Protein AF-A0A9W6G1P2-F1 (afdb_monomer_lite)

Foldseek 3Di:
DDDDDDDDDDDDPPPPPPDDPDQDDFFFFDDWDKKKKWKWAQDFQLDTDTDDIDIWTDDPRDTDDDDDDFDAVVRHQKMKIFIAGPVRDGPWIAMAGGHHVPDDFAAAIGLLRRLLVLLSSLLSNVLRGPFQQLSLVSLLLSLASPDDPVLSNLSSVLSCQQDVNCLHLVVQCCDPLHVVDDPQLSVQLRVQQRHDPVVPADHSSQLRVLNRVLNVVSGSLSLLSNLLSSLCSLRSNQRSNVRSVGQLLSNLLNNLSSVQSSVVVCSLVVCCVVPVQSSLLSVLSSVSSSLSSLLNSLLVLQLLLCVLLPNDPVLSVLLNVLSVQLSVLSSVLSSSCSVCSHGVQVVQVVVVHHSVVVSVVSVSSNVLSVLLSQLSQFDDPVLQVLLLVLQQVLDPPPDDDPPCRQKDADPRQPDQVSLVSSNFHQDPVGTMTGDGSLVSSLSNSLSLLSVQAKDKAFDADDQDQDPVCLQPFFFKWKDQDAPVVLVVQVWDQDPVRITIDRDRPCVSVVRVTDTDNHDQDDPVGRRVSRLVRLLSQLVSLVSQLVCLLPVPDDPPGDSSVSNSSSSRSSVVSLLVRLVRMWMASHPDHIQDSSNSSSSSSSSDDSDD

Structure (mmCIF, N/CA/C/O backbone):
data_AF-A0A9W6G1P2-F1
#
_entry.id   AF-A0A9W6G1P2-F1
#
loop_
_atom_site.group_PDB
_atom_site.id
_atom_site.type_symbol
_atom_site.label_atom_id
_atom_site.label_alt_id
_atom_site.label_comp_id
_atom_site.label_asym_id
_atom_site.label_entity_id
_atom_site.label_seq_id
_atom_site.pdbx_PDB_ins_code
_atom_site.Cartn_x
_atom_site.Cartn_y
_atom_site.Cartn_z
_atom_site.occupancy
_atom_site.B_iso_or_equiv
_atom_site.auth_seq_id
_atom_site.auth_comp_id
_atom_site.auth_asym_id
_atom_site.auth_atom_id
_atom_site.pdbx_PDB_model_num
ATOM 1 N N . MET A 1 1 ? -15.541 19.398 -2.636 1.00 22.72 1 MET A N 1
ATOM 2 C CA . MET A 1 1 ? -14.560 20.169 -3.433 1.00 22.72 1 MET A CA 1
ATOM 3 C C . MET A 1 1 ? -13.399 19.216 -3.630 1.00 22.72 1 MET A C 1
ATOM 5 O O . MET A 1 1 ? -12.823 18.792 -2.645 1.00 22.72 1 MET A O 1
ATOM 9 N N . LYS A 1 2 ? -13.234 18.695 -4.847 1.00 27.25 2 LYS A N 1
ATOM 10 C CA . LYS A 1 2 ? -12.489 17.455 -5.101 1.00 27.25 2 LYS A CA 1
ATOM 11 C C . LYS A 1 2 ? -10.988 17.689 -4.938 1.00 27.25 2 LYS A C 1
ATOM 13 O O . LYS A 1 2 ? -10.417 18.490 -5.681 1.00 27.25 2 LYS A O 1
ATOM 18 N N . GLN A 1 3 ? -10.393 17.050 -3.936 1.00 32.16 3 GLN A N 1
ATOM 19 C CA . GLN A 1 3 ? -8.963 17.121 -3.677 1.00 32.16 3 GLN A CA 1
ATOM 20 C C . GLN A 1 3 ? -8.202 16.536 -4.864 1.00 32.16 3 GLN A C 1
ATOM 22 O O . GLN A 1 3 ? -8.450 15.424 -5.321 1.00 32.16 3 GLN A O 1
ATOM 27 N N . LYS A 1 4 ? -7.278 17.340 -5.385 1.00 27.20 4 LYS A N 1
ATOM 28 C CA . LYS A 1 4 ? -6.339 16.951 -6.426 1.00 27.20 4 LYS A CA 1
ATOM 29 C C . LYS A 1 4 ? -5.343 15.959 -5.831 1.00 27.20 4 LYS A C 1
ATOM 31 O O . LYS A 1 4 ? -4.312 16.361 -5.300 1.00 27.20 4 LYS A O 1
A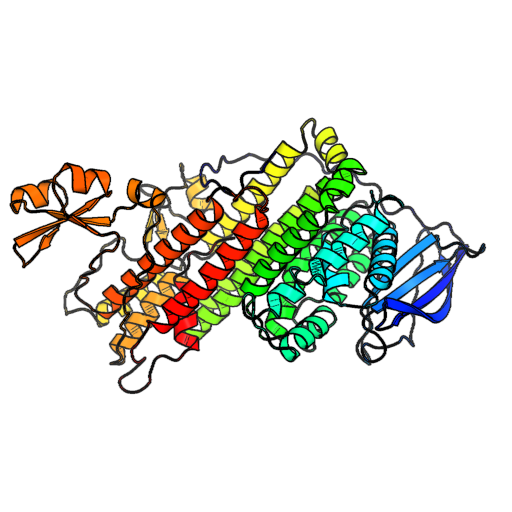TOM 36 N N . LEU A 1 5 ? -5.622 14.668 -5.967 1.00 28.55 5 LEU A N 1
ATOM 37 C CA . LEU A 1 5 ? -4.589 13.647 -5.851 1.00 28.55 5 LEU A CA 1
ATOM 38 C C . LEU A 1 5 ? -3.603 13.812 -7.021 1.00 28.55 5 LEU A C 1
ATOM 40 O O . LEU A 1 5 ? -3.876 13.461 -8.170 1.00 28.55 5 LEU A O 1
ATOM 44 N N . LEU A 1 6 ? -2.447 14.379 -6.666 1.00 28.36 6 LEU A N 1
ATOM 45 C CA . LEU A 1 6 ? -1.160 14.327 -7.362 1.00 28.36 6 LEU A CA 1
ATOM 46 C C . LEU A 1 6 ? -1.111 14.998 -8.744 1.00 28.36 6 LEU A C 1
ATOM 48 O O . LEU A 1 6 ? -1.153 14.343 -9.786 1.00 28.36 6 LEU A O 1
ATOM 52 N N . SER A 1 7 ? -0.885 16.315 -8.734 1.00 21.55 7 SER A N 1
ATOM 53 C CA . SER A 1 7 ? -0.085 16.976 -9.769 1.00 21.55 7 SER A CA 1
ATOM 54 C C . SER A 1 7 ? 1.351 17.114 -9.264 1.00 21.55 7 SER A C 1
ATOM 56 O O . SER A 1 7 ? 1.607 17.869 -8.328 1.00 21.55 7 SER A O 1
ATOM 58 N N . PHE A 1 8 ? 2.279 16.386 -9.884 1.00 28.06 8 PHE A N 1
ATOM 59 C CA . PHE A 1 8 ? 3.717 16.557 -9.700 1.00 28.06 8 PHE A CA 1
ATOM 60 C C . PHE A 1 8 ? 4.129 17.994 -10.045 1.00 28.06 8 PHE A C 1
ATOM 62 O O . PHE A 1 8 ? 4.118 18.356 -11.218 1.00 28.06 8 PHE A O 1
ATOM 69 N N . ALA A 1 9 ? 4.488 18.799 -9.044 1.00 22.83 9 ALA A N 1
ATOM 70 C CA . ALA A 1 9 ? 5.461 19.892 -9.134 1.00 22.83 9 ALA A CA 1
ATOM 71 C C . ALA A 1 9 ? 5.569 20.626 -7.787 1.00 22.83 9 ALA A C 1
ATOM 73 O O . ALA A 1 9 ? 4.571 20.845 -7.108 1.00 22.83 9 ALA A O 1
ATOM 74 N N . SER A 1 10 ? 6.789 21.087 -7.492 1.00 21.81 10 SER A N 1
ATOM 75 C CA . SER A 1 10 ? 7.212 21.981 -6.398 1.00 21.81 10 SER A CA 1
ATOM 76 C C . SER A 1 10 ? 7.245 21.407 -4.976 1.00 21.81 10 SER A C 1
ATOM 78 O O . SER A 1 10 ? 6.364 21.651 -4.165 1.00 21.81 10 SER A O 1
ATOM 80 N N . ALA A 1 11 ? 8.369 20.762 -4.641 1.00 23.92 11 ALA A N 1
ATOM 81 C CA . ALA A 1 11 ? 8.861 20.699 -3.270 1.00 23.92 11 ALA A CA 1
ATOM 82 C C . ALA A 1 11 ? 9.396 22.089 -2.880 1.00 23.92 11 ALA A C 1
ATOM 84 O O . ALA A 1 11 ? 10.490 22.480 -3.288 1.00 23.92 11 ALA A O 1
ATOM 85 N N . ALA A 1 12 ? 8.611 22.859 -2.130 1.00 22.28 12 ALA A N 1
ATOM 86 C CA . ALA A 1 12 ? 9.142 23.985 -1.377 1.00 22.28 12 ALA A CA 1
ATOM 87 C C . ALA A 1 12 ? 9.627 23.445 -0.029 1.00 22.28 12 ALA A C 1
ATOM 89 O O . ALA A 1 12 ? 8.861 22.820 0.701 1.00 22.28 12 ALA A O 1
ATOM 90 N N . ALA A 1 13 ? 10.901 23.667 0.296 1.00 25.55 13 ALA A N 1
ATOM 91 C CA . ALA A 1 13 ? 11.444 23.369 1.613 1.00 25.55 13 ALA A CA 1
ATOM 92 C C . ALA A 1 13 ? 10.723 24.232 2.662 1.00 25.55 13 ALA A C 1
ATOM 94 O O . ALA A 1 13 ? 11.107 25.375 2.917 1.00 25.55 13 ALA A O 1
ATOM 95 N N . LEU A 1 14 ? 9.652 23.700 3.256 1.00 25.67 14 LEU A N 1
ATOM 96 C CA . LEU A 1 14 ? 9.034 24.312 4.420 1.00 25.67 14 LEU A CA 1
ATOM 97 C C . LEU A 1 14 ? 9.952 24.046 5.611 1.00 25.67 14 LEU A C 1
ATOM 99 O O . LEU A 1 14 ? 10.058 22.929 6.118 1.00 25.67 14 LEU A O 1
ATOM 103 N N . VAL A 1 15 ? 10.619 25.100 6.073 1.00 24.38 15 VAL A N 1
ATOM 104 C CA . VAL A 1 15 ? 11.170 25.142 7.425 1.00 24.38 15 VAL A CA 1
ATOM 105 C C . VAL A 1 15 ? 9.971 25.071 8.369 1.00 24.38 15 VAL A C 1
ATOM 107 O O . VAL A 1 15 ? 9.354 26.087 8.681 1.00 24.38 15 VAL A O 1
ATOM 110 N N . SER A 1 16 ? 9.601 23.850 8.761 1.00 29.81 16 SER A N 1
ATOM 111 C CA . SER A 1 16 ? 8.611 23.594 9.799 1.00 29.81 16 SER A CA 1
ATOM 112 C C . SER A 1 16 ? 9.139 24.219 11.085 1.00 29.81 16 SER A C 1
ATOM 114 O O . SER A 1 16 ? 10.066 23.715 11.721 1.00 29.81 16 SER A O 1
ATOM 116 N N . THR A 1 17 ? 8.594 25.373 11.455 1.00 27.14 17 THR A N 1
ATOM 117 C CA . THR A 1 17 ? 8.685 25.837 12.829 1.00 27.14 17 THR A CA 1
ATOM 118 C C . THR A 1 17 ? 7.969 24.787 13.665 1.00 27.14 17 THR A C 1
ATOM 120 O O . THR A 1 17 ? 6.755 24.630 13.567 1.00 27.14 17 THR A O 1
ATOM 123 N N . CYS A 1 18 ? 8.731 24.018 14.445 1.00 28.50 18 CYS A N 1
ATOM 124 C CA . CYS A 1 18 ? 8.196 23.072 15.415 1.00 28.50 18 CYS A CA 1
ATOM 125 C C . CYS A 1 18 ? 7.264 23.822 16.375 1.00 28.50 18 CYS A C 1
ATOM 127 O O . CYS A 1 18 ? 7.704 24.376 17.383 1.00 28.50 18 CYS A O 1
ATOM 129 N N . ALA A 1 19 ? 5.975 23.880 16.048 1.00 32.91 19 ALA A N 1
ATOM 130 C CA . ALA A 1 19 ? 4.952 24.279 16.990 1.00 32.91 19 ALA A CA 1
ATOM 131 C C . ALA A 1 19 ? 4.906 23.201 18.075 1.00 32.91 19 ALA A C 1
ATOM 133 O O . ALA A 1 19 ? 4.937 22.004 17.776 1.00 32.91 19 ALA A O 1
ATOM 134 N N . ALA A 1 20 ? 4.891 23.634 19.334 1.00 29.69 20 ALA A N 1
ATOM 135 C CA . ALA A 1 20 ? 4.782 22.729 20.464 1.00 29.69 20 ALA A CA 1
ATOM 136 C C . ALA A 1 20 ? 3.561 21.807 20.269 1.00 29.69 20 ALA A C 1
ATOM 138 O O . ALA A 1 20 ? 2.512 22.293 19.835 1.00 29.69 20 ALA A O 1
ATOM 139 N N . PRO A 1 21 ? 3.676 20.498 20.559 1.00 37.72 21 PRO A N 1
ATOM 140 C CA . PRO A 1 21 ? 2.535 19.599 20.491 1.00 37.72 21 PRO A CA 1
ATOM 141 C C . PRO A 1 21 ? 1.416 20.158 21.371 1.00 37.72 21 PRO A C 1
ATOM 143 O O . PRO A 1 21 ? 1.656 20.530 22.522 1.00 37.72 21 PRO A O 1
ATOM 146 N N . VAL A 1 22 ? 0.201 20.240 20.826 1.00 39.69 22 VAL A N 1
ATOM 147 C CA . VAL A 1 22 ? -0.985 20.540 21.630 1.00 39.69 22 VAL A CA 1
ATOM 148 C C . VAL A 1 22 ? -1.070 19.440 22.684 1.00 39.69 22 VAL A C 1
ATOM 150 O O . VAL A 1 22 ? -1.112 18.260 22.344 1.00 39.69 22 VAL A O 1
ATOM 153 N N . ALA A 1 23 ? -0.990 19.815 23.960 1.00 37.75 23 ALA A N 1
ATOM 154 C CA . ALA A 1 23 ? -1.066 18.858 25.051 1.00 37.75 23 ALA A CA 1
ATOM 155 C C . ALA A 1 23 ? -2.465 18.238 25.055 1.00 37.75 23 ALA A C 1
ATOM 157 O O . ALA A 1 23 ? -3.462 18.929 25.268 1.00 37.75 23 ALA A O 1
ATOM 158 N N . PHE A 1 24 ? -2.527 16.940 24.788 1.00 52.66 24 PHE A N 1
ATOM 159 C CA . PHE A 1 24 ? -3.771 16.193 24.806 1.00 52.66 24 PHE A CA 1
ATOM 160 C C . PHE A 1 24 ? -4.152 15.807 26.232 1.00 52.66 24 PHE A C 1
ATOM 162 O O . PHE A 1 24 ? -3.289 15.550 27.075 1.00 52.66 24 PHE A O 1
ATOM 169 N N . ALA A 1 25 ? -5.457 15.732 26.492 1.00 49.97 25 ALA A N 1
ATOM 170 C CA . ALA A 1 25 ? -5.943 15.071 27.690 1.00 49.97 25 ALA A CA 1
ATOM 171 C C . ALA A 1 25 ? -5.682 13.561 27.556 1.00 49.97 25 ALA A C 1
ATOM 173 O O . ALA A 1 25 ? -6.037 12.954 26.542 1.00 49.97 25 ALA A O 1
ATOM 174 N N . ALA A 1 26 ? -5.041 12.976 28.570 1.00 58.19 26 ALA A N 1
ATOM 175 C CA . ALA A 1 26 ? -4.951 11.526 28.717 1.00 58.19 26 ALA A CA 1
ATOM 176 C C . ALA A 1 26 ? -6.361 10.911 28.799 1.00 58.19 26 ALA A C 1
ATOM 178 O O . ALA A 1 26 ? -7.325 11.622 29.113 1.00 58.19 26 ALA A O 1
ATOM 179 N N . THR A 1 27 ? -6.485 9.604 28.539 1.00 64.00 27 THR A N 1
ATOM 180 C CA . THR A 1 27 ? -7.753 8.882 28.721 1.00 64.00 27 THR A CA 1
ATOM 181 C C . THR A 1 27 ? -8.357 9.196 30.088 1.00 64.00 27 THR A C 1
ATOM 183 O O . THR A 1 27 ? -7.660 9.143 31.103 1.00 64.00 27 THR A O 1
ATOM 186 N N . ALA A 1 28 ? -9.658 9.516 30.124 1.00 69.44 28 ALA A N 1
ATOM 187 C CA . ALA A 1 28 ? -10.313 9.837 31.385 1.00 69.44 28 ALA A CA 1
ATOM 188 C C . ALA A 1 28 ? -10.192 8.651 32.360 1.00 69.44 28 ALA A C 1
ATOM 190 O O . ALA A 1 28 ? -10.560 7.523 31.991 1.00 69.44 28 ALA A O 1
ATOM 191 N N . PRO A 1 29 ? -9.696 8.895 33.585 1.00 75.38 29 PRO A N 1
ATOM 192 C CA . PRO A 1 29 ? -9.382 7.840 34.532 1.00 75.38 29 PRO A CA 1
ATOM 193 C C . PRO A 1 29 ? -10.638 7.071 34.946 1.00 75.38 29 PRO A C 1
ATOM 195 O O . PRO A 1 29 ? -11.733 7.636 35.051 1.00 75.38 29 PRO A O 1
ATOM 198 N N . LEU A 1 30 ? -10.487 5.772 35.214 1.00 83.31 30 LEU A N 1
ATOM 199 C CA . LEU A 1 30 ? -11.561 5.005 35.839 1.00 83.31 30 LEU A CA 1
ATOM 200 C C . LEU A 1 30 ? -11.690 5.429 37.300 1.00 83.31 30 LEU A C 1
ATOM 202 O O . LEU A 1 30 ? -10.699 5.519 38.021 1.00 83.31 30 LEU A O 1
ATOM 206 N N . ALA A 1 31 ? -12.924 5.645 37.755 1.00 85.44 31 ALA A N 1
ATOM 207 C CA . ALA A 1 31 ? -13.172 5.881 39.170 1.00 85.44 31 ALA A CA 1
ATOM 208 C C . ALA A 1 31 ? -12.746 4.653 39.988 1.00 85.44 31 ALA A C 1
ATOM 210 O O . ALA A 1 31 ? -13.023 3.518 39.583 1.00 85.44 31 ALA A O 1
ATOM 211 N N . ASP A 1 32 ? -12.127 4.876 41.147 1.00 86.69 32 ASP A N 1
ATOM 212 C CA . ASP A 1 32 ? -11.790 3.798 42.076 1.00 86.69 32 ASP A CA 1
ATOM 213 C C . ASP A 1 32 ? -13.049 2.992 42.430 1.00 86.69 32 ASP A C 1
ATOM 215 O O . ASP A 1 32 ? -14.105 3.543 42.761 1.00 86.69 32 ASP A O 1
ATOM 219 N N . GLY A 1 33 ? -12.951 1.665 42.354 1.00 88.50 33 GLY A N 1
ATOM 220 C CA . GLY A 1 33 ? -14.100 0.806 42.609 1.00 88.50 33 GLY A CA 1
ATOM 221 C C . GLY A 1 33 ? -13.988 -0.591 42.022 1.00 88.50 33 GLY A C 1
ATOM 222 O O . GLY A 1 33 ? -13.024 -0.951 41.350 1.00 88.50 33 GLY A O 1
ATOM 223 N N . THR A 1 34 ? -15.005 -1.402 42.307 1.00 91.00 34 THR A N 1
ATOM 224 C CA . THR A 1 34 ? -15.135 -2.752 41.752 1.00 91.00 34 THR A CA 1
ATOM 225 C C . THR A 1 34 ? -15.906 -2.710 40.438 1.00 91.00 34 THR A C 1
ATOM 227 O O . THR A 1 34 ? -17.008 -2.162 40.372 1.00 91.00 34 THR A O 1
ATOM 230 N N . TYR A 1 35 ? -15.342 -3.342 39.417 1.00 93.75 35 TYR A N 1
ATOM 231 C CA . TYR A 1 35 ? -15.920 -3.494 38.091 1.00 93.75 35 TYR A CA 1
ATOM 232 C C . TYR A 1 35 ? -16.105 -4.972 37.763 1.00 93.75 35 TYR A C 1
ATOM 234 O O . TYR A 1 35 ? -15.353 -5.837 38.214 1.00 93.75 35 TYR A O 1
ATOM 242 N N . THR A 1 36 ? -17.107 -5.258 36.938 1.00 95.12 36 THR A N 1
ATOM 243 C CA . THR A 1 36 ? -17.325 -6.586 36.362 1.00 95.12 36 THR A CA 1
ATOM 244 C C . THR A 1 36 ? -16.858 -6.590 34.914 1.00 95.12 36 THR A C 1
ATOM 246 O O . THR A 1 36 ? -17.366 -5.829 34.096 1.00 95.12 36 THR A O 1
ATOM 249 N N . ILE A 1 37 ? -15.918 -7.468 34.587 1.00 95.25 37 ILE A N 1
ATOM 250 C CA . ILE A 1 37 ? -15.420 -7.702 33.235 1.00 95.25 37 ILE A CA 1
ATOM 251 C C . ILE A 1 37 ? -16.235 -8.843 32.632 1.00 95.25 37 ILE A C 1
ATOM 253 O O . ILE A 1 37 ? -16.077 -10.001 33.025 1.00 95.25 37 ILE A O 1
ATOM 257 N N . THR A 1 38 ? -17.112 -8.521 31.683 1.00 96.12 38 THR A N 1
ATOM 258 C CA . THR A 1 38 ? -17.830 -9.520 30.881 1.00 96.12 38 THR A CA 1
ATOM 259 C C . THR A 1 38 ? -17.035 -9.802 29.613 1.00 96.12 38 THR A C 1
ATOM 261 O O . THR A 1 38 ? -16.729 -8.873 28.870 1.00 96.12 38 THR A O 1
ATOM 264 N N . VAL A 1 39 ? -16.743 -11.072 29.339 1.00 96.44 39 VAL A N 1
ATOM 265 C CA . VAL A 1 39 ? -16.131 -11.499 28.074 1.00 96.44 39 VAL A CA 1
ATOM 266 C C . VAL A 1 39 ? -17.165 -12.237 27.245 1.00 96.44 39 VAL A C 1
ATOM 268 O O . VAL A 1 39 ? -17.777 -13.194 27.725 1.00 96.44 39 VAL A O 1
ATOM 271 N N . SER A 1 40 ? -17.331 -11.822 25.995 1.00 97.12 40 SER A N 1
ATOM 272 C CA . SER A 1 40 ? -18.191 -12.481 25.013 1.00 97.12 40 SER A CA 1
ATOM 273 C C . SER A 1 40 ? -17.396 -12.834 23.763 1.00 97.12 40 SER A C 1
ATOM 275 O O . SER A 1 40 ? -16.442 -12.143 23.425 1.00 97.12 40 SER A O 1
ATOM 277 N N . LYS A 1 41 ? -17.787 -13.893 23.058 1.00 96.25 41 LYS A N 1
ATOM 278 C CA . LYS A 1 41 ? -17.251 -14.199 21.729 1.00 96.25 41 LYS A CA 1
ATOM 279 C C . LYS A 1 41 ? -18.198 -13.705 20.643 1.00 96.25 41 LYS A C 1
ATOM 281 O O . LYS A 1 41 ? -19.419 -13.783 20.821 1.00 96.25 41 LYS A O 1
ATOM 286 N N . PHE A 1 42 ? -17.636 -13.242 19.533 1.00 96.88 42 PHE A N 1
ATOM 287 C CA . PHE A 1 42 ? -18.393 -13.051 18.301 1.00 96.88 42 PHE A CA 1
ATOM 288 C C . PHE A 1 42 ? -18.655 -14.417 17.667 1.00 96.88 42 PHE A C 1
ATOM 290 O O . PHE A 1 42 ? -17.745 -15.222 17.486 1.00 96.88 42 PHE A O 1
ATOM 297 N N . ASN A 1 43 ? -19.920 -14.707 17.394 1.00 96.50 43 ASN A N 1
ATOM 298 C CA . ASN A 1 43 ? -20.327 -15.881 16.640 1.00 96.50 43 ASN A CA 1
ATOM 299 C C . ASN A 1 43 ? -20.242 -15.569 15.141 1.00 96.50 43 ASN A C 1
ATOM 301 O O . ASN A 1 43 ? -20.409 -14.420 14.740 1.00 96.50 43 ASN A O 1
ATOM 305 N N . SER A 1 44 ? -20.122 -16.602 14.304 1.00 95.00 44 SER A N 1
ATOM 306 C CA . SER A 1 44 ? -20.039 -16.452 12.842 1.00 95.00 44 SER A CA 1
ATOM 307 C C . SER A 1 44 ? -21.248 -15.784 12.180 1.00 95.00 44 SER A C 1
ATOM 309 O O . SER A 1 44 ? -21.188 -15.426 11.013 1.00 95.00 44 SER A O 1
ATOM 311 N N . ASN A 1 45 ? -22.352 -15.619 12.912 1.00 94.94 45 ASN A N 1
ATOM 312 C CA . ASN A 1 45 ? -23.545 -14.895 12.477 1.00 94.94 45 ASN A CA 1
ATOM 313 C C . ASN A 1 45 ? -23.595 -13.442 12.997 1.00 94.94 45 ASN A C 1
ATOM 315 O O . ASN A 1 45 ? -24.667 -12.841 13.013 1.00 94.94 45 ASN A O 1
ATOM 319 N N . GLY A 1 46 ? -22.486 -12.909 13.519 1.00 94.50 46 GLY A N 1
ATOM 320 C CA . GLY A 1 46 ? -22.386 -11.544 14.040 1.00 94.50 46 GLY A CA 1
ATOM 321 C C . GLY A 1 46 ? -22.992 -11.319 15.430 1.00 94.50 46 GLY A C 1
ATOM 322 O O . GLY A 1 46 ? -22.893 -10.223 15.975 1.00 94.50 46 GLY A O 1
ATOM 323 N N . THR A 1 47 ? -23.611 -12.336 16.038 1.00 96.81 47 THR A N 1
ATOM 324 C CA . THR A 1 47 ? -24.158 -12.236 17.403 1.00 96.81 47 THR A CA 1
ATOM 325 C C . THR A 1 47 ? -23.088 -12.473 18.468 1.00 96.81 47 THR A C 1
ATOM 327 O O . THR A 1 47 ? -22.045 -13.063 18.196 1.00 96.81 47 THR A O 1
ATOM 330 N N . LEU A 1 48 ? -23.359 -12.067 19.710 1.00 96.75 48 LEU A N 1
ATOM 331 C CA . LEU A 1 48 ? -22.463 -12.289 20.846 1.00 96.75 48 LEU A CA 1
ATOM 332 C C . LEU A 1 48 ? -22.961 -13.422 21.744 1.00 96.75 48 LEU A C 1
ATOM 334 O O . LEU A 1 48 ? -24.156 -13.540 22.012 1.00 96.75 48 LEU A O 1
ATOM 338 N N . SER A 1 49 ? -22.032 -14.217 22.273 1.00 96.62 49 SER A N 1
ATOM 339 C CA . SER A 1 49 ? -22.312 -15.152 23.369 1.00 96.62 49 SER A CA 1
ATOM 340 C C . SER A 1 49 ? -21.339 -14.946 24.526 1.00 96.62 49 SER A C 1
ATOM 342 O O . SER A 1 49 ? -20.124 -14.921 24.333 1.00 96.62 49 SER A O 1
ATOM 344 N N . THR A 1 50 ? -21.870 -14.767 25.737 1.00 95.88 50 THR A N 1
ATOM 345 C CA . THR A 1 50 ? -21.053 -14.566 26.939 1.00 95.88 50 THR A CA 1
ATOM 346 C C . THR A 1 50 ? -20.305 -15.843 27.299 1.00 95.88 50 THR A C 1
ATOM 348 O O . THR A 1 50 ? -20.886 -16.924 27.363 1.00 95.88 50 THR A O 1
ATOM 351 N N . VAL A 1 51 ? -19.011 -15.693 27.557 1.00 93.75 51 VAL A N 1
ATOM 352 C CA . VAL A 1 51 ? -18.089 -16.779 27.892 1.00 93.75 51 VAL A CA 1
ATOM 353 C C . VAL A 1 51 ? -17.739 -16.752 29.372 1.00 93.75 51 VAL A C 1
ATOM 355 O O . VAL A 1 51 ? -17.720 -17.791 30.025 1.00 93.75 51 VAL A O 1
ATOM 358 N N . SER A 1 52 ? -17.439 -15.568 29.909 1.00 93.38 52 SER A N 1
ATOM 359 C CA . SER A 1 52 ? -17.055 -15.423 31.311 1.00 93.38 52 SER A CA 1
ATOM 360 C C . SER A 1 52 ? -17.445 -14.061 31.873 1.00 93.38 52 SER A C 1
ATOM 362 O O . SER A 1 52 ? -17.702 -13.109 31.133 1.00 93.38 52 SER A O 1
ATOM 364 N N . SER A 1 53 ? -17.495 -13.985 33.199 1.00 92.44 53 SER A N 1
ATOM 365 C CA . SER A 1 53 ? -17.725 -12.757 33.951 1.00 92.44 53 SER A CA 1
ATOM 366 C C . SER A 1 53 ? -16.845 -12.785 35.196 1.00 92.44 53 SER A C 1
ATOM 368 O O . SER A 1 53 ? -16.936 -13.726 35.985 1.00 92.44 53 SER A O 1
ATOM 370 N N . ASN A 1 54 ? -15.961 -11.799 35.343 1.00 92.00 54 ASN A N 1
ATOM 371 C CA . ASN A 1 54 ? -14.961 -11.744 36.412 1.00 92.00 54 ASN A CA 1
ATOM 372 C C . ASN A 1 54 ? -14.997 -10.379 37.103 1.00 92.00 54 ASN A C 1
ATOM 374 O O . ASN A 1 54 ? -15.246 -9.365 36.459 1.00 92.00 54 ASN A O 1
ATOM 378 N N . SER A 1 55 ? -14.722 -10.337 38.404 1.00 90.75 55 SER A N 1
ATOM 379 C CA . SER A 1 55 ? -14.610 -9.079 39.147 1.00 90.75 55 SER A CA 1
ATOM 380 C C . SER A 1 55 ? -13.164 -8.589 39.147 1.00 90.75 55 SER A C 1
ATOM 382 O O . SER A 1 55 ? -12.249 -9.381 39.363 1.00 90.75 55 SER A O 1
ATOM 384 N N . ALA A 1 56 ? -12.964 -7.287 38.971 1.00 89.94 56 ALA A N 1
ATOM 385 C CA . ALA A 1 56 ? -11.672 -6.621 39.112 1.00 89.94 56 ALA A CA 1
ATOM 386 C C . ALA A 1 56 ? -11.847 -5.282 39.837 1.00 89.94 56 ALA A C 1
ATOM 388 O O . ALA A 1 56 ? -12.947 -4.730 39.885 1.00 89.94 56 ALA A O 1
ATOM 389 N N . VAL A 1 57 ? -10.775 -4.771 40.434 1.00 87.94 57 VAL A N 1
ATOM 390 C CA . VAL A 1 57 ? -10.793 -3.508 41.180 1.00 87.94 57 VAL A CA 1
ATOM 391 C C . VAL A 1 57 ? -9.887 -2.522 40.460 1.00 87.94 57 VAL A C 1
ATOM 393 O O . VAL A 1 57 ? -8.731 -2.842 40.198 1.00 87.94 57 VAL A O 1
ATOM 396 N N . ALA A 1 58 ? -10.418 -1.346 40.131 1.00 87.31 58 ALA A N 1
ATOM 397 C CA . ALA A 1 58 ? -9.598 -0.234 39.674 1.00 87.31 58 ALA A CA 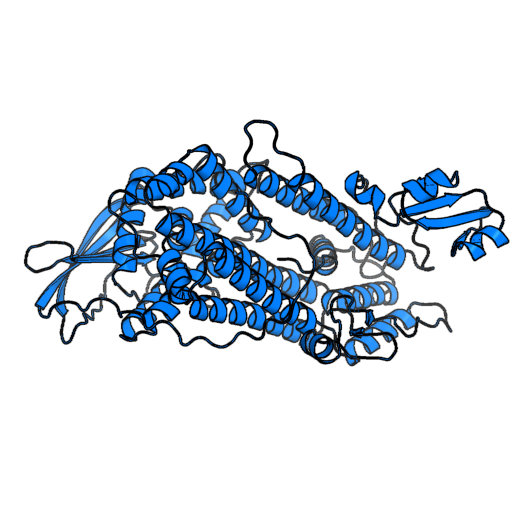1
ATOM 398 C C . ALA A 1 58 ? -8.930 0.409 40.894 1.00 87.31 58 ALA A C 1
ATOM 400 O O . ALA A 1 58 ? -9.612 0.718 41.877 1.00 87.31 58 ALA A O 1
ATOM 401 N N . THR A 1 59 ? -7.612 0.582 40.836 1.00 76.75 59 THR A N 1
ATOM 402 C CA . THR A 1 59 ? -6.822 1.227 41.889 1.00 76.75 59 THR A CA 1
ATOM 403 C C . THR A 1 59 ? -5.921 2.267 41.254 1.00 76.75 59 THR A C 1
ATOM 405 O O . THR A 1 59 ? -5.065 1.902 40.450 1.00 76.75 59 THR A O 1
ATOM 408 N N . GLY A 1 60 ? -6.080 3.538 41.628 1.00 65.88 60 GLY A N 1
ATOM 409 C CA . GLY A 1 60 ? -5.228 4.596 41.088 1.00 65.88 60 GLY A CA 1
ATOM 410 C C . GLY A 1 60 ? -5.483 4.805 39.599 1.00 65.88 60 GLY A C 1
ATOM 411 O O . GLY A 1 60 ? -4.551 4.746 38.805 1.00 65.88 60 GLY A O 1
ATOM 412 N N . GLU A 1 61 ? -6.754 5.017 39.240 1.00 74.25 61 GLU A N 1
ATOM 413 C CA . GLU A 1 61 ? -7.197 5.486 37.915 1.00 74.25 61 GLU A CA 1
ATOM 414 C C . GLU A 1 61 ? -7.155 4.463 36.762 1.00 74.25 61 GLU A C 1
ATOM 416 O O . GLU A 1 61 ? -7.718 4.716 35.692 1.00 74.25 61 GLU A O 1
ATOM 421 N N . LYS A 1 62 ? -6.576 3.277 36.989 1.00 81.69 62 LYS A N 1
ATOM 422 C CA . LYS A 1 62 ? -6.472 2.179 36.015 1.00 81.69 62 LYS A CA 1
ATOM 423 C C . LYS A 1 62 ? -6.998 0.859 36.583 1.00 81.69 62 LYS A C 1
ATOM 425 O O . LYS A 1 62 ? -6.972 0.614 37.790 1.00 81.69 62 LYS A O 1
ATOM 430 N N . LEU A 1 63 ? -7.468 -0.010 35.690 1.00 88.44 63 LEU A N 1
ATOM 431 C CA . LEU A 1 63 ? -7.852 -1.384 35.995 1.00 88.44 63 LEU A CA 1
ATOM 432 C C . LEU A 1 63 ? -6.975 -2.356 35.198 1.00 88.44 63 LEU A C 1
ATOM 434 O O . LEU A 1 63 ? -7.038 -2.390 33.972 1.00 88.44 63 LEU A O 1
ATOM 438 N N . ASP A 1 64 ? -6.183 -3.155 35.910 1.00 89.44 64 ASP A N 1
ATOM 439 C CA . ASP A 1 64 ? -5.367 -4.229 35.345 1.00 89.44 64 ASP A CA 1
ATOM 440 C C . ASP A 1 64 ? -6.000 -5.591 35.649 1.00 89.44 64 ASP A C 1
ATOM 442 O O . ASP A 1 64 ? -6.477 -5.848 36.757 1.00 89.44 64 ASP A O 1
ATOM 446 N N . PHE A 1 65 ? -6.013 -6.488 34.663 1.00 89.69 65 PHE A N 1
ATOM 447 C CA . PHE A 1 65 ? -6.576 -7.828 34.814 1.00 89.69 65 PHE A CA 1
ATOM 448 C C . PHE A 1 65 ? -5.852 -8.854 33.938 1.00 89.69 65 PHE A C 1
ATOM 450 O O . PHE A 1 65 ? -5.188 -8.526 32.959 1.00 89.69 65 PHE A O 1
ATOM 457 N N . THR A 1 66 ? -5.972 -10.131 34.295 1.00 91.31 66 THR A N 1
ATOM 458 C CA . THR A 1 66 ? -5.444 -11.257 33.515 1.00 91.31 66 THR A CA 1
ATOM 459 C C . THR A 1 66 ? -6.461 -12.387 33.526 1.00 91.31 66 THR A C 1
ATOM 461 O O . THR A 1 66 ? -6.986 -12.741 34.581 1.00 91.31 66 THR A O 1
ATOM 464 N N . LEU A 1 67 ? -6.736 -12.959 32.354 1.00 90.62 67 LEU A N 1
ATOM 465 C CA . LEU A 1 67 ? -7.702 -14.041 32.175 1.00 90.62 67 LEU A CA 1
ATOM 466 C C . LEU A 1 67 ? -6.992 -15.255 31.571 1.00 90.62 67 LEU A C 1
ATOM 468 O O . LEU A 1 67 ? -6.407 -15.161 30.497 1.00 90.62 67 LEU A O 1
ATOM 472 N N . SER A 1 68 ? -7.034 -16.395 32.260 1.00 84.50 68 SER A N 1
ATOM 473 C CA . SER A 1 68 ? -6.232 -17.586 31.935 1.00 84.50 68 SER A CA 1
ATOM 474 C C . SER A 1 68 ? -6.962 -18.652 31.106 1.00 84.50 68 SER A C 1
ATOM 476 O O . SER A 1 68 ? -6.341 -19.617 30.671 1.00 84.50 68 SER A O 1
ATOM 478 N N . SER A 1 69 ? -8.272 -18.522 30.884 1.00 82.75 69 SER A N 1
ATOM 479 C CA . SER A 1 69 ? -9.087 -19.516 30.163 1.00 82.75 69 SER A CA 1
ATOM 480 C C . SER A 1 69 ? -10.070 -18.835 29.216 1.00 82.75 69 SER A C 1
ATOM 482 O O . SER A 1 69 ? -11.261 -18.741 29.501 1.00 82.75 69 SER A O 1
ATOM 484 N N . MET A 1 70 ? -9.543 -18.313 28.109 1.00 90.00 70 MET A N 1
ATOM 485 C CA . MET A 1 70 ? -10.317 -17.628 27.070 1.00 90.00 70 MET A CA 1
ATOM 486 C C . MET A 1 70 ? -10.557 -18.545 25.861 1.00 90.00 70 MET A C 1
ATOM 488 O O . MET A 1 70 ? -9.740 -19.439 25.625 1.00 90.00 70 MET A O 1
ATOM 492 N N . PRO A 1 71 ? -11.640 -18.333 25.083 1.00 91.88 71 PRO A N 1
ATOM 493 C CA . PRO A 1 71 ? -11.814 -19.011 23.807 1.00 91.88 71 PRO A CA 1
ATOM 494 C C . PRO A 1 71 ? -10.635 -18.703 22.894 1.00 91.88 71 PRO A C 1
ATOM 496 O O . PRO A 1 71 ? -10.062 -17.612 22.937 1.00 91.88 71 PRO A O 1
ATOM 499 N N . THR A 1 72 ? -10.292 -19.672 22.066 1.00 92.12 72 THR A N 1
ATOM 500 C CA . THR A 1 72 ? -9.185 -19.569 21.122 1.00 92.12 72 THR A CA 1
ATOM 501 C C . THR A 1 72 ? -9.700 -19.258 19.723 1.00 92.12 72 THR A C 1
ATOM 503 O O . THR A 1 72 ? -10.907 -19.281 19.474 1.00 92.12 72 THR A O 1
ATOM 506 N N . LYS A 1 73 ? -8.791 -19.034 18.772 1.00 88.19 73 LYS A N 1
ATOM 507 C CA . LYS A 1 73 ? -9.153 -18.814 17.363 1.00 88.19 73 LYS A CA 1
ATOM 508 C C . LYS A 1 73 ? -9.981 -19.938 16.720 1.00 88.19 73 LYS A C 1
ATOM 510 O O . LYS A 1 73 ? -10.569 -19.727 15.669 1.00 88.19 73 LYS A O 1
ATOM 515 N N . SER A 1 74 ? -10.007 -21.145 17.299 1.00 89.31 74 SER A N 1
ATOM 516 C CA . SER A 1 74 ? -10.895 -22.214 16.815 1.00 89.31 74 SER A CA 1
ATOM 517 C C . SER A 1 74 ? -12.347 -22.042 17.265 1.00 89.31 74 SER A C 1
ATOM 519 O O . SER A 1 74 ? -13.231 -22.675 16.696 1.00 89.31 74 SER A O 1
ATOM 521 N N . ASP A 1 75 ? -12.593 -21.218 18.286 1.00 92.31 75 ASP A N 1
ATOM 522 C CA . ASP A 1 75 ? -13.911 -21.005 18.888 1.00 92.31 75 ASP A CA 1
ATOM 523 C C . ASP A 1 75 ? -14.632 -19.764 18.339 1.00 92.31 75 ASP A C 1
ATOM 525 O O . ASP A 1 75 ? -15.869 -19.744 18.318 1.00 92.31 75 ASP A O 1
ATOM 529 N N . ALA A 1 76 ? -13.869 -18.728 17.970 1.00 94.31 76 ALA A N 1
ATOM 530 C CA . ALA A 1 76 ? -14.317 -17.462 17.383 1.00 94.31 76 ALA A CA 1
ATOM 531 C C . ALA A 1 76 ? -13.125 -16.685 16.799 1.00 94.31 76 ALA A C 1
ATOM 533 O O . ALA A 1 76 ? -11.994 -16.884 17.239 1.00 94.31 76 ALA A O 1
ATOM 534 N N . ASN A 1 77 ? -13.377 -15.747 15.882 1.00 94.56 77 ASN A N 1
ATOM 535 C CA . ASN A 1 77 ? -12.336 -14.835 15.393 1.00 94.56 77 ASN A CA 1
ATOM 536 C C . ASN A 1 77 ? -11.984 -13.749 16.426 1.00 94.56 77 ASN A C 1
ATOM 538 O O . ASN A 1 77 ? -10.816 -13.394 16.590 1.00 94.56 77 ASN A O 1
ATOM 542 N N . PHE A 1 78 ? -12.991 -13.253 17.154 1.00 95.81 78 PHE A N 1
ATOM 543 C CA . PHE A 1 78 ? -12.872 -12.099 18.047 1.00 95.81 78 PHE A CA 1
ATOM 544 C C . PHE A 1 78 ? -13.565 -12.308 19.395 1.00 95.81 78 PHE A C 1
ATOM 546 O O . PHE A 1 78 ? -14.585 -12.997 19.511 1.00 95.81 78 PHE A O 1
ATOM 553 N N . LEU A 1 79 ? -13.031 -11.634 20.412 1.00 96.00 79 LEU A N 1
ATOM 554 C CA . LEU A 1 79 ? -13.575 -11.545 21.763 1.00 96.00 79 LEU A CA 1
ATOM 555 C C . LEU A 1 79 ? -13.903 -10.086 22.094 1.00 96.00 79 LEU A C 1
ATOM 557 O O . LEU A 1 79 ? -13.076 -9.204 21.874 1.00 96.00 79 LEU A O 1
ATOM 561 N N . LEU A 1 80 ? -15.086 -9.844 22.656 1.00 96.69 80 LEU A N 1
ATOM 562 C CA . LEU A 1 80 ? -15.522 -8.561 23.202 1.00 96.69 80 LEU A CA 1
ATOM 563 C C . LEU A 1 80 ? -15.357 -8.556 24.723 1.00 96.69 80 LEU A C 1
ATOM 565 O O . LEU A 1 80 ? -15.759 -9.504 25.401 1.00 96.69 80 LEU A O 1
ATOM 569 N N . PHE A 1 81 ? -14.845 -7.452 25.251 1.00 96.50 81 PHE A N 1
ATOM 570 C CA . PHE A 1 81 ? -14.660 -7.203 26.673 1.00 96.50 81 PHE A CA 1
ATOM 571 C C . PHE A 1 81 ? -15.488 -5.983 27.069 1.00 96.50 81 PHE A C 1
ATOM 573 O O . PHE A 1 81 ? -15.262 -4.890 26.556 1.00 96.50 81 PHE A O 1
ATOM 580 N N . GLU A 1 82 ? -16.435 -6.156 27.988 1.00 96.50 82 GLU A N 1
ATOM 581 C CA . GLU A 1 82 ? -17.229 -5.064 28.558 1.00 96.50 82 GLU A CA 1
ATOM 582 C C . GLU A 1 82 ? -16.854 -4.869 30.027 1.00 96.50 82 GLU A C 1
ATOM 584 O O . GLU A 1 82 ? -16.988 -5.795 30.834 1.00 96.50 82 GLU A O 1
ATOM 589 N N . LEU A 1 83 ? -16.444 -3.655 30.394 1.00 94.56 83 LEU A N 1
ATOM 590 C CA . LEU A 1 83 ? -16.291 -3.252 31.788 1.00 94.56 83 LEU A CA 1
ATOM 591 C C . LEU A 1 83 ? -17.605 -2.653 32.274 1.00 94.56 83 LEU A C 1
ATOM 593 O O . LEU A 1 83 ? -18.057 -1.626 31.766 1.00 94.56 83 LEU A O 1
ATOM 597 N N . LYS A 1 84 ? -18.207 -3.281 33.281 1.00 94.50 84 LYS A N 1
ATOM 598 C CA . LYS A 1 84 ? -19.455 -2.840 33.904 1.00 94.50 84 LYS A CA 1
ATOM 599 C C . LYS A 1 84 ? -19.190 -2.280 35.292 1.00 94.50 84 LYS A C 1
ATOM 601 O O . LYS A 1 84 ? -18.529 -2.927 36.105 1.00 94.50 84 LYS A O 1
ATOM 606 N N . ALA A 1 85 ? -19.722 -1.093 35.568 1.00 91.00 85 ALA A N 1
ATOM 607 C CA . ALA A 1 85 ? -19.736 -0.528 36.913 1.00 91.00 85 ALA A CA 1
ATOM 608 C C . ALA A 1 85 ? -20.651 -1.346 37.843 1.00 91.00 85 ALA A C 1
ATOM 610 O O . ALA A 1 85 ? -21.430 -2.188 37.393 1.00 91.00 85 ALA A O 1
ATOM 611 N N . ALA A 1 86 ? -20.608 -1.061 39.147 1.00 87.94 86 ALA A N 1
ATOM 612 C CA . ALA A 1 86 ? -21.419 -1.755 40.154 1.00 87.94 86 ALA A CA 1
ATOM 613 C C . ALA A 1 86 ? -22.940 -1.704 39.886 1.00 87.94 86 ALA A C 1
ATOM 615 O O . ALA A 1 86 ? -23.674 -2.587 40.320 1.00 87.94 86 ALA A O 1
ATOM 616 N N . ASN A 1 87 ? -23.418 -0.697 39.147 1.00 88.75 87 ASN A N 1
ATOM 617 C CA . ASN A 1 87 ? -24.820 -0.570 38.734 1.00 88.75 87 ASN A CA 1
ATOM 618 C C . ASN A 1 87 ? -25.173 -1.377 37.462 1.00 88.75 87 ASN A C 1
ATOM 620 O O . ASN A 1 87 ? -26.286 -1.255 36.957 1.00 88.75 87 ASN A O 1
ATOM 624 N N . GLY A 1 88 ? -24.233 -2.155 36.915 1.00 88.31 88 GLY A N 1
ATOM 625 C CA . GLY A 1 88 ? -24.402 -2.959 35.701 1.00 88.31 88 GLY A CA 1
ATOM 626 C C . GLY A 1 88 ? -24.212 -2.203 34.381 1.00 88.31 88 GLY A C 1
ATOM 627 O O . GLY A 1 88 ? -24.266 -2.826 33.321 1.00 88.31 88 GLY A O 1
ATOM 628 N N . THR A 1 89 ? -23.962 -0.892 34.414 1.00 92.00 89 THR A N 1
ATOM 629 C CA . THR A 1 89 ? -23.760 -0.075 33.205 1.00 92.00 89 THR A CA 1
ATOM 630 C C . THR A 1 89 ? -22.387 -0.346 32.604 1.00 92.00 89 THR A C 1
ATOM 632 O O . THR A 1 89 ? -21.391 -0.315 33.327 1.00 92.00 89 THR A O 1
ATOM 635 N N . VAL A 1 90 ? -22.321 -0.568 31.288 1.00 92.88 90 VAL A N 1
ATOM 636 C CA . VAL A 1 90 ? -21.048 -0.647 30.555 1.00 92.88 90 VAL A CA 1
ATOM 637 C C . VAL A 1 90 ? -20.407 0.739 30.536 1.00 92.88 90 VAL A C 1
ATOM 639 O O . VAL A 1 90 ? -20.971 1.670 29.969 1.00 92.88 90 VAL A O 1
ATOM 642 N N . VAL A 1 91 ? -19.245 0.877 31.172 1.00 91.19 91 VAL A N 1
ATOM 643 C CA . VAL A 1 91 ? -18.491 2.142 31.228 1.00 91.19 91 VAL A CA 1
ATOM 644 C C . VAL A 1 91 ? -17.439 2.247 30.129 1.00 91.19 91 VAL A C 1
ATOM 646 O O . VAL A 1 91 ? -17.129 3.345 29.669 1.00 91.19 91 VAL A O 1
ATOM 649 N N . ARG A 1 92 ? -16.891 1.103 29.714 1.00 91.44 92 ARG A N 1
ATOM 650 C CA . ARG A 1 92 ? -15.915 0.964 28.635 1.00 91.44 92 ARG A CA 1
ATOM 651 C C . ARG A 1 92 ? -16.051 -0.416 28.012 1.00 91.44 92 ARG A C 1
ATOM 653 O O . ARG A 1 92 ? -16.442 -1.371 28.688 1.00 91.44 92 ARG A O 1
ATOM 660 N N . GLN A 1 93 ? -15.660 -0.534 26.755 1.00 94.31 93 GLN A N 1
ATOM 661 C CA . GLN A 1 93 ? -15.528 -1.818 26.084 1.00 94.31 93 GLN A CA 1
ATOM 662 C C . GLN A 1 93 ? -14.380 -1.780 25.078 1.00 94.31 93 GLN A C 1
ATOM 664 O O . GLN A 1 93 ? -13.884 -0.721 24.701 1.00 94.31 93 GLN A O 1
ATOM 669 N N . GLY A 1 94 ? -13.934 -2.954 24.674 1.00 93.88 94 GLY A N 1
ATOM 670 C CA . GLY A 1 94 ? -12.933 -3.134 23.636 1.00 93.88 94 GLY A CA 1
ATOM 671 C C . GLY A 1 94 ? -13.024 -4.554 23.112 1.00 93.88 94 GLY A C 1
ATOM 672 O O . GLY A 1 94 ? -13.724 -5.395 23.681 1.00 93.88 94 GLY A O 1
ATOM 673 N N . PHE A 1 95 ? -12.327 -4.839 22.026 1.00 92.56 95 PHE A N 1
ATOM 674 C CA . PHE A 1 95 ? -12.274 -6.185 21.483 1.00 92.56 95 PHE A CA 1
ATOM 675 C C . PHE A 1 95 ? -10.840 -6.557 21.147 1.00 92.56 95 PHE A C 1
ATOM 677 O O . PHE A 1 95 ? -9.982 -5.697 20.964 1.00 92.56 95 PHE A O 1
ATOM 684 N N . ALA A 1 96 ? -10.594 -7.856 21.082 1.00 93.50 96 ALA A N 1
ATOM 685 C CA . ALA A 1 96 ? -9.325 -8.398 20.646 1.00 93.50 96 ALA A CA 1
ATOM 686 C C . ALA A 1 96 ? -9.554 -9.608 19.742 1.00 93.50 96 ALA A C 1
ATOM 688 O O . ALA A 1 96 ? -10.583 -10.284 19.877 1.00 93.50 96 ALA A O 1
ATOM 689 N N . PRO A 1 97 ? -8.607 -9.924 18.843 1.00 94.00 97 PRO A N 1
ATOM 690 C CA . PRO A 1 97 ? -8.604 -11.227 18.192 1.00 94.00 97 PRO A CA 1
ATOM 691 C C . PRO A 1 97 ? -8.571 -12.347 19.247 1.00 94.00 97 PRO A C 1
ATOM 693 O O . PRO A 1 97 ? -8.033 -12.163 20.340 1.00 94.00 97 PRO A O 1
ATOM 696 N N . ALA A 1 98 ? -9.165 -13.505 18.965 1.00 92.31 98 ALA A N 1
ATOM 697 C CA . ALA A 1 98 ? -9.133 -14.642 19.888 1.00 92.31 98 ALA A CA 1
ATOM 698 C C . ALA A 1 98 ? -7.774 -15.365 19.808 1.00 92.31 98 ALA A C 1
ATOM 700 O O . ALA A 1 98 ? -7.384 -15.785 18.723 1.00 92.31 98 ALA A O 1
ATOM 701 N N . PRO A 1 99 ? -7.039 -15.568 20.915 1.00 89.44 99 PRO A N 1
ATOM 702 C CA . PRO A 1 99 ? -5.662 -16.065 20.864 1.00 89.44 99 PRO A CA 1
ATOM 703 C C . PRO A 1 99 ? -5.537 -17.462 20.224 1.00 89.44 99 PRO A C 1
ATOM 705 O O . PRO A 1 99 ? -6.425 -18.307 20.376 1.00 89.44 99 PRO A O 1
ATOM 708 N N . PRO A 1 100 ? -4.409 -17.779 19.556 1.00 87.00 100 PRO A N 1
ATOM 709 C CA . PRO A 1 100 ? -4.016 -19.151 19.298 1.00 87.00 100 PRO A CA 1
ATOM 710 C C . PRO A 1 100 ? -3.912 -19.933 20.605 1.00 87.00 100 PRO A C 1
ATOM 712 O O . PRO A 1 100 ? -3.678 -19.369 21.676 1.00 87.00 100 PRO A O 1
ATOM 715 N N . VAL A 1 101 ? -4.023 -21.255 20.506 1.00 86.12 101 VAL A N 1
ATOM 716 C CA . VAL A 1 101 ? -3.774 -22.141 21.646 1.00 86.12 101 VAL A CA 1
ATOM 717 C C . VAL A 1 101 ? -2.399 -21.819 22.243 1.00 86.12 101 VAL A C 1
ATOM 719 O O . VAL A 1 101 ? -1.414 -21.713 21.515 1.00 86.12 101 VAL A O 1
ATOM 722 N N . SER A 1 102 ? -2.352 -21.642 23.567 1.00 82.06 102 SER A N 1
ATOM 723 C CA . SER A 1 102 ? -1.136 -21.322 24.335 1.00 82.06 102 SER A CA 1
ATOM 724 C C . SER A 1 102 ? -0.505 -19.946 24.068 1.00 82.06 102 SER A C 1
ATOM 726 O O . SER A 1 102 ? 0.574 -19.677 24.593 1.00 82.06 102 SER A O 1
ATOM 728 N N . ALA A 1 103 ? -1.158 -19.062 23.308 1.00 85.12 103 ALA A N 1
ATOM 729 C CA . ALA A 1 103 ? -0.709 -17.687 23.111 1.00 85.12 103 ALA A CA 1
ATOM 730 C C . ALA A 1 103 ? -1.415 -16.710 24.065 1.00 85.12 103 ALA A C 1
ATOM 732 O O . ALA A 1 103 ? -2.573 -16.897 24.436 1.00 85.12 103 ALA A O 1
ATOM 733 N N . THR A 1 104 ? -0.719 -15.627 24.414 1.00 86.25 104 THR A N 1
ATOM 734 C CA . THR A 1 104 ? -1.265 -14.523 25.216 1.00 86.25 104 THR A CA 1
ATOM 735 C C . THR A 1 104 ? -1.540 -13.318 24.329 1.00 86.25 104 THR A C 1
ATOM 737 O O . THR A 1 104 ? -0.645 -12.862 23.617 1.00 86.25 104 THR A O 1
ATOM 740 N N . ASN A 1 105 ? -2.740 -12.750 24.422 1.00 89.50 105 ASN A N 1
ATOM 741 C CA . ASN A 1 105 ? -3.038 -11.444 23.839 1.00 89.50 105 ASN A CA 1
ATOM 742 C C . ASN A 1 105 ? -2.975 -10.347 24.896 1.00 89.50 105 ASN A C 1
ATOM 744 O O . ASN A 1 105 ? -3.282 -10.578 26.065 1.00 89.50 105 ASN A O 1
ATOM 748 N N . LYS A 1 106 ? -2.622 -9.149 24.444 1.00 92.19 106 LYS A N 1
ATOM 749 C CA . LYS A 1 106 ? -2.698 -7.909 25.211 1.00 92.19 106 LYS A CA 1
ATOM 750 C C . LYS A 1 106 ? -3.846 -7.067 24.662 1.00 92.19 106 LYS A C 1
ATOM 752 O O . LYS A 1 106 ? -4.124 -7.123 23.467 1.00 92.19 106 LYS A O 1
ATOM 757 N N . LEU A 1 107 ? -4.514 -6.322 25.537 1.00 91.69 107 LEU A N 1
ATOM 758 C CA . LEU A 1 107 ? -5.639 -5.463 25.180 1.00 91.69 107 LEU A CA 1
ATOM 759 C C . LEU A 1 107 ? -5.625 -4.206 26.050 1.00 91.69 107 LEU A C 1
ATOM 761 O O . LEU A 1 107 ? -5.658 -4.312 27.275 1.00 91.69 107 LEU A O 1
ATOM 765 N N . GLY A 1 108 ? -5.620 -3.037 25.414 1.00 91.00 108 GLY A N 1
ATOM 766 C CA . GLY A 1 108 ? -5.907 -1.758 26.060 1.00 91.00 108 GLY A CA 1
ATOM 767 C C . GLY A 1 108 ? -7.359 -1.359 25.830 1.00 91.00 108 GLY A C 1
ATOM 768 O O . GLY A 1 108 ? -7.846 -1.446 24.705 1.00 91.00 108 GLY A O 1
ATOM 769 N N . ILE A 1 109 ? -8.051 -0.938 26.891 1.00 91.06 109 ILE A N 1
ATOM 770 C CA . ILE A 1 109 ? -9.428 -0.440 26.811 1.00 91.06 109 ILE A CA 1
ATOM 771 C C . ILE A 1 109 ? -9.462 1.009 27.292 1.00 91.06 109 ILE A C 1
ATOM 773 O O . ILE A 1 109 ? -9.096 1.293 28.431 1.00 91.06 109 ILE A O 1
ATOM 777 N N . ASN A 1 110 ? -9.943 1.904 26.435 1.00 86.81 110 ASN A N 1
ATOM 778 C CA . ASN A 1 110 ? -10.065 3.336 26.685 1.00 86.81 110 ASN A CA 1
ATOM 779 C C . ASN A 1 110 ? -11.321 3.920 26.010 1.00 86.81 110 ASN A C 1
ATOM 781 O O . ASN A 1 110 ? -12.245 3.197 25.633 1.00 86.81 110 ASN A O 1
ATOM 785 N N . GLU A 1 111 ? -11.399 5.247 25.911 1.00 84.69 111 GLU A N 1
ATOM 786 C CA . GLU A 1 111 ? -12.538 5.940 25.294 1.00 84.69 111 GLU A CA 1
ATOM 787 C C . GLU A 1 111 ? -12.674 5.656 23.801 1.00 84.69 111 GLU A C 1
ATOM 789 O O . GLU A 1 111 ? -13.783 5.437 23.314 1.00 84.69 111 GLU A O 1
ATOM 794 N N . MET A 1 112 ? -11.550 5.609 23.086 1.00 86.31 112 MET A N 1
ATOM 795 C CA . MET A 1 112 ? -11.539 5.306 21.659 1.00 86.31 112 MET A CA 1
ATOM 796 C C . MET A 1 112 ? -11.968 3.859 21.411 1.00 86.31 112 MET A C 1
ATOM 798 O O . MET A 1 112 ? -12.844 3.617 20.578 1.00 86.31 112 MET A O 1
ATOM 802 N N . SER A 1 113 ? -11.442 2.907 22.189 1.00 90.31 113 SER A N 1
ATOM 803 C CA . SER A 1 113 ? -11.827 1.502 22.060 1.00 90.31 113 SER A CA 1
ATOM 804 C C . SER A 1 113 ? -13.303 1.271 22.396 1.00 90.31 113 SER A C 1
ATOM 806 O O . SER A 1 113 ? -13.922 0.401 21.788 1.00 90.31 113 SER A O 1
ATOM 808 N N . ASP A 1 114 ? -13.896 2.048 23.320 1.00 91.06 114 ASP A N 1
ATOM 809 C CA . ASP A 1 114 ? -15.332 1.955 23.625 1.00 91.06 114 ASP A CA 1
ATOM 810 C C . ASP A 1 114 ? -16.175 2.284 22.394 1.00 91.06 114 ASP A C 1
ATOM 812 O O . ASP A 1 114 ? -17.085 1.530 22.040 1.00 91.06 114 ASP A O 1
ATOM 816 N N . LYS A 1 115 ? -15.842 3.378 21.704 1.00 90.88 115 LYS A N 1
ATOM 817 C CA . LYS A 1 115 ? -16.517 3.768 20.462 1.00 90.88 115 LYS A CA 1
ATOM 818 C C . LYS A 1 115 ? -16.269 2.757 19.349 1.00 90.88 115 LYS A C 1
ATOM 820 O O . LYS A 1 115 ? -17.225 2.340 18.696 1.00 90.88 115 LYS A O 1
ATOM 825 N N . GLN A 1 116 ? -15.029 2.291 19.200 1.00 92.56 116 GLN A N 1
ATOM 826 C CA . GLN A 1 116 ? -14.673 1.266 18.220 1.00 92.56 116 GLN A CA 1
ATOM 827 C C . GLN A 1 116 ? -15.488 -0.012 18.404 1.00 92.56 116 GLN A C 1
ATOM 829 O O . GLN A 1 116 ? -16.115 -0.492 17.462 1.00 92.56 116 GLN A O 1
ATOM 834 N N . ALA A 1 117 ? -15.538 -0.544 19.624 1.00 94.62 117 ALA A N 1
ATOM 835 C CA . ALA A 1 117 ? -16.253 -1.781 19.899 1.00 94.62 117 ALA A CA 1
ATOM 836 C C . ALA A 1 117 ? -17.781 -1.631 19.780 1.00 94.62 117 ALA A C 1
ATOM 838 O O . ALA A 1 117 ? -18.439 -2.592 19.382 1.00 94.62 117 ALA A O 1
ATOM 839 N N . LYS A 1 118 ? -18.359 -0.444 20.028 1.00 94.81 118 LYS A N 1
ATOM 840 C CA . LYS A 1 118 ? -19.780 -0.188 19.720 1.00 94.81 118 LYS A CA 1
ATOM 841 C C . LYS A 1 118 ? -20.065 -0.286 18.222 1.00 94.81 118 LYS A C 1
ATOM 843 O O . LYS A 1 118 ? -21.003 -0.985 17.844 1.00 94.81 118 LYS A O 1
ATOM 848 N N . VAL A 1 119 ? -19.246 0.362 17.390 1.00 95.75 119 VAL A N 1
ATOM 849 C CA . VAL A 1 119 ? -19.374 0.308 15.922 1.00 95.75 119 VAL A CA 1
ATOM 850 C C . VAL A 1 119 ? -19.168 -1.110 15.406 1.00 95.75 119 VAL A C 1
ATOM 852 O O . VAL A 1 119 ? -19.990 -1.608 14.647 1.00 95.75 119 VAL A O 1
ATOM 855 N N . VAL A 1 120 ? -18.124 -1.796 15.870 1.00 95.75 120 VAL A N 1
ATOM 856 C CA . VAL A 1 120 ? -17.829 -3.193 15.517 1.00 95.75 120 VAL A CA 1
ATOM 857 C C . VAL A 1 120 ? -18.985 -4.124 15.886 1.00 95.75 120 VAL A C 1
ATOM 859 O O . VAL A 1 120 ? -19.365 -4.971 15.082 1.00 95.75 120 VAL A O 1
ATOM 862 N N . LYS A 1 121 ? -19.596 -3.955 17.066 1.00 96.06 121 LYS A N 1
ATOM 863 C CA . LYS A 1 121 ? -20.761 -4.750 17.479 1.00 96.06 121 LYS A CA 1
ATOM 864 C C . LYS A 1 121 ? -21.966 -4.521 16.567 1.00 96.06 121 LYS A C 1
ATOM 866 O O . LYS A 1 121 ? -22.610 -5.491 16.170 1.00 96.06 121 LYS A O 1
ATOM 871 N N . GLU A 1 122 ? -22.261 -3.264 16.246 1.00 97.06 122 GLU A N 1
ATOM 872 C CA . GLU A 1 122 ? -23.364 -2.912 15.348 1.00 97.06 122 GLU A CA 1
ATOM 873 C C . GLU A 1 122 ? -23.117 -3.460 13.937 1.00 97.06 122 GLU A C 1
ATOM 875 O O . GLU A 1 122 ? -23.987 -4.109 13.360 1.00 97.06 122 GLU A O 1
ATOM 880 N N . ALA A 1 123 ? -21.902 -3.289 13.412 1.00 96.75 123 ALA A N 1
ATOM 881 C CA . ALA A 1 123 ? -21.513 -3.781 12.097 1.00 96.75 123 ALA A CA 1
ATOM 882 C C . ALA A 1 123 ? -21.578 -5.307 12.007 1.00 96.75 123 ALA A C 1
ATOM 884 O O . ALA A 1 123 ? -22.118 -5.827 11.033 1.00 96.75 123 ALA A O 1
ATOM 885 N N . ALA A 1 124 ? -21.096 -6.026 13.027 1.00 97.06 124 ALA A N 1
ATOM 886 C CA . ALA A 1 124 ? -21.184 -7.483 13.093 1.00 97.06 124 ALA A CA 1
ATOM 887 C C . ALA A 1 124 ? -22.641 -7.954 13.009 1.00 97.06 124 ALA A C 1
ATOM 889 O O . ALA A 1 124 ? -22.982 -8.805 12.185 1.00 97.06 124 ALA A O 1
ATOM 890 N N . ALA A 1 125 ? -23.516 -7.361 13.828 1.00 97.38 125 ALA A N 1
ATOM 891 C CA . ALA A 1 125 ? -24.934 -7.695 13.862 1.00 97.38 125 ALA A CA 1
ATOM 892 C C . ALA A 1 125 ? -25.636 -7.365 12.534 1.00 97.38 125 ALA A C 1
ATOM 894 O O . ALA A 1 125 ? -26.404 -8.180 12.023 1.00 97.38 125 ALA A O 1
ATOM 895 N N . LEU A 1 126 ? -25.336 -6.204 11.946 1.00 97.06 126 LEU A N 1
ATOM 896 C CA . LEU A 1 126 ? -25.908 -5.740 10.682 1.00 97.06 126 LEU A CA 1
ATOM 897 C C . LEU A 1 126 ? -25.438 -6.570 9.477 1.00 97.06 126 LEU A C 1
ATOM 899 O O . LEU A 1 126 ? -26.208 -6.808 8.537 1.00 97.06 126 LEU A O 1
ATOM 903 N N . ALA A 1 127 ? -24.172 -6.984 9.481 1.00 95.88 127 ALA A N 1
ATOM 904 C CA . ALA A 1 127 ? -23.585 -7.871 8.484 1.00 95.88 127 ALA A CA 1
ATOM 905 C C . ALA A 1 127 ? -24.053 -9.322 8.651 1.00 95.88 127 ALA A C 1
ATOM 907 O O . ALA A 1 127 ? -24.066 -10.073 7.678 1.00 95.88 127 ALA A O 1
ATOM 908 N N . GLY A 1 128 ? -24.425 -9.715 9.871 1.00 96.88 128 GLY A N 1
ATOM 909 C CA . GLY A 1 128 ? -24.666 -11.109 10.218 1.00 96.88 128 GLY A CA 1
ATOM 910 C C . GLY A 1 128 ? -23.392 -11.953 10.123 1.00 96.88 128 GLY A C 1
ATOM 911 O O . GLY A 1 128 ? -23.470 -13.110 9.719 1.00 96.88 128 GLY A O 1
ATOM 912 N N . SER A 1 129 ? -22.227 -11.373 10.437 1.00 95.25 129 SER A N 1
ATOM 913 C CA . SER A 1 129 ? -20.909 -12.000 10.267 1.00 95.25 129 SER A CA 1
ATOM 914 C C . SER A 1 129 ? -19.883 -11.463 11.272 1.00 95.25 129 SER A C 1
ATOM 916 O O . SER A 1 129 ? -19.966 -10.307 11.684 1.00 95.25 129 SER A O 1
ATOM 918 N N . ASP A 1 130 ? -18.894 -12.280 11.642 1.00 94.62 130 ASP A N 1
ATOM 919 C CA . ASP A 1 130 ? -17.698 -11.883 12.405 1.00 94.62 130 ASP A CA 1
ATOM 920 C C . ASP A 1 130 ? -16.470 -11.678 11.496 1.00 94.62 130 ASP A C 1
ATOM 922 O O . ASP A 1 130 ? -15.337 -11.989 11.869 1.00 94.62 130 ASP A O 1
ATOM 926 N N . ASP A 1 131 ? -16.714 -11.179 10.282 1.00 95.94 131 ASP A N 1
ATOM 927 C CA . ASP A 1 131 ? -15.724 -11.127 9.215 1.00 95.94 131 ASP A CA 1
ATOM 928 C C . ASP A 1 131 ? -14.440 -10.356 9.598 1.00 95.94 131 ASP A C 1
ATOM 930 O O . ASP A 1 131 ? -14.515 -9.168 9.929 1.00 95.94 131 ASP A O 1
ATOM 934 N N . PRO A 1 132 ? -13.246 -10.974 9.513 1.00 95.88 132 PRO A N 1
ATOM 935 C CA . PRO A 1 132 ? -12.001 -10.309 9.891 1.00 95.88 132 PRO A CA 1
ATOM 936 C C . PRO A 1 132 ? -11.638 -9.092 9.044 1.00 95.88 132 PRO A C 1
ATOM 938 O O . PRO A 1 132 ? -11.038 -8.161 9.582 1.00 95.88 132 PRO A O 1
ATOM 941 N N . ILE A 1 133 ? -11.999 -9.058 7.758 1.00 96.06 133 ILE A N 1
ATOM 942 C CA . ILE A 1 133 ? -11.757 -7.892 6.899 1.00 96.06 133 ILE A CA 1
ATOM 943 C C . ILE A 1 133 ? -12.663 -6.750 7.358 1.00 96.06 133 ILE A C 1
ATOM 945 O O . ILE A 1 133 ? -12.170 -5.639 7.540 1.00 96.06 133 ILE A O 1
ATOM 949 N N . LEU A 1 134 ? -13.945 -7.026 7.631 1.00 95.44 134 LEU A N 1
ATOM 950 C CA . LEU A 1 134 ? -14.891 -6.023 8.137 1.00 95.44 134 LEU A CA 1
ATOM 951 C C . LEU A 1 134 ? -14.388 -5.389 9.438 1.00 95.44 134 LEU A C 1
ATOM 953 O O . LEU A 1 134 ? -14.290 -4.166 9.527 1.00 95.44 134 LEU A O 1
ATOM 957 N N . MET A 1 135 ? -14.030 -6.212 10.428 1.00 93.06 135 MET A N 1
ATOM 958 C CA . MET A 1 135 ? -13.580 -5.707 11.730 1.00 93.06 135 MET A CA 1
ATOM 959 C C . MET A 1 135 ? -12.276 -4.916 11.612 1.00 93.06 135 MET A C 1
ATOM 961 O O . MET A 1 135 ? -12.149 -3.852 12.214 1.00 93.06 135 MET A O 1
ATOM 965 N N . SER A 1 136 ? -11.328 -5.405 10.808 1.00 92.62 136 SER A N 1
ATOM 966 C CA . SER A 1 136 ? -10.050 -4.727 10.564 1.00 92.62 136 SER A CA 1
ATOM 967 C C . SER A 1 136 ? -10.248 -3.370 9.904 1.00 92.62 136 SER A C 1
ATOM 969 O O . SER A 1 136 ? -9.666 -2.376 10.325 1.00 92.62 136 SER A O 1
ATOM 971 N N . TYR A 1 137 ? -11.078 -3.315 8.867 1.00 90.19 137 TYR A N 1
ATOM 972 C CA . TYR A 1 137 ? -11.266 -2.101 8.086 1.00 90.19 137 TYR A CA 1
ATOM 973 C C . TYR A 1 137 ? -12.016 -1.022 8.868 1.00 90.19 137 TYR A C 1
ATOM 975 O O . TYR A 1 137 ? -11.699 0.158 8.758 1.00 90.19 137 TYR A O 1
ATOM 983 N N . LEU A 1 138 ? -12.958 -1.414 9.731 1.00 91.75 138 LEU A N 1
ATOM 984 C CA . LEU A 1 138 ? -13.591 -0.482 10.662 1.00 91.75 138 LEU A CA 1
ATOM 985 C C . LEU A 1 138 ? -12.560 0.169 11.598 1.00 91.75 138 LEU A C 1
ATOM 987 O O . LEU A 1 138 ? -12.640 1.365 11.850 1.00 91.75 138 LEU A O 1
ATOM 991 N N . LEU A 1 139 ? -11.543 -0.562 12.063 1.00 90.25 139 LEU A N 1
ATOM 992 C CA . LEU A 1 139 ? -10.490 0.029 12.902 1.00 90.25 139 LEU A CA 1
ATOM 993 C C . LEU A 1 139 ? -9.637 1.071 12.171 1.00 90.25 139 LEU A C 1
ATOM 995 O O . LEU A 1 139 ? -9.132 1.988 12.816 1.00 90.25 139 LEU A O 1
ATOM 999 N N . VAL A 1 140 ? -9.505 0.963 10.844 1.00 85.19 140 VAL A N 1
ATOM 1000 C CA . VAL A 1 140 ? -8.812 1.971 10.027 1.00 85.19 140 VAL A CA 1
ATOM 1001 C C . VAL A 1 140 ? -9.518 3.321 10.129 1.00 85.19 140 VAL A C 1
ATOM 1003 O O . VAL A 1 140 ? -8.862 4.340 10.331 1.00 85.19 140 VAL A O 1
ATOM 1006 N N . ILE A 1 141 ? -10.851 3.330 10.026 1.00 83.19 141 ILE A N 1
ATOM 1007 C CA . ILE A 1 141 ? -11.652 4.563 10.002 1.00 83.19 141 ILE A CA 1
ATOM 1008 C C . ILE A 1 141 ? -11.970 5.119 11.397 1.00 83.19 141 ILE A C 1
ATOM 1010 O O . ILE A 1 141 ? -12.271 6.301 11.544 1.00 83.19 141 ILE A O 1
ATOM 1014 N N . LEU A 1 142 ? -11.876 4.301 12.448 1.00 86.31 142 LEU A N 1
ATOM 1015 C CA . LEU A 1 142 ? -12.262 4.664 13.816 1.00 86.31 142 LEU A CA 1
ATOM 1016 C C . LEU A 1 142 ? -11.077 5.208 14.633 1.00 86.31 142 LEU A C 1
ATOM 1018 O O . LEU A 1 142 ? -10.770 4.698 15.710 1.00 86.31 142 LEU A O 1
ATOM 1022 N N . ARG A 1 143 ? -10.409 6.252 14.127 1.00 85.62 143 ARG A N 1
ATOM 1023 C CA . ARG A 1 143 ? -9.238 6.887 14.775 1.00 85.62 143 ARG A CA 1
ATOM 1024 C C . ARG A 1 143 ? -9.562 8.134 15.605 1.00 85.62 143 ARG A C 1
ATOM 1026 O O . ARG A 1 143 ? -8.660 8.709 16.211 1.00 85.62 143 ARG A O 1
ATOM 1033 N N . SER A 1 144 ? -10.836 8.518 15.669 1.00 85.00 144 SER A N 1
ATOM 1034 C CA . SER A 1 144 ? -11.325 9.662 16.441 1.00 85.00 144 SER A CA 1
ATOM 1035 C C . SER A 1 144 ? -12.331 9.224 17.518 1.00 85.00 144 SER A C 1
ATOM 1037 O O . SER A 1 144 ? -13.221 8.419 17.236 1.00 85.00 144 SER A O 1
ATOM 1039 N N . PRO A 1 145 ? -12.246 9.766 18.750 1.00 79.94 145 PRO A N 1
ATOM 1040 C CA . PRO A 1 145 ? -13.234 9.546 19.803 1.00 79.94 145 PRO A CA 1
ATOM 1041 C C . PRO A 1 145 ? -14.523 10.362 19.590 1.00 79.94 145 PRO A C 1
ATOM 1043 O O . PRO A 1 145 ? -15.495 10.152 20.316 1.00 79.94 145 PRO A O 1
ATOM 1046 N N . GLY A 1 146 ? -14.561 11.264 18.597 1.00 83.62 146 GLY A N 1
ATOM 1047 C CA . GLY A 1 146 ? -15.684 12.156 18.275 1.00 83.62 146 GLY A CA 1
ATOM 1048 C C . GLY A 1 146 ? -16.924 11.471 17.686 1.00 83.62 146 GLY A C 1
ATOM 1049 O O . GLY A 1 146 ? -17.766 12.142 17.095 1.00 83.62 146 GLY A O 1
ATOM 1050 N N . ILE A 1 147 ? -17.038 10.151 17.839 1.00 88.94 147 ILE A N 1
ATOM 1051 C CA . ILE A 1 147 ? -18.156 9.332 17.368 1.00 88.94 147 ILE A CA 1
ATOM 1052 C C . ILE A 1 147 ? -19.333 9.477 18.336 1.00 88.94 147 ILE A C 1
ATOM 1054 O O . ILE A 1 147 ? -19.253 9.142 19.529 1.00 88.94 147 ILE A O 1
ATOM 1058 N N . THR A 1 148 ? -20.460 9.934 17.813 1.00 89.94 148 THR A N 1
ATOM 1059 C CA . THR A 1 148 ? -21.739 10.007 18.517 1.00 89.94 148 THR A CA 1
ATOM 1060 C C . THR A 1 148 ? -22.532 8.712 18.346 1.00 89.94 148 THR A C 1
ATOM 1062 O O . THR A 1 148 ? -22.245 7.896 17.474 1.00 89.94 148 THR A O 1
ATOM 1065 N N . ASP A 1 149 ? -23.559 8.507 19.172 1.00 90.81 149 ASP A N 1
ATOM 1066 C CA . ASP A 1 149 ? -24.399 7.309 19.056 1.00 90.81 149 ASP A CA 1
ATOM 1067 C C . ASP A 1 149 ? -25.205 7.276 17.740 1.00 90.81 149 ASP A C 1
ATOM 1069 O O . ASP A 1 149 ? -25.579 6.200 17.279 1.00 90.81 149 ASP A O 1
ATOM 1073 N N . ALA A 1 150 ? -25.439 8.439 17.116 1.00 93.25 150 ALA A N 1
ATOM 1074 C CA . ALA A 1 150 ? -26.097 8.546 15.814 1.00 93.25 150 ALA A CA 1
ATOM 1075 C C . ALA A 1 150 ? -25.184 8.118 14.652 1.00 93.25 150 ALA A C 1
ATOM 1077 O O . ALA A 1 150 ? -25.681 7.584 13.663 1.00 93.25 150 ALA A O 1
ATOM 1078 N N . ASP A 1 151 ? -23.867 8.288 14.797 1.00 94.69 151 ASP A N 1
ATOM 1079 C CA . ASP A 1 151 ? -22.893 7.919 13.764 1.00 94.69 151 ASP A CA 1
ATOM 1080 C C . ASP A 1 151 ? -22.721 6.394 13.668 1.00 94.69 151 ASP A C 1
ATOM 1082 O O . ASP A 1 151 ? -22.469 5.855 12.593 1.00 94.69 151 ASP A O 1
ATOM 1086 N N . ILE A 1 152 ? -22.886 5.677 14.787 1.00 94.88 152 ILE A N 1
ATOM 1087 C CA . ILE A 1 152 ? -22.658 4.226 14.901 1.00 94.88 152 ILE A CA 1
ATOM 1088 C C . ILE A 1 152 ? -23.365 3.408 13.802 1.00 94.88 152 ILE A C 1
ATOM 1090 O O . ILE A 1 152 ? -22.671 2.659 13.110 1.00 94.88 152 ILE A O 1
ATOM 1094 N N . PRO A 1 153 ? -24.697 3.508 13.605 1.00 95.75 153 PRO A N 1
ATOM 1095 C CA . PRO A 1 153 ? -25.381 2.737 12.566 1.00 95.75 153 PRO A CA 1
ATOM 1096 C C . PRO A 1 153 ? -24.950 3.125 11.145 1.00 95.75 153 PRO A C 1
ATOM 1098 O O . PRO A 1 153 ? -24.915 2.258 10.273 1.00 95.75 153 PRO A O 1
ATOM 1101 N N . VAL A 1 154 ? -24.582 4.390 10.907 1.00 95.88 154 VAL A N 1
ATOM 1102 C CA . VAL A 1 154 ? -24.090 4.851 9.597 1.00 95.88 154 VAL A CA 1
ATOM 1103 C C . VAL A 1 154 ? -22.731 4.223 9.303 1.00 95.88 154 VAL A C 1
ATOM 1105 O O . VAL A 1 154 ? -22.562 3.586 8.269 1.00 95.88 154 VAL A O 1
ATOM 1108 N N . ILE A 1 155 ? -21.787 4.292 10.246 1.00 95.12 155 ILE A N 1
ATOM 1109 C CA . ILE A 1 155 ? -20.450 3.703 10.082 1.00 95.12 155 ILE A CA 1
ATOM 1110 C C . ILE A 1 155 ? -20.531 2.170 9.964 1.00 95.12 155 ILE A C 1
ATOM 1112 O O . ILE A 1 155 ? -19.809 1.560 9.173 1.00 95.12 155 ILE A O 1
ATOM 1116 N N . ALA A 1 156 ? -21.434 1.529 10.709 1.00 95.56 156 ALA A N 1
ATOM 1117 C CA . ALA A 1 156 ? -21.683 0.094 10.590 1.00 95.56 156 ALA A CA 1
ATOM 1118 C C . ALA A 1 156 ? -22.173 -0.296 9.185 1.00 95.56 156 ALA A C 1
ATOM 1120 O O . ALA A 1 156 ? -21.689 -1.275 8.607 1.00 95.56 156 ALA A O 1
ATOM 1121 N N . GLN A 1 157 ? -23.094 0.488 8.616 1.00 95.00 157 GLN A N 1
ATOM 1122 C CA . GLN A 1 157 ? -23.567 0.308 7.245 1.00 95.00 157 GLN A CA 1
ATOM 1123 C C . GLN A 1 157 ? -22.444 0.554 6.225 1.00 95.00 157 GLN A C 1
ATOM 1125 O O . GLN A 1 157 ? -22.287 -0.263 5.317 1.00 95.00 157 GLN A O 1
ATOM 1130 N N . MET A 1 158 ? -21.599 1.577 6.419 1.00 93.12 158 MET A N 1
ATOM 1131 C CA . MET A 1 158 ? -20.411 1.816 5.582 1.00 93.12 158 MET A CA 1
ATOM 1132 C C . MET A 1 158 ? -19.484 0.603 5.555 1.00 93.12 158 MET A C 1
ATOM 1134 O O . MET A 1 158 ? -19.107 0.141 4.481 1.00 93.12 158 MET A O 1
ATOM 1138 N N . GLY A 1 159 ? -19.139 0.050 6.722 1.00 93.44 159 GLY A N 1
ATOM 1139 C CA . GLY A 1 159 ? -18.293 -1.142 6.801 1.00 93.44 159 GLY A CA 1
ATOM 1140 C C . GLY A 1 159 ? -18.908 -2.322 6.048 1.00 93.44 159 GLY A C 1
ATOM 1141 O O . GLY A 1 159 ? -18.237 -2.976 5.249 1.00 93.44 159 GLY A O 1
ATOM 1142 N N . LYS A 1 160 ? -20.207 -2.571 6.242 1.00 94.62 160 LYS A N 1
ATOM 1143 C CA . LYS A 1 160 ? -20.919 -3.650 5.549 1.00 94.62 160 LYS A CA 1
ATOM 1144 C C . LYS A 1 160 ? -20.932 -3.456 4.031 1.00 94.62 160 LYS A C 1
ATOM 1146 O O . LYS A 1 160 ? -20.600 -4.399 3.315 1.00 94.62 160 LYS A O 1
ATOM 1151 N N . ALA A 1 161 ? -21.314 -2.275 3.547 1.00 92.69 161 ALA A N 1
ATOM 1152 C CA . ALA A 1 161 ? -21.371 -1.967 2.119 1.00 92.69 161 ALA A CA 1
ATOM 1153 C C . ALA A 1 161 ? -19.975 -2.032 1.484 1.00 92.69 161 ALA A C 1
ATOM 1155 O O . ALA A 1 161 ? -19.774 -2.737 0.494 1.00 92.69 161 ALA A O 1
ATOM 1156 N N . GLY A 1 162 ? -18.999 -1.379 2.117 1.00 91.81 162 GLY A N 1
ATOM 1157 C CA . GLY A 1 162 ? -17.620 -1.300 1.654 1.00 91.81 162 GLY A CA 1
ATOM 1158 C C . GLY A 1 162 ? -16.904 -2.644 1.619 1.00 91.81 162 GLY A C 1
ATOM 1159 O O . GLY A 1 162 ? -16.115 -2.880 0.712 1.00 91.81 162 GLY A O 1
ATOM 1160 N N . ILE A 1 163 ? -17.167 -3.552 2.561 1.00 95.56 163 ILE A N 1
ATOM 1161 C CA . ILE A 1 163 ? -16.414 -4.813 2.655 1.00 95.56 163 ILE A CA 1
ATOM 1162 C C . ILE A 1 163 ? -17.168 -5.997 2.065 1.00 95.56 163 ILE A C 1
ATOM 1164 O O . ILE A 1 163 ? -16.620 -6.723 1.234 1.00 95.56 163 ILE A O 1
ATOM 1168 N N . LEU A 1 164 ? -18.420 -6.180 2.480 1.00 93.25 164 LEU A N 1
ATOM 1169 C CA . LEU A 1 164 ? -19.228 -7.355 2.151 1.00 93.25 164 LEU A CA 1
ATOM 1170 C C . LEU A 1 164 ? -20.193 -7.104 0.984 1.00 93.25 164 LEU A C 1
ATOM 1172 O O . LEU A 1 164 ? -20.859 -8.033 0.522 1.00 93.25 164 LEU A O 1
ATOM 1176 N N . GLY A 1 165 ? -20.296 -5.862 0.505 1.00 86.62 165 GLY A N 1
ATOM 1177 C CA . GLY A 1 165 ? -21.067 -5.527 -0.685 1.00 86.62 165 GLY A CA 1
ATOM 1178 C C . GLY A 1 165 ? -20.513 -6.210 -1.937 1.00 86.62 165 GLY A C 1
ATOM 1179 O O . GLY A 1 165 ? -19.315 -6.454 -2.063 1.00 86.62 165 GLY A O 1
ATOM 1180 N N . SER A 1 166 ? -21.387 -6.489 -2.909 1.00 83.81 166 SER A N 1
ATOM 1181 C CA . SER A 1 166 ? -21.001 -7.180 -4.156 1.00 83.81 166 SER A CA 1
ATOM 1182 C C . SER A 1 166 ? -19.936 -6.445 -4.988 1.00 83.81 166 SER A C 1
ATOM 1184 O O . SER A 1 166 ? -19.188 -7.092 -5.717 1.00 83.81 166 SER A O 1
ATOM 1186 N N . GLY A 1 167 ? -19.846 -5.117 -4.852 1.00 82.12 167 GLY A N 1
ATOM 1187 C CA . GLY A 1 167 ? -18.787 -4.277 -5.426 1.00 82.12 167 GLY A CA 1
ATOM 1188 C C . GLY A 1 167 ? -17.743 -3.800 -4.412 1.00 82.12 167 GLY A C 1
ATOM 1189 O O . GLY A 1 167 ? -16.850 -3.052 -4.788 1.00 82.12 167 GLY A O 1
ATOM 1190 N N . GLY A 1 168 ? -17.859 -4.211 -3.147 1.00 88.44 168 GLY A N 1
ATOM 1191 C CA . GLY A 1 168 ? -16.931 -3.857 -2.078 1.00 88.44 168 GLY A CA 1
ATOM 1192 C C . GLY A 1 168 ? -15.641 -4.678 -2.121 1.00 88.44 168 GLY A C 1
ATOM 1193 O O . GLY A 1 168 ? -15.363 -5.390 -3.086 1.00 88.44 168 GLY A O 1
ATOM 1194 N N . PHE A 1 169 ? -14.858 -4.618 -1.048 1.00 93.50 169 PHE A N 1
ATOM 1195 C CA . PHE A 1 169 ? -13.537 -5.233 -0.935 1.00 93.50 169 PHE A CA 1
ATOM 1196 C C . PHE A 1 169 ? -13.530 -6.726 -1.307 1.00 93.50 169 PHE A C 1
ATOM 1198 O O . PHE A 1 169 ? -12.773 -7.155 -2.182 1.00 93.50 169 PHE A O 1
ATOM 1205 N N . GLU A 1 170 ? -14.384 -7.537 -0.676 1.00 94.88 170 GLU A N 1
ATOM 1206 C CA . GLU A 1 170 ? -14.424 -8.980 -0.945 1.00 94.88 170 GLU A CA 1
ATOM 1207 C C . GLU A 1 170 ? -15.027 -9.305 -2.309 1.00 94.88 170 GLU A C 1
ATOM 1209 O O . GLU A 1 170 ? -14.537 -10.195 -3.014 1.00 94.88 170 GLU A O 1
ATOM 1214 N N . GLY A 1 171 ? -16.075 -8.569 -2.689 1.00 93.06 171 GLY A N 1
ATOM 1215 C CA . GLY A 1 171 ? -16.716 -8.702 -3.993 1.00 93.06 171 GLY A CA 1
ATOM 1216 C C . GLY A 1 171 ? -15.727 -8.449 -5.129 1.00 93.06 171 GLY A C 1
ATOM 1217 O O . GLY A 1 171 ? -15.626 -9.249 -6.059 1.00 93.06 171 GLY A O 1
ATOM 1218 N N . PHE A 1 172 ? -14.908 -7.402 -5.008 1.00 93.56 172 PHE A N 1
ATOM 1219 C CA . PHE A 1 172 ? -13.838 -7.105 -5.953 1.00 93.56 172 PHE A CA 1
ATOM 1220 C C . PHE A 1 172 ? -12.786 -8.216 -5.996 1.00 93.56 172 PHE A C 1
ATOM 1222 O O . PHE A 1 172 ? -12.456 -8.704 -7.078 1.00 93.56 172 PHE A O 1
ATOM 1229 N N . LEU A 1 173 ? -12.260 -8.647 -4.844 1.00 93.62 173 LEU A N 1
ATOM 1230 C CA . LEU A 1 173 ? -11.205 -9.663 -4.816 1.00 93.62 173 LEU A CA 1
ATOM 1231 C C . LEU A 1 173 ? -11.648 -10.986 -5.448 1.00 93.62 173 LEU A C 1
ATOM 1233 O O . LEU A 1 173 ? -10.865 -11.616 -6.157 1.00 93.62 173 LEU A O 1
ATOM 1237 N N . THR A 1 174 ? -12.891 -11.401 -5.212 1.00 94.12 174 THR A N 1
ATOM 1238 C CA . THR A 1 174 ? -13.417 -12.694 -5.678 1.00 94.12 174 THR A CA 1
ATOM 1239 C C . THR A 1 174 ? -14.029 -12.648 -7.075 1.00 94.12 174 THR A C 1
ATOM 1241 O O . THR A 1 174 ? -14.140 -13.688 -7.725 1.00 94.12 174 THR A O 1
ATOM 1244 N N . SER A 1 175 ? -14.404 -11.467 -7.570 1.00 91.50 175 SER A N 1
ATOM 1245 C CA . SER A 1 175 ? -14.971 -11.323 -8.909 1.00 91.50 175 SER A CA 1
ATOM 1246 C C . SER A 1 175 ? -13.961 -11.715 -10.000 1.00 91.50 175 SER A C 1
ATOM 1248 O O . SER A 1 175 ? -12.806 -11.275 -9.949 1.00 91.50 175 SER A O 1
ATOM 1250 N N . PRO A 1 176 ? -14.386 -12.442 -11.056 1.00 86.75 176 PRO A N 1
ATOM 1251 C CA . PRO A 1 176 ? -13.556 -12.703 -12.233 1.00 86.75 176 PRO A CA 1
ATOM 1252 C C . PRO A 1 176 ? -13.053 -11.428 -12.923 1.00 86.75 176 PRO A C 1
ATOM 1254 O O . PRO A 1 176 ? -11.978 -11.426 -13.517 1.00 86.75 176 PRO A O 1
ATOM 1257 N N . SER A 1 177 ? -13.825 -10.339 -12.846 1.00 79.94 177 SER A N 1
ATOM 1258 C CA . SER A 1 177 ? -13.459 -9.030 -13.397 1.00 79.94 177 SER A CA 1
ATOM 1259 C C . SER A 1 177 ? -12.702 -8.147 -12.403 1.00 79.94 177 SER A C 1
ATOM 1261 O O . SER A 1 177 ? -12.446 -6.987 -12.712 1.00 79.94 177 SER A O 1
ATOM 1263 N N . GLY A 1 178 ? -12.385 -8.653 -11.211 1.00 84.25 178 GLY A N 1
ATOM 1264 C CA . GLY A 1 178 ? -11.618 -7.961 -10.182 1.00 84.25 178 GLY A CA 1
ATOM 1265 C C . GLY A 1 178 ? -10.292 -8.672 -9.933 1.00 84.25 178 GLY A C 1
ATOM 1266 O O . GLY A 1 178 ? -9.446 -8.732 -10.833 1.00 84.25 178 GLY A O 1
ATOM 1267 N N . GLY A 1 179 ? -10.117 -9.200 -8.720 1.00 85.94 179 GLY A N 1
ATOM 1268 C CA . GLY A 1 179 ? -8.918 -9.937 -8.312 1.00 85.94 179 GLY A CA 1
ATOM 1269 C C . GLY A 1 179 ? -8.895 -11.408 -8.736 1.00 85.94 179 GLY A C 1
ATOM 1270 O O . GLY A 1 179 ? -7.812 -11.977 -8.858 1.00 85.94 179 GLY A O 1
ATOM 1271 N N . ASN A 1 180 ? -10.064 -12.013 -8.984 1.00 89.81 180 ASN A N 1
ATOM 1272 C CA . ASN A 1 180 ? -10.230 -13.435 -9.300 1.00 89.81 180 ASN A CA 1
ATOM 1273 C C . ASN A 1 180 ? -9.462 -14.370 -8.339 1.00 89.81 180 ASN A C 1
ATOM 1275 O O . ASN A 1 180 ? -8.889 -15.383 -8.755 1.00 89.81 180 ASN A O 1
ATOM 1279 N N . ILE A 1 181 ? -9.402 -14.013 -7.052 1.00 93.75 181 ILE A N 1
ATOM 1280 C CA . ILE A 1 181 ? -8.748 -14.854 -6.048 1.00 93.75 181 ILE A CA 1
ATOM 1281 C C . ILE A 1 181 ? -9.635 -16.051 -5.706 1.00 93.75 181 ILE A C 1
ATOM 1283 O O . ILE A 1 181 ? -10.865 -15.991 -5.751 1.00 93.75 181 ILE A O 1
ATOM 1287 N N . THR A 1 182 ? -9.007 -17.152 -5.312 1.00 94.12 182 THR A N 1
ATOM 1288 C CA . THR A 1 182 ? -9.733 -18.347 -4.875 1.00 94.12 182 THR A CA 1
ATOM 1289 C C . THR A 1 182 ? -10.363 -18.155 -3.493 1.00 94.12 182 THR A C 1
ATOM 1291 O O . THR A 1 182 ? -9.868 -17.395 -2.659 1.00 94.12 182 THR A O 1
ATOM 1294 N N . THR A 1 183 ? -11.408 -18.929 -3.189 1.00 93.75 183 THR A N 1
ATOM 1295 C CA . THR A 1 183 ? -12.010 -18.975 -1.844 1.00 93.75 183 THR A CA 1
ATOM 1296 C C . THR A 1 183 ? -10.987 -19.324 -0.759 1.00 93.75 183 THR A C 1
ATOM 1298 O O . THR A 1 183 ? -11.057 -18.790 0.345 1.00 93.75 183 THR A O 1
ATOM 1301 N N . ASN A 1 184 ? -10.008 -20.180 -1.074 1.00 96.19 184 ASN A N 1
ATOM 1302 C CA . ASN A 1 184 ? -8.936 -20.528 -0.143 1.00 96.19 184 ASN A CA 1
ATOM 1303 C C . ASN A 1 184 ? -8.016 -19.337 0.132 1.00 96.19 184 ASN A C 1
ATOM 1305 O O . ASN A 1 184 ? -7.686 -19.106 1.287 1.00 96.19 184 ASN A O 1
ATOM 1309 N N . GLN A 1 185 ? -7.654 -18.553 -0.888 1.00 96.19 185 GLN A N 1
ATOM 1310 C CA . GLN A 1 185 ? -6.866 -17.332 -0.693 1.00 96.19 185 GLN A CA 1
ATOM 1311 C C . GLN A 1 185 ? -7.627 -16.304 0.148 1.00 96.19 185 GLN A C 1
ATOM 1313 O O . GLN A 1 185 ? -7.056 -15.755 1.084 1.00 96.19 185 GLN A O 1
ATOM 1318 N N . LEU A 1 186 ? -8.923 -16.090 -0.112 1.00 96.12 186 LEU A N 1
ATOM 1319 C CA . LEU A 1 186 ? -9.735 -15.188 0.714 1.00 96.12 186 LEU A CA 1
ATOM 1320 C C . LEU A 1 186 ? -9.812 -15.670 2.170 1.00 96.12 186 LEU A C 1
ATOM 1322 O O . LEU A 1 186 ? -9.677 -14.874 3.097 1.00 96.12 186 LEU A O 1
ATOM 1326 N N . LYS A 1 187 ? -9.999 -16.978 2.384 1.00 95.06 187 LYS A N 1
ATOM 1327 C CA . LYS A 1 187 ? -9.977 -17.556 3.729 1.00 95.06 187 LYS A CA 1
ATOM 1328 C C . LYS A 1 187 ? -8.616 -17.360 4.405 1.00 95.06 187 LYS A C 1
ATOM 1330 O O . LYS A 1 187 ? -8.581 -16.956 5.562 1.00 95.06 187 LYS A O 1
ATOM 1335 N N . SER A 1 188 ? -7.519 -17.624 3.699 1.00 95.06 188 SER A N 1
ATOM 1336 C CA . SER A 1 188 ? -6.170 -17.419 4.225 1.00 95.06 188 SER A CA 1
ATOM 1337 C C . SER A 1 188 ? -5.920 -15.956 4.579 1.00 95.06 188 SER A C 1
ATOM 1339 O O . SER A 1 188 ? -5.383 -15.702 5.646 1.00 95.06 188 SER A O 1
ATOM 1341 N N . LEU A 1 189 ? -6.379 -15.000 3.765 1.00 95.44 189 LEU A N 1
ATOM 1342 C CA . LEU A 1 189 ? -6.285 -13.570 4.079 1.00 95.44 189 LEU A CA 1
ATOM 1343 C C . LEU A 1 189 ? -6.968 -13.256 5.414 1.00 95.44 189 LEU A C 1
ATOM 1345 O O . LEU A 1 189 ? -6.360 -12.653 6.294 1.00 95.44 189 LEU A O 1
ATOM 1349 N N . LYS A 1 190 ? -8.210 -13.726 5.584 1.00 95.00 190 LYS A N 1
ATOM 1350 C CA . LYS A 1 190 ? -8.987 -13.555 6.820 1.00 95.00 190 LYS A CA 1
ATOM 1351 C C . LYS A 1 190 ? -8.289 -14.178 8.028 1.00 95.00 190 LYS A C 1
ATOM 1353 O O . LYS A 1 190 ? -8.207 -13.537 9.069 1.00 95.00 190 LYS A O 1
ATOM 1358 N N . ASP A 1 191 ? -7.746 -15.385 7.887 1.00 92.44 191 ASP A N 1
ATOM 1359 C CA . ASP A 1 191 ? -7.025 -16.061 8.970 1.00 92.44 191 ASP A CA 1
ATOM 1360 C C . ASP A 1 191 ? -5.718 -15.316 9.330 1.00 92.44 191 ASP A C 1
ATOM 1362 O O . ASP A 1 191 ? -5.433 -15.120 10.516 1.00 92.44 191 ASP A O 1
ATOM 1366 N N . CYS A 1 192 ? -4.953 -14.864 8.326 1.00 93.44 192 CYS A N 1
ATOM 1367 C CA . CYS A 1 192 ? -3.670 -14.175 8.508 1.00 93.44 192 CYS A CA 1
ATOM 1368 C C . CYS A 1 192 ? -3.823 -12.750 9.073 1.00 93.44 192 CYS A C 1
ATOM 1370 O O . CYS A 1 192 ? -2.940 -12.305 9.802 1.00 93.44 192 CYS A O 1
ATOM 1372 N N . LEU A 1 193 ? -4.947 -12.059 8.819 1.00 93.75 193 LEU A N 1
ATOM 1373 C CA . LEU A 1 193 ? -5.267 -10.770 9.458 1.00 93.75 193 LEU A CA 1
ATOM 1374 C C . LEU A 1 193 ? -5.321 -10.895 10.985 1.00 93.75 193 LEU A C 1
ATOM 1376 O O . LEU A 1 193 ? -4.832 -10.029 11.713 1.00 93.75 193 LEU A O 1
ATOM 1380 N N . ILE A 1 194 ? -5.916 -11.985 11.474 1.00 90.19 194 ILE A N 1
ATOM 1381 C CA . ILE A 1 194 ? -6.054 -12.235 12.908 1.00 90.19 194 ILE A CA 1
ATOM 1382 C C . ILE A 1 194 ? -4.717 -12.718 13.487 1.00 90.19 194 ILE A C 1
ATOM 1384 O O . ILE A 1 194 ? -4.257 -12.177 14.494 1.00 90.19 194 ILE A O 1
ATOM 1388 N N . TYR A 1 195 ? -4.098 -13.728 12.856 1.00 85.88 195 TYR A N 1
ATOM 1389 C CA . TYR A 1 195 ? -2.830 -14.317 13.292 1.00 85.88 195 TYR A CA 1
ATOM 1390 C C . TYR A 1 195 ? -1.993 -14.863 12.146 1.00 85.88 195 TYR A C 1
ATOM 1392 O O . TYR A 1 195 ? -2.454 -15.698 11.371 1.00 85.88 195 TYR A O 1
ATOM 1400 N N . ASN A 1 196 ? -0.698 -14.566 12.197 1.00 82.31 196 ASN A N 1
ATOM 1401 C CA . ASN A 1 196 ? 0.313 -15.260 11.428 1.00 82.31 196 ASN A CA 1
ATOM 1402 C C . ASN A 1 196 ? 1.133 -16.185 12.347 1.00 82.31 196 ASN A C 1
ATOM 1404 O O . ASN A 1 196 ? 1.539 -15.814 13.449 1.00 82.31 196 ASN A O 1
ATOM 1408 N N . SER A 1 197 ? 1.341 -17.422 11.896 1.00 70.75 197 SER A N 1
ATOM 1409 C CA . SER A 1 197 ? 2.161 -18.437 12.559 1.00 70.75 197 SER A CA 1
ATOM 1410 C C . SER A 1 197 ? 3.667 -18.160 12.547 1.00 70.75 197 SER A C 1
ATOM 1412 O O . SER A 1 197 ? 4.372 -18.740 13.368 1.00 70.75 197 SER A O 1
ATOM 1414 N N . ASP A 1 198 ? 4.168 -17.325 11.633 1.00 68.62 198 ASP A N 1
ATOM 1415 C CA . ASP A 1 198 ? 5.600 -17.021 11.510 1.00 68.62 198 ASP A CA 1
ATOM 1416 C C . ASP A 1 198 ? 6.129 -16.087 12.614 1.00 68.62 198 ASP A C 1
ATOM 1418 O O . ASP A 1 198 ? 7.333 -16.047 12.861 1.00 68.62 198 ASP A O 1
ATOM 1422 N N . GLY A 1 199 ? 5.235 -15.374 13.313 1.00 66.94 199 GLY A N 1
ATOM 1423 C CA . GLY A 1 199 ? 5.567 -14.434 14.387 1.00 66.94 199 GLY A CA 1
ATOM 1424 C C . GLY A 1 199 ? 6.364 -13.200 13.947 1.00 66.94 199 GLY A C 1
ATOM 1425 O O . GLY A 1 199 ? 6.704 -12.379 14.796 1.00 66.94 199 GLY A O 1
ATOM 1426 N N . THR A 1 200 ? 6.663 -13.067 12.654 1.00 70.69 200 THR A N 1
ATOM 1427 C CA . THR A 1 200 ? 7.450 -11.971 12.069 1.00 70.69 200 THR A CA 1
ATOM 1428 C C . THR A 1 200 ? 6.581 -10.910 11.406 1.00 70.69 200 THR A C 1
ATOM 1430 O O . THR A 1 200 ? 7.034 -9.782 11.235 1.00 70.69 200 THR A O 1
ATOM 1433 N N . GLN A 1 201 ? 5.343 -11.264 11.060 1.00 83.44 201 GLN A N 1
ATOM 1434 C CA . GLN A 1 201 ? 4.378 -10.374 10.426 1.00 83.44 201 GLN A CA 1
ATOM 1435 C C . GLN A 1 201 ? 3.447 -9.685 11.432 1.00 83.44 201 GLN A C 1
ATOM 1437 O O . GLN A 1 201 ? 3.085 -10.245 12.476 1.00 83.44 201 GLN A O 1
ATOM 1442 N N . LYS A 1 202 ? 3.033 -8.462 11.097 1.00 89.06 202 LYS A N 1
ATOM 1443 C CA . LYS A 1 202 ? 2.066 -7.670 11.858 1.00 89.06 202 LYS A CA 1
ATOM 1444 C C . LYS A 1 202 ? 0.656 -8.223 11.644 1.00 89.06 202 LYS A C 1
ATOM 1446 O O . LYS A 1 202 ? 0.275 -8.625 10.552 1.00 89.06 202 LYS A O 1
ATOM 1451 N N . THR A 1 203 ? -0.139 -8.238 12.711 1.00 92.44 203 THR A N 1
ATOM 1452 C CA . THR A 1 203 ? -1.532 -8.732 12.696 1.00 92.44 203 THR A CA 1
ATOM 1453 C C . THR A 1 203 ? -2.430 -7.843 13.550 1.00 92.44 203 THR A C 1
ATOM 1455 O O . THR A 1 203 ? -1.941 -6.953 14.248 1.00 92.44 203 THR A O 1
ATOM 1458 N N . LEU A 1 204 ? -3.738 -8.110 13.594 1.00 92.62 204 LEU A N 1
ATOM 1459 C CA . LEU A 1 204 ? -4.642 -7.438 14.538 1.00 92.62 204 LEU A CA 1
ATOM 1460 C C . LEU A 1 204 ? -4.207 -7.588 16.002 1.00 92.62 204 LEU A C 1
ATOM 1462 O O . LEU A 1 204 ? -4.513 -6.727 16.824 1.00 92.62 204 LEU A O 1
ATOM 1466 N N . ARG A 1 205 ? -3.444 -8.637 16.339 1.00 90.88 205 ARG A N 1
ATOM 1467 C CA . ARG A 1 205 ? -2.818 -8.754 17.661 1.00 90.88 205 ARG A CA 1
ATOM 1468 C C . ARG A 1 205 ? -1.851 -7.594 17.924 1.00 90.88 205 ARG A C 1
ATOM 1470 O O . ARG A 1 205 ? -1.866 -7.045 19.022 1.00 90.88 205 ARG A O 1
ATOM 1477 N N . SER A 1 206 ? -1.052 -7.212 16.926 1.00 91.38 206 SER A N 1
ATOM 1478 C CA . SER A 1 206 ? -0.108 -6.090 16.998 1.00 91.38 206 SER A CA 1
ATOM 1479 C C . SER A 1 206 ? -0.835 -4.763 17.225 1.00 91.38 206 SER A C 1
ATOM 1481 O O . SER A 1 206 ? -0.399 -3.964 18.047 1.00 91.38 206 SER A O 1
ATOM 1483 N N . PHE A 1 207 ? -1.985 -4.561 16.571 1.00 92.00 207 PHE A N 1
ATOM 1484 C CA . PHE A 1 207 ? -2.850 -3.402 16.817 1.00 92.00 207 PHE A CA 1
ATOM 1485 C C . PHE A 1 207 ? -3.331 -3.354 18.278 1.00 92.00 207 PHE A C 1
ATOM 1487 O O . PHE A 1 207 ? -3.173 -2.338 18.957 1.00 92.00 207 PHE A O 1
ATOM 1494 N N . THR A 1 208 ? -3.864 -4.465 18.802 1.00 92.69 208 THR A N 1
ATOM 1495 C CA . THR A 1 208 ? -4.364 -4.512 20.189 1.00 92.69 208 THR A CA 1
ATOM 1496 C C . THR A 1 208 ? -3.263 -4.388 21.239 1.00 92.69 208 THR A C 1
ATOM 1498 O O . THR A 1 208 ? -3.498 -3.843 22.318 1.00 92.69 208 THR A O 1
ATOM 1501 N N . GLU A 1 209 ? -2.055 -4.859 20.920 1.00 91.75 209 GLU A N 1
ATOM 1502 C CA . GLU A 1 209 ? -0.864 -4.661 21.743 1.00 91.75 209 GLU A CA 1
ATOM 1503 C C . GLU A 1 209 ? -0.445 -3.187 21.764 1.00 91.75 209 GLU A C 1
ATOM 1505 O O . GLU A 1 209 ? -0.201 -2.662 22.845 1.00 91.75 209 GLU A O 1
ATOM 1510 N N . GLY A 1 210 ? -0.504 -2.483 20.628 1.00 90.81 210 GLY A N 1
ATOM 1511 C CA . GLY A 1 210 ? -0.275 -1.036 20.581 1.00 90.81 210 GLY A CA 1
ATOM 1512 C C . GLY A 1 210 ? -1.244 -0.241 21.465 1.00 90.81 210 GLY A C 1
ATOM 1513 O O . GLY A 1 210 ? -0.825 0.662 22.184 1.00 90.81 210 GLY A O 1
ATOM 1514 N N . TYR A 1 211 ? -2.527 -0.619 21.506 1.00 90.81 211 TYR A N 1
ATOM 1515 C CA . TYR A 1 211 ? -3.499 -0.000 22.424 1.00 90.81 211 TYR A CA 1
ATOM 1516 C C . TYR A 1 211 ? -3.209 -0.321 23.891 1.00 90.81 211 TYR A C 1
ATOM 1518 O O . TYR A 1 211 ? -3.376 0.536 24.756 1.00 90.81 211 TYR A O 1
ATOM 1526 N N . TYR A 1 212 ? -2.783 -1.549 24.189 1.00 92.00 212 TYR A N 1
ATOM 1527 C CA . TYR A 1 212 ? -2.358 -1.919 25.538 1.00 92.00 212 TYR A CA 1
ATOM 1528 C C . TYR A 1 212 ? -1.164 -1.079 25.992 1.00 92.00 212 TYR A C 1
ATOM 1530 O O . TYR A 1 212 ? -1.190 -0.521 27.090 1.00 92.00 212 TYR A O 1
ATOM 1538 N N . ASP A 1 213 ? -0.149 -0.951 25.140 1.00 90.56 213 ASP A N 1
ATOM 1539 C CA . ASP A 1 213 ? 1.048 -0.170 25.432 1.00 90.56 213 ASP A CA 1
ATOM 1540 C C . ASP A 1 213 ? 0.710 1.321 25.586 1.00 90.56 213 ASP A C 1
ATOM 1542 O O . ASP A 1 213 ? 1.160 1.936 26.553 1.00 90.56 213 ASP A O 1
ATOM 1546 N N . ALA A 1 214 ? -0.168 1.873 24.739 1.00 88.44 214 ALA A N 1
ATOM 1547 C CA . ALA A 1 214 ? -0.662 3.245 24.856 1.00 88.44 214 ALA A CA 1
ATOM 1548 C C . ALA A 1 214 ? -1.367 3.498 26.201 1.00 88.44 214 ALA A C 1
ATOM 1550 O O . ALA A 1 214 ? -0.988 4.411 26.937 1.00 88.44 214 ALA A O 1
ATOM 1551 N N . VAL A 1 215 ? -2.342 2.658 26.570 1.00 86.69 215 VAL A N 1
ATOM 1552 C CA . VAL A 1 215 ? -3.080 2.785 27.843 1.00 86.69 215 VAL A CA 1
ATOM 1553 C C . VAL A 1 215 ? -2.147 2.645 29.050 1.00 86.69 215 VAL A C 1
ATOM 1555 O O . VAL A 1 215 ? -2.339 3.310 30.067 1.00 86.69 215 VAL A O 1
ATOM 1558 N N . ASN A 1 216 ? -1.103 1.818 28.951 1.00 85.56 216 ASN A N 1
ATOM 1559 C CA . ASN A 1 216 ? -0.102 1.684 30.010 1.00 85.56 216 ASN A CA 1
ATOM 1560 C C . ASN A 1 216 ? 0.769 2.928 30.199 1.00 85.56 216 ASN A C 1
ATOM 1562 O O . ASN A 1 216 ? 1.367 3.063 31.266 1.00 85.56 216 ASN A O 1
ATOM 1566 N N . MET A 1 217 ? 0.860 3.822 29.209 1.00 82.19 217 MET A N 1
ATOM 1567 C CA . MET A 1 217 ? 1.647 5.045 29.355 1.00 82.19 217 MET A CA 1
ATOM 1568 C C . MET A 1 217 ? 1.021 6.018 30.354 1.00 82.19 217 MET A C 1
ATOM 1570 O O . MET A 1 217 ? 1.763 6.660 31.089 1.00 82.19 217 MET A O 1
ATOM 1574 N N . MET A 1 218 ? -0.313 6.146 30.381 1.00 74.69 218 MET A N 1
ATOM 1575 C CA . MET A 1 218 ? -1.047 7.102 31.232 1.00 74.69 218 MET A CA 1
ATOM 1576 C C . MET A 1 218 ? -0.512 8.550 31.148 1.00 74.69 218 MET A C 1
ATOM 1578 O O . MET A 1 218 ? -0.470 9.279 32.138 1.00 74.69 218 MET A O 1
ATOM 1582 N N . THR A 1 219 ? -0.070 8.979 29.961 1.00 76.06 219 THR A N 1
ATOM 1583 C CA . THR A 1 219 ? 0.437 10.341 29.714 1.00 76.06 219 THR A CA 1
ATOM 1584 C C . THR A 1 219 ? -0.213 10.956 28.476 1.00 76.06 219 THR A C 1
ATOM 1586 O O . THR A 1 219 ? -0.909 10.277 27.728 1.00 76.06 219 THR A O 1
ATOM 1589 N N . ALA A 1 220 ? 0.073 12.233 28.203 1.00 70.31 220 ALA A N 1
ATOM 1590 C CA . ALA A 1 220 ? -0.335 12.893 26.959 1.00 70.31 220 ALA A CA 1
ATOM 1591 C C . ALA A 1 220 ? 0.226 12.219 25.683 1.00 70.31 220 ALA A C 1
ATOM 1593 O O . ALA A 1 220 ? -0.266 12.484 24.587 1.00 70.31 220 ALA A O 1
ATOM 1594 N N . GLU A 1 221 ? 1.229 11.339 25.806 1.00 80.50 221 GLU A N 1
ATOM 1595 C CA . GLU A 1 221 ? 1.787 10.563 24.691 1.00 80.50 221 GLU A CA 1
ATOM 1596 C C . GLU A 1 221 ? 0.920 9.350 24.308 1.00 80.50 221 GLU A C 1
ATOM 1598 O O . GLU A 1 221 ? 1.075 8.828 23.206 1.00 80.50 221 GLU A O 1
ATOM 1603 N N . GLU A 1 222 ? -0.041 8.949 25.154 1.00 83.00 222 GLU A N 1
ATOM 1604 C CA . GLU A 1 222 ? -0.978 7.843 24.887 1.00 83.00 222 GLU A CA 1
ATOM 1605 C C . GLU A 1 222 ? -1.650 7.993 23.514 1.00 83.00 222 GLU A C 1
ATOM 1607 O O . GLU A 1 222 ? -1.725 7.040 22.739 1.00 83.00 222 GLU A O 1
ATOM 1612 N N . GLN A 1 223 ? -2.096 9.206 23.175 1.00 81.38 223 GLN A N 1
ATOM 1613 C CA . GLN A 1 223 ? -2.741 9.456 21.888 1.00 81.38 223 GLN A CA 1
ATOM 1614 C C . GLN A 1 223 ? -1.799 9.226 20.712 1.00 81.38 223 GLN A C 1
ATOM 1616 O O . GLN A 1 223 ? -2.220 8.667 19.705 1.00 81.38 223 GLN A O 1
ATOM 1621 N N . LYS A 1 224 ? -0.521 9.594 20.828 1.00 86.06 224 LYS A N 1
ATOM 1622 C CA . LYS A 1 224 ? 0.440 9.366 19.745 1.00 86.06 224 LYS A CA 1
ATOM 1623 C C . LYS A 1 224 ? 0.630 7.876 19.499 1.00 86.06 224 LYS A C 1
ATOM 1625 O O . LYS A 1 224 ? 0.579 7.452 18.350 1.00 86.06 224 LYS A O 1
ATOM 1630 N N . GLU A 1 225 ? 0.760 7.082 20.558 1.00 87.88 225 GLU A N 1
ATOM 1631 C CA . GLU A 1 225 ? 0.884 5.626 20.433 1.00 87.88 225 GLU A CA 1
ATOM 1632 C C . GLU A 1 225 ? -0.382 4.962 19.878 1.00 87.88 225 GLU A C 1
ATOM 1634 O O . GLU A 1 225 ? -0.283 4.081 19.025 1.00 87.88 225 GLU A O 1
ATOM 1639 N N . MET A 1 226 ? -1.578 5.430 20.254 1.00 87.25 226 MET A N 1
ATOM 1640 C CA . MET A 1 226 ? -2.820 4.962 19.624 1.00 87.25 226 MET A CA 1
ATOM 1641 C C . MET A 1 226 ? -2.852 5.254 18.120 1.00 87.25 226 MET A C 1
ATOM 1643 O O . MET A 1 226 ? -3.279 4.411 17.330 1.00 87.25 226 MET A O 1
ATOM 1647 N N . GLN A 1 227 ? -2.393 6.439 17.711 1.00 87.56 227 GLN A N 1
ATOM 1648 C CA . GLN A 1 227 ? -2.381 6.825 16.302 1.00 87.56 227 GLN A CA 1
ATOM 1649 C C . GLN A 1 227 ? -1.336 6.037 15.501 1.00 87.56 227 GLN A C 1
ATOM 1651 O O . GLN A 1 227 ? -1.631 5.623 14.380 1.00 87.56 227 GLN A O 1
ATOM 1656 N N . LYS A 1 228 ? -0.175 5.727 16.089 1.00 87.81 228 LYS A N 1
ATOM 1657 C CA . LYS A 1 228 ? 0.788 4.783 15.500 1.00 87.81 228 LYS A CA 1
ATOM 1658 C C . LYS A 1 228 ? 0.178 3.395 15.327 1.00 87.81 228 LYS A C 1
ATOM 1660 O O . LYS A 1 228 ? 0.267 2.823 14.245 1.00 87.81 228 LYS A O 1
ATOM 1665 N N . ALA A 1 229 ? -0.502 2.877 16.356 1.00 87.81 229 ALA A N 1
ATOM 1666 C CA . ALA A 1 229 ? -1.183 1.586 16.283 1.00 87.81 229 ALA A CA 1
ATOM 1667 C C . ALA A 1 229 ? -2.236 1.561 15.160 1.00 87.81 229 ALA A C 1
ATOM 1669 O O . ALA A 1 229 ? -2.305 0.588 14.413 1.00 87.81 229 ALA A O 1
ATOM 1670 N N . GLY A 1 230 ? -2.996 2.649 14.980 1.00 85.31 230 GLY A N 1
ATOM 1671 C CA . GLY A 1 230 ? -3.919 2.818 13.852 1.00 85.31 230 GLY A CA 1
ATOM 1672 C C . GLY A 1 230 ? -3.231 2.801 12.480 1.00 85.31 230 GLY A C 1
ATOM 1673 O O . GLY A 1 230 ? -3.759 2.209 11.539 1.00 85.31 230 GLY A O 1
ATOM 1674 N N . GLY A 1 231 ? -2.037 3.386 12.364 1.00 83.62 231 GLY A N 1
ATOM 1675 C CA . GLY A 1 231 ? -1.229 3.364 11.139 1.00 83.62 231 GLY A CA 1
ATOM 1676 C C . GLY A 1 231 ? -0.709 1.980 10.737 1.00 83.62 231 GLY A C 1
ATOM 1677 O O . GLY A 1 231 ? -0.538 1.711 9.545 1.00 83.62 231 GLY A O 1
ATOM 1678 N N . LEU A 1 232 ? -0.536 1.063 11.701 1.00 87.31 232 LEU A N 1
ATOM 1679 C CA . LEU A 1 232 ? -0.089 -0.316 11.444 1.00 87.31 232 LEU A CA 1
ATOM 1680 C C . LEU A 1 232 ? -1.055 -1.109 10.559 1.00 87.31 232 LEU A C 1
ATOM 1682 O O . LEU A 1 232 ? -0.652 -2.113 9.973 1.00 87.31 232 LEU A O 1
ATOM 1686 N N . MET A 1 233 ? -2.318 -0.685 10.452 1.00 89.19 233 MET A N 1
ATOM 1687 C CA . MET A 1 233 ? -3.328 -1.419 9.696 1.00 89.19 233 MET A CA 1
ATOM 1688 C C . MET A 1 233 ? -2.929 -1.641 8.236 1.00 89.19 233 MET A C 1
ATOM 1690 O O . MET A 1 233 ? -3.191 -2.719 7.711 1.00 89.19 233 MET A O 1
ATOM 1694 N N . GLY A 1 234 ? -2.257 -0.683 7.587 1.00 88.31 234 GLY A N 1
ATOM 1695 C CA . GLY A 1 234 ? -1.803 -0.869 6.204 1.00 88.31 234 GLY A CA 1
ATOM 1696 C C . GLY A 1 234 ? -0.838 -2.051 6.068 1.00 88.31 234 GLY A C 1
ATOM 1697 O O . GLY A 1 234 ? -1.026 -2.908 5.211 1.00 88.31 234 GLY A O 1
ATOM 1698 N N . GLU A 1 235 ? 0.132 -2.154 6.979 1.00 87.94 235 GLU A N 1
ATOM 1699 C CA . GLU A 1 235 ? 1.084 -3.272 7.028 1.00 87.94 235 GLU A CA 1
ATOM 1700 C C . GLU A 1 235 ? 0.396 -4.595 7.367 1.00 87.94 235 GLU A C 1
ATOM 1702 O O . GLU A 1 235 ? 0.666 -5.598 6.719 1.00 87.94 235 GLU A O 1
ATOM 1707 N N . ILE A 1 236 ? -0.550 -4.591 8.316 1.00 92.19 236 ILE A N 1
ATOM 1708 C CA . ILE A 1 236 ? -1.336 -5.781 8.687 1.00 92.19 236 ILE A CA 1
ATOM 1709 C C . ILE A 1 236 ? -2.056 -6.368 7.461 1.00 92.19 236 ILE A C 1
ATOM 1711 O O . ILE A 1 236 ? -2.082 -7.586 7.280 1.00 92.19 236 ILE A O 1
ATOM 1715 N N . PHE A 1 237 ? -2.623 -5.520 6.597 1.00 92.44 237 PHE A N 1
ATOM 1716 C CA . PHE A 1 237 ? -3.288 -5.967 5.372 1.00 92.44 237 PHE A CA 1
ATOM 1717 C C . PHE A 1 237 ? -2.308 -6.523 4.325 1.00 92.44 237 PHE A C 1
ATOM 1719 O O . PHE A 1 237 ? -2.625 -7.530 3.685 1.00 92.44 237 PHE A O 1
ATOM 1726 N N . ILE A 1 238 ? -1.130 -5.913 4.151 1.00 90.50 238 ILE A N 1
ATOM 1727 C CA . ILE A 1 238 ? -0.113 -6.403 3.204 1.00 90.50 238 ILE A CA 1
ATOM 1728 C C . ILE A 1 238 ? 0.525 -7.710 3.670 1.00 90.50 238 ILE A C 1
ATOM 1730 O O . ILE A 1 238 ? 0.675 -8.641 2.872 1.00 90.50 238 ILE A O 1
ATOM 1734 N N . ASP A 1 239 ? 0.831 -7.818 4.957 1.00 90.38 239 ASP A N 1
ATOM 1735 C CA . ASP A 1 239 ? 1.345 -9.038 5.567 1.00 90.38 239 ASP A CA 1
ATOM 1736 C C . ASP A 1 239 ? 0.331 -10.180 5.418 1.00 90.38 239 ASP A C 1
ATOM 1738 O O . ASP A 1 239 ? 0.654 -11.255 4.903 1.00 90.38 239 ASP A O 1
ATOM 1742 N N . ALA A 1 240 ? -0.943 -9.922 5.732 1.00 92.69 240 ALA A N 1
ATOM 1743 C CA . ALA A 1 240 ? -2.002 -10.911 5.563 1.00 92.69 240 ALA A CA 1
ATOM 1744 C C . ALA A 1 240 ? -2.191 -11.340 4.095 1.00 92.69 240 ALA A C 1
ATOM 1746 O O . ALA A 1 240 ? -2.404 -12.524 3.821 1.00 92.69 240 ALA A O 1
ATOM 1747 N N . ALA A 1 241 ? -2.077 -10.414 3.138 1.00 91.94 241 ALA A N 1
ATOM 1748 C CA . ALA A 1 241 ? -2.144 -10.732 1.713 1.00 91.94 241 ALA A CA 1
ATOM 1749 C C . ALA A 1 241 ? -0.953 -11.573 1.248 1.00 91.94 241 ALA A C 1
ATOM 1751 O O . ALA A 1 241 ? -1.143 -12.571 0.550 1.00 91.94 241 ALA A O 1
ATOM 1752 N N . THR A 1 242 ? 0.251 -11.238 1.707 1.00 88.44 242 THR A N 1
ATOM 1753 C CA . THR A 1 242 ? 1.467 -12.014 1.446 1.00 88.44 242 THR A CA 1
ATOM 1754 C C . THR A 1 242 ? 1.341 -13.433 1.993 1.00 88.44 242 THR A C 1
ATOM 1756 O O . THR A 1 242 ? 1.593 -14.398 1.269 1.00 88.44 242 THR A O 1
ATOM 1759 N N . CYS A 1 243 ? 0.874 -13.572 3.236 1.00 90.62 243 CYS A N 1
ATOM 1760 C CA . CYS A 1 243 ? 0.571 -14.851 3.881 1.00 90.62 243 CYS A CA 1
ATOM 1761 C C . CYS A 1 243 ? -0.461 -15.676 3.088 1.00 90.62 243 CYS A C 1
ATOM 1763 O O . CYS A 1 243 ? -0.342 -16.896 2.976 1.00 90.62 243 CYS A O 1
ATOM 1765 N N . ALA A 1 244 ? -1.440 -15.011 2.468 1.00 92.12 244 ALA A N 1
ATOM 1766 C CA . ALA A 1 244 ? -2.471 -15.635 1.644 1.00 92.12 244 ALA A CA 1
ATOM 1767 C C . ALA A 1 244 ? -2.061 -15.899 0.183 1.00 92.12 244 ALA A C 1
ATOM 1769 O O . ALA A 1 244 ? -2.849 -16.468 -0.576 1.00 92.12 244 ALA A O 1
ATOM 1770 N N . GLY A 1 245 ? -0.868 -15.475 -0.247 1.00 88.12 245 GLY A N 1
ATOM 1771 C CA . GLY A 1 245 ? -0.460 -15.535 -1.653 1.00 88.12 245 GLY A CA 1
ATOM 1772 C C . GLY A 1 245 ? -1.327 -14.658 -2.566 1.00 88.12 245 GLY A C 1
ATOM 1773 O O . GLY A 1 245 ? -1.609 -15.033 -3.706 1.00 88.12 245 GLY A O 1
ATOM 1774 N N . ILE A 1 246 ? -1.801 -13.521 -2.053 1.00 89.19 246 ILE A N 1
ATOM 1775 C CA . ILE A 1 246 ? -2.526 -12.488 -2.795 1.00 89.19 246 ILE A CA 1
ATOM 1776 C C . ILE A 1 246 ? -1.539 -11.367 -3.115 1.00 89.19 246 ILE A C 1
ATOM 1778 O O . ILE A 1 246 ? -0.788 -10.928 -2.248 1.00 89.19 246 ILE A O 1
ATOM 1782 N N . LYS A 1 247 ? -1.543 -10.892 -4.364 1.00 83.06 247 LYS A N 1
ATOM 1783 C CA . LYS A 1 247 ? -0.710 -9.750 -4.760 1.00 83.06 247 LYS A CA 1
ATOM 1784 C C . LYS A 1 247 ? -1.137 -8.504 -3.976 1.00 83.06 247 LYS A C 1
ATOM 1786 O O . LYS A 1 247 ? -2.331 -8.192 -4.019 1.00 83.06 247 LYS A O 1
ATOM 1791 N N . PRO A 1 248 ? -0.227 -7.771 -3.318 1.00 81.12 248 PRO A N 1
ATOM 1792 C CA . PRO A 1 248 ? -0.633 -6.629 -2.507 1.00 81.12 248 PRO A CA 1
ATOM 1793 C C . PRO A 1 248 ? -1.261 -5.486 -3.333 1.00 81.12 248 PRO A C 1
ATOM 1795 O O . PRO A 1 248 ? -2.182 -4.829 -2.850 1.00 81.12 248 PRO A O 1
ATOM 1798 N N . ASP A 1 249 ? -0.918 -5.339 -4.621 1.00 78.19 249 ASP A N 1
ATOM 1799 C CA . ASP A 1 249 ? -1.631 -4.443 -5.557 1.00 78.19 249 ASP A CA 1
ATOM 1800 C C . ASP A 1 249 ? -3.156 -4.719 -5.628 1.00 78.19 249 ASP A C 1
ATOM 1802 O O . ASP A 1 249 ? -3.958 -3.799 -5.814 1.00 78.19 249 ASP A O 1
ATOM 1806 N N . LEU A 1 250 ? -3.595 -5.976 -5.445 1.00 86.00 250 LEU A N 1
ATOM 1807 C CA . LEU A 1 250 ? -5.023 -6.321 -5.412 1.00 86.00 250 LEU A CA 1
ATOM 1808 C C . LEU A 1 250 ? -5.708 -5.847 -4.128 1.00 86.00 250 LEU A C 1
ATOM 1810 O O . LEU A 1 250 ? -6.896 -5.539 -4.169 1.00 86.00 250 LEU A O 1
ATOM 1814 N N . VAL A 1 251 ? -4.981 -5.762 -3.010 1.00 88.38 251 VAL A N 1
ATOM 1815 C CA . VAL A 1 251 ? -5.493 -5.203 -1.748 1.00 88.38 251 VAL A CA 1
ATOM 1816 C C . VAL A 1 251 ? -5.753 -3.711 -1.904 1.00 88.38 251 VAL A C 1
ATOM 1818 O O . VAL A 1 251 ? -6.816 -3.236 -1.510 1.00 88.38 251 VAL A O 1
ATOM 1821 N N . LEU A 1 252 ? -4.831 -2.981 -2.540 1.00 84.12 252 LEU A N 1
ATOM 1822 C CA . LEU A 1 252 ? -5.012 -1.557 -2.822 1.00 84.12 252 LEU A CA 1
ATOM 1823 C C . LEU A 1 252 ? -6.202 -1.311 -3.764 1.00 84.12 252 LEU A C 1
ATOM 1825 O O . LEU A 1 252 ? -7.000 -0.402 -3.544 1.00 84.12 252 LEU A O 1
ATOM 1829 N N . ALA A 1 253 ? -6.363 -2.144 -4.796 1.00 83.56 253 ALA A N 1
ATOM 1830 C CA . ALA A 1 253 ? -7.522 -2.063 -5.683 1.00 83.56 253 ALA A CA 1
ATOM 1831 C C . ALA A 1 253 ? -8.841 -2.408 -4.960 1.00 83.56 253 ALA A C 1
ATOM 1833 O O . ALA A 1 253 ? -9.846 -1.733 -5.173 1.00 83.56 253 ALA A O 1
ATOM 1834 N N . ALA A 1 254 ? -8.833 -3.402 -4.067 1.00 89.81 254 ALA A N 1
ATOM 1835 C CA . ALA A 1 254 ? -9.988 -3.768 -3.248 1.00 89.81 254 ALA A CA 1
ATOM 1836 C C . ALA A 1 254 ? -10.365 -2.676 -2.231 1.00 89.81 254 ALA A C 1
ATOM 1838 O O . ALA A 1 254 ? -11.547 -2.438 -1.998 1.00 89.81 254 ALA A O 1
ATOM 1839 N N . HIS A 1 255 ? -9.381 -1.971 -1.666 1.00 89.69 255 HIS A N 1
ATOM 1840 C CA . HIS A 1 255 ? -9.599 -0.790 -0.828 1.00 89.69 255 HIS A CA 1
ATOM 1841 C C . HIS A 1 255 ? -10.321 0.326 -1.600 1.00 89.69 255 HIS A C 1
ATOM 1843 O O . HIS A 1 255 ? -11.316 0.865 -1.117 1.00 89.69 255 HIS A O 1
ATOM 1849 N N . ASN A 1 256 ? -9.903 0.610 -2.837 1.00 85.25 256 ASN A N 1
ATOM 1850 C CA . ASN A 1 256 ? -10.612 1.573 -3.684 1.00 85.25 256 ASN A CA 1
ATOM 1851 C C . ASN A 1 256 ? -12.044 1.104 -4.006 1.00 85.25 256 ASN A C 1
ATOM 1853 O O . ASN A 1 256 ? -12.972 1.908 -3.957 1.00 85.25 256 ASN A O 1
ATOM 1857 N N . ALA A 1 257 ? -12.238 -0.192 -4.281 1.00 86.94 257 ALA A N 1
ATOM 1858 C CA . ALA A 1 257 ? -13.563 -0.779 -4.503 1.00 86.94 257 ALA A CA 1
ATOM 1859 C C . ALA A 1 257 ? -14.487 -0.609 -3.284 1.00 86.94 257 ALA A C 1
ATOM 1861 O O . ALA A 1 257 ? -15.665 -0.286 -3.428 1.00 86.94 257 ALA A O 1
ATOM 18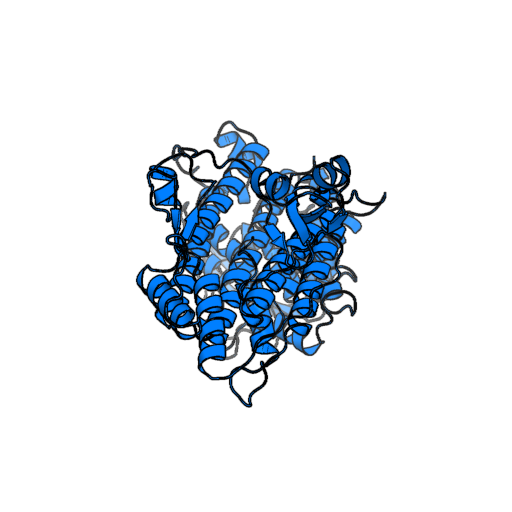62 N N . ALA A 1 258 ? -13.940 -0.752 -2.074 1.00 90.31 258 ALA A N 1
ATOM 1863 C CA . ALA A 1 258 ? -14.672 -0.483 -0.844 1.00 90.31 258 ALA A CA 1
ATOM 1864 C C . ALA A 1 258 ? -15.126 0.980 -0.745 1.00 90.31 258 ALA A C 1
ATOM 1866 O O . ALA A 1 258 ? -16.263 1.229 -0.356 1.00 90.31 258 ALA A O 1
ATOM 1867 N N . GLY A 1 259 ? -14.272 1.932 -1.140 1.00 87.38 259 GLY A N 1
ATOM 1868 C CA . GLY A 1 259 ? -14.634 3.351 -1.224 1.00 87.38 259 GLY A CA 1
ATOM 1869 C C . GLY A 1 259 ? -15.798 3.604 -2.186 1.00 87.38 259 GLY A C 1
ATOM 1870 O O . GLY A 1 259 ? -16.763 4.260 -1.811 1.00 87.38 259 GLY A O 1
ATOM 1871 N N . VAL A 1 260 ? -15.764 3.002 -3.381 1.00 84.25 260 VAL A N 1
ATOM 1872 C CA . VAL A 1 260 ? -16.874 3.082 -4.352 1.00 84.25 260 VAL A CA 1
ATOM 1873 C C . VAL A 1 260 ? -18.176 2.565 -3.754 1.00 84.25 260 VAL A C 1
ATOM 1875 O O . VAL A 1 260 ? -19.199 3.233 -3.837 1.00 84.25 260 VAL A O 1
ATOM 1878 N N . ALA A 1 261 ? -18.140 1.383 -3.140 1.00 87.75 261 ALA A N 1
ATOM 1879 C CA . ALA A 1 261 ? -19.339 0.761 -2.592 1.00 87.75 261 ALA A CA 1
ATOM 1880 C C . ALA A 1 261 ? -19.950 1.569 -1.434 1.00 87.75 261 ALA A C 1
ATOM 1882 O O . ALA A 1 261 ? -21.165 1.548 -1.249 1.00 87.75 261 ALA A O 1
ATOM 1883 N N . VAL A 1 262 ? -19.122 2.277 -0.662 1.00 87.94 262 VAL A N 1
ATOM 1884 C CA . VAL A 1 262 ? -19.569 3.190 0.400 1.00 87.94 262 VAL A CA 1
ATOM 1885 C C . VAL A 1 262 ? -20.221 4.450 -0.173 1.00 87.94 262 VAL A C 1
ATOM 1887 O O . VAL A 1 262 ? -21.249 4.887 0.349 1.00 87.94 262 VAL A O 1
ATOM 1890 N N . ASP A 1 263 ? -19.645 5.017 -1.233 1.00 84.44 263 ASP A N 1
ATOM 1891 C CA . ASP A 1 263 ? -20.194 6.197 -1.904 1.00 84.44 263 ASP A CA 1
ATOM 1892 C C . ASP A 1 263 ? -21.527 5.876 -2.592 1.00 84.44 263 ASP A C 1
ATOM 1894 O O . ASP A 1 263 ? -22.499 6.611 -2.422 1.00 84.44 263 ASP A O 1
ATOM 1898 N N . ASP A 1 264 ? -21.615 4.739 -3.288 1.00 83.62 264 ASP A N 1
ATOM 1899 C CA . ASP A 1 264 ? -22.834 4.291 -3.976 1.00 83.62 264 ASP A CA 1
ATOM 1900 C C . ASP A 1 264 ? -24.001 4.017 -3.005 1.00 83.62 264 ASP A C 1
ATOM 1902 O O . ASP A 1 264 ? -25.169 4.176 -3.367 1.00 83.62 264 ASP A O 1
ATOM 1906 N N . ASP A 1 265 ? -23.702 3.613 -1.766 1.00 87.12 265 ASP A N 1
ATOM 1907 C CA . ASP A 1 265 ? -24.696 3.390 -0.707 1.00 87.12 265 ASP A CA 1
ATOM 1908 C C . ASP A 1 265 ? -25.171 4.706 -0.049 1.00 87.12 265 ASP A C 1
ATOM 1910 O O . ASP A 1 265 ? -26.194 4.723 0.636 1.00 87.12 265 ASP A O 1
ATOM 1914 N N . GLY A 1 266 ? -24.470 5.828 -0.266 1.00 86.50 266 GLY A N 1
ATOM 1915 C CA . GLY A 1 266 ? -24.816 7.149 0.283 1.00 86.50 266 GLY A CA 1
ATOM 1916 C C . GLY A 1 266 ? -24.510 7.318 1.778 1.00 86.50 266 GLY A C 1
ATOM 1917 O O . GLY A 1 266 ? -24.850 8.340 2.389 1.00 86.50 266 GLY A O 1
ATOM 1918 N N . SER A 1 267 ? -23.855 6.331 2.391 1.00 87.94 267 SER A N 1
ATOM 1919 C CA . SER A 1 267 ? -23.502 6.385 3.809 1.00 87.94 267 SER A CA 1
ATOM 1920 C C . SER A 1 267 ? -22.439 7.453 4.108 1.00 87.94 267 SER A C 1
ATOM 1922 O O . SER A 1 267 ? -22.515 8.106 5.149 1.00 87.94 267 SER A O 1
ATOM 1924 N N . MET A 1 268 ? -21.503 7.702 3.182 1.00 86.81 268 MET A N 1
ATOM 1925 C CA . MET A 1 268 ? -20.506 8.775 3.316 1.00 86.81 268 MET A CA 1
ATOM 1926 C C . MET A 1 268 ? -21.157 10.166 3.350 1.00 86.81 268 MET A C 1
ATOM 1928 O O . MET A 1 268 ? -20.876 10.957 4.249 1.00 86.81 268 MET A O 1
ATOM 1932 N N . ASP A 1 269 ? -22.083 10.446 2.429 1.00 87.75 269 ASP A N 1
ATOM 1933 C CA . ASP A 1 269 ? -22.829 11.713 2.384 1.00 87.75 269 ASP A CA 1
ATOM 1934 C C . ASP A 1 269 ? -23.644 11.938 3.662 1.00 87.75 269 ASP A C 1
ATOM 1936 O O . ASP A 1 269 ? -23.690 13.042 4.213 1.00 87.75 269 ASP A O 1
ATOM 1940 N N . THR A 1 270 ? -24.264 10.864 4.161 1.00 92.12 270 THR A N 1
ATOM 1941 C CA . THR A 1 270 ? -25.018 10.887 5.417 1.00 92.12 270 THR A CA 1
ATOM 1942 C C . THR A 1 270 ? -24.112 11.259 6.589 1.00 92.12 270 THR A C 1
ATOM 1944 O O . THR A 1 270 ? -24.474 12.125 7.387 1.00 92.12 270 THR A O 1
ATOM 1947 N N . LEU A 1 271 ? -22.921 10.660 6.670 1.00 90.62 271 LEU A N 1
ATOM 1948 C CA . LEU A 1 271 ? -21.960 10.945 7.731 1.00 90.62 271 LEU A CA 1
ATOM 1949 C C . LEU A 1 271 ? -21.434 12.384 7.659 1.00 90.62 271 LEU A C 1
ATOM 1951 O O . LEU A 1 271 ? -21.405 13.064 8.680 1.00 90.62 271 LEU A O 1
ATOM 1955 N N . TRP A 1 272 ? -21.085 12.886 6.470 1.00 89.81 272 TRP A N 1
ATOM 1956 C CA . TRP A 1 272 ? -20.643 14.276 6.291 1.00 89.81 272 TRP A CA 1
ATOM 1957 C C . TRP A 1 272 ? -21.703 15.295 6.714 1.00 89.81 272 TRP A C 1
ATOM 1959 O O . TRP A 1 272 ? -21.368 16.328 7.296 1.00 89.81 272 TRP A O 1
ATOM 1969 N N . ALA A 1 273 ? -22.980 15.011 6.452 1.00 91.19 273 ALA A N 1
ATOM 1970 C CA . ALA A 1 273 ? -24.080 15.873 6.873 1.00 91.19 273 ALA A CA 1
ATOM 1971 C C . ALA A 1 273 ? -24.314 15.845 8.395 1.00 91.19 273 ALA A C 1
ATOM 1973 O O . ALA A 1 273 ? -24.743 16.848 8.965 1.00 91.19 273 ALA A O 1
ATOM 1974 N N . GLN A 1 274 ? -24.062 14.705 9.046 1.00 92.56 274 GLN A N 1
ATOM 1975 C CA . GLN A 1 274 ? -24.316 14.501 10.476 1.00 92.56 274 GLN A CA 1
ATOM 1976 C C . GLN A 1 274 ? -23.140 14.921 11.364 1.00 92.56 274 GLN A C 1
ATOM 1978 O O . GLN A 1 274 ? -23.344 15.619 12.359 1.00 92.56 274 GLN A O 1
ATOM 1983 N N . ASN A 1 275 ? -21.922 14.511 11.010 1.00 90.69 275 ASN A N 1
ATOM 1984 C CA . ASN A 1 275 ? -20.711 14.714 11.797 1.00 90.69 275 ASN A CA 1
ATOM 1985 C C . ASN A 1 275 ? -19.496 15.000 10.887 1.00 90.69 275 ASN A C 1
ATOM 1987 O O . ASN A 1 275 ? -18.638 14.135 10.682 1.00 90.69 275 ASN A O 1
ATOM 1991 N N . PRO A 1 276 ? -19.389 16.229 10.345 1.00 88.00 276 PRO A N 1
ATOM 1992 C CA . PRO A 1 276 ? -18.328 16.594 9.405 1.00 88.00 276 PRO A CA 1
ATOM 1993 C C . PRO A 1 276 ? -16.920 16.527 10.015 1.00 88.00 276 PRO A C 1
ATOM 1995 O O . PRO A 1 276 ? -15.962 16.223 9.309 1.00 88.00 276 PRO A O 1
ATOM 1998 N N . ASN A 1 277 ? -16.778 16.763 11.326 1.00 85.56 277 ASN A N 1
ATOM 1999 C CA . ASN A 1 277 ? -15.476 16.681 11.990 1.00 85.56 277 ASN A CA 1
ATOM 2000 C C . ASN A 1 277 ? -14.962 15.233 12.034 1.00 85.56 277 ASN A C 1
ATOM 2002 O O . ASN A 1 277 ? -13.814 14.968 11.681 1.00 85.56 277 ASN A O 1
ATOM 2006 N N . PHE A 1 278 ? -15.826 14.278 12.405 1.00 88.75 278 PHE A N 1
ATOM 2007 C CA . PHE A 1 278 ? -15.469 12.859 12.354 1.00 88.75 278 PHE A CA 1
ATOM 2008 C C . PHE A 1 278 ? -15.239 12.382 10.914 1.00 88.75 278 PHE A C 1
ATOM 2010 O O . PHE A 1 278 ? -14.280 11.656 10.662 1.00 88.75 278 PHE A O 1
ATOM 2017 N N . ALA A 1 279 ? -16.066 12.821 9.961 1.00 87.94 279 ALA A N 1
ATOM 2018 C CA . ALA A 1 279 ? -15.888 12.477 8.552 1.00 87.94 279 ALA A CA 1
ATOM 2019 C C . ALA A 1 279 ? -14.520 12.940 8.006 1.00 87.94 279 ALA A C 1
ATOM 2021 O O . ALA A 1 279 ? -13.843 12.172 7.325 1.00 87.94 279 ALA A O 1
ATOM 2022 N N . SER A 1 280 ? -14.058 14.136 8.387 1.00 85.00 280 SER A N 1
ATOM 2023 C CA . SER A 1 280 ? -12.719 14.649 8.052 1.00 85.00 280 SER A CA 1
ATOM 2024 C C . SER A 1 280 ? -11.580 13.843 8.701 1.00 85.00 280 SER A C 1
ATOM 2026 O O . SER A 1 280 ? -10.563 13.540 8.065 1.00 85.00 280 SER A O 1
ATOM 2028 N N . ALA A 1 281 ? -11.759 13.423 9.959 1.00 87.94 281 ALA A N 1
ATOM 2029 C CA . ALA A 1 281 ? -10.798 12.564 10.651 1.00 87.94 281 ALA A CA 1
ATOM 2030 C C . ALA A 1 281 ? -10.673 11.196 9.963 1.00 87.94 281 ALA A C 1
ATOM 2032 O O . ALA A 1 281 ? -9.568 10.684 9.769 1.00 87.94 281 ALA A O 1
ATOM 2033 N N . MET A 1 282 ? -11.811 10.629 9.558 1.00 88.88 282 MET A N 1
ATOM 2034 C CA . MET A 1 282 ? -11.882 9.381 8.809 1.00 88.88 282 MET A CA 1
ATOM 2035 C C . MET A 1 282 ? -11.215 9.497 7.433 1.00 88.88 282 MET A C 1
ATOM 2037 O O . MET A 1 282 ? -10.450 8.611 7.063 1.00 88.88 282 MET A O 1
ATOM 2041 N N . ASP A 1 283 ? -11.463 10.574 6.689 1.00 84.94 283 ASP A N 1
ATOM 2042 C CA . ASP A 1 283 ? -10.838 10.817 5.381 1.00 84.94 283 ASP A CA 1
ATOM 2043 C C . ASP A 1 283 ? -9.301 10.865 5.483 1.00 84.94 283 ASP A C 1
ATOM 2045 O O . ASP A 1 283 ? -8.573 10.196 4.741 1.00 84.94 283 ASP A O 1
ATOM 2049 N N . SER A 1 284 ? -8.801 11.554 6.511 1.00 84.12 284 SER A N 1
ATOM 2050 C CA . SER A 1 284 ? -7.369 11.620 6.816 1.00 84.12 284 SER A CA 1
ATOM 2051 C C . SER A 1 284 ? -6.801 10.245 7.194 1.00 84.12 284 SER A C 1
ATOM 2053 O O . SER A 1 284 ? -5.732 9.854 6.724 1.00 84.12 284 SER A O 1
ATOM 2055 N N . ALA A 1 285 ? -7.528 9.472 8.005 1.00 87.00 285 ALA A N 1
ATOM 2056 C CA . ALA A 1 285 ? -7.151 8.108 8.368 1.00 87.00 285 ALA A CA 1
ATOM 2057 C C . ALA A 1 285 ? -7.065 7.173 7.149 1.00 87.00 285 ALA A C 1
ATOM 2059 O O . ALA A 1 285 ? -6.118 6.389 7.038 1.00 87.00 285 ALA A O 1
ATOM 2060 N N . MET A 1 286 ? -8.024 7.281 6.229 1.00 86.19 286 MET A N 1
ATOM 2061 C CA . MET A 1 286 ? -8.093 6.483 5.004 1.00 86.19 286 MET A CA 1
ATOM 2062 C C . MET A 1 286 ? -6.976 6.827 4.025 1.00 86.19 286 MET A C 1
ATOM 2064 O O . MET A 1 286 ? -6.345 5.923 3.478 1.00 86.19 286 MET A O 1
ATOM 2068 N N . THR A 1 287 ? -6.669 8.115 3.870 1.00 82.56 287 THR A N 1
ATOM 2069 C CA . THR A 1 287 ? -5.532 8.577 3.065 1.00 82.56 287 THR A CA 1
ATOM 2070 C C . THR A 1 287 ? -4.218 7.998 3.588 1.00 82.56 287 THR A C 1
ATOM 2072 O O . THR A 1 287 ? -3.425 7.439 2.830 1.00 82.56 287 THR A O 1
ATOM 2075 N N . THR A 1 288 ? -3.998 8.041 4.901 1.00 83.06 288 THR A N 1
ATOM 2076 C CA . THR A 1 288 ? -2.787 7.475 5.508 1.00 83.06 288 THR A CA 1
ATOM 2077 C C . THR A 1 288 ? -2.718 5.958 5.365 1.00 83.06 288 THR A C 1
ATOM 2079 O O . THR A 1 288 ? -1.657 5.413 5.059 1.00 83.06 288 THR A O 1
ATOM 2082 N N . PHE A 1 289 ? -3.843 5.259 5.527 1.00 86.44 289 PHE A N 1
ATOM 2083 C CA . PHE A 1 289 ? -3.918 3.819 5.286 1.00 86.44 289 PHE A CA 1
ATOM 2084 C C . PHE A 1 289 ? -3.548 3.452 3.844 1.00 86.44 289 PHE A C 1
ATOM 2086 O O . PHE A 1 289 ? -2.766 2.524 3.632 1.00 86.44 289 PHE A O 1
ATOM 2093 N N . HIS A 1 290 ? -4.034 4.218 2.864 1.00 85.31 290 HIS A N 1
ATOM 2094 C CA . HIS A 1 290 ? -3.672 4.059 1.458 1.00 85.31 290 HIS A CA 1
ATOM 2095 C C . HIS A 1 290 ? -2.162 4.193 1.235 1.00 85.31 290 HIS A C 1
ATOM 2097 O O . HIS A 1 290 ? -1.538 3.302 0.660 1.00 85.31 290 HIS A O 1
ATOM 2103 N N . LEU A 1 291 ? -1.556 5.268 1.751 1.00 83.94 291 LEU A N 1
ATOM 2104 C CA . LEU A 1 291 ? -0.116 5.520 1.628 1.00 83.94 291 LEU A CA 1
ATOM 2105 C C . LEU A 1 291 ? 0.718 4.409 2.283 1.00 83.94 291 LEU A C 1
ATOM 2107 O O . LEU A 1 291 ? 1.724 3.970 1.725 1.00 83.94 291 LEU A O 1
ATOM 2111 N N . ARG A 1 292 ? 0.282 3.914 3.446 1.00 84.50 292 ARG A N 1
ATOM 2112 C CA . ARG A 1 292 ? 0.915 2.792 4.156 1.00 84.50 292 ARG A CA 1
ATOM 2113 C C . ARG A 1 292 ? 0.874 1.497 3.353 1.00 84.50 292 ARG A C 1
ATOM 2115 O O . ARG A 1 292 ? 1.893 0.812 3.278 1.00 84.50 292 ARG A O 1
ATOM 2122 N N . ILE A 1 293 ? -0.271 1.175 2.748 1.00 84.75 293 ILE A N 1
ATOM 2123 C CA . ILE A 1 293 ? -0.414 0.017 1.854 1.00 84.75 293 ILE A CA 1
ATOM 2124 C C . ILE A 1 293 ? 0.548 0.143 0.674 1.00 84.75 293 ILE A C 1
ATOM 2126 O O . ILE A 1 293 ? 1.295 -0.798 0.410 1.00 84.75 293 ILE A O 1
ATOM 2130 N N . SER A 1 294 ? 0.575 1.299 0.003 1.00 82.50 294 SER A N 1
ATOM 2131 C CA . SER A 1 294 ? 1.466 1.533 -1.137 1.00 82.50 294 SER A CA 1
ATOM 2132 C C . SER A 1 294 ? 2.943 1.370 -0.763 1.00 82.50 294 SER A C 1
ATOM 2134 O O . SER A 1 294 ? 3.681 0.663 -1.448 1.00 82.50 294 SER A O 1
ATOM 2136 N N . ALA A 1 295 ? 3.378 1.961 0.355 1.00 83.38 295 ALA A N 1
ATOM 2137 C CA . ALA A 1 295 ? 4.765 1.877 0.813 1.00 83.38 295 ALA A CA 1
ATOM 2138 C C . ALA A 1 295 ? 5.170 0.458 1.255 1.00 83.38 295 ALA A C 1
ATOM 2140 O O . ALA A 1 295 ? 6.274 0.002 0.948 1.00 83.38 295 ALA A O 1
ATOM 2141 N N . SER A 1 296 ? 4.283 -0.264 1.944 1.00 82.44 296 SER A N 1
ATOM 2142 C CA . SER A 1 296 ? 4.536 -1.647 2.367 1.00 82.44 296 SER A CA 1
ATOM 2143 C C . SER A 1 296 ? 4.604 -2.602 1.168 1.00 82.44 296 SER A C 1
ATOM 2145 O O . SER A 1 296 ? 5.540 -3.398 1.067 1.00 82.44 296 SER A O 1
ATOM 2147 N N . ASN A 1 297 ? 3.684 -2.453 0.209 1.00 81.75 297 ASN A N 1
ATOM 2148 C CA . ASN A 1 297 ? 3.689 -3.187 -1.057 1.00 81.75 297 ASN A CA 1
ATOM 2149 C C . ASN A 1 297 ? 5.001 -2.982 -1.832 1.00 81.75 297 ASN A C 1
ATOM 2151 O O . ASN A 1 297 ? 5.621 -3.945 -2.284 1.00 81.75 297 ASN A O 1
ATOM 2155 N N . LEU A 1 298 ? 5.471 -1.733 -1.914 1.00 83.31 298 LEU A N 1
ATOM 2156 C CA . LEU A 1 298 ? 6.730 -1.393 -2.568 1.00 83.31 298 LEU A CA 1
ATOM 2157 C C . LEU A 1 298 ? 7.921 -2.148 -1.958 1.00 83.31 298 LEU A C 1
ATOM 2159 O O . LEU A 1 298 ? 8.739 -2.700 -2.692 1.00 83.31 298 LEU A O 1
ATOM 2163 N N . ALA A 1 299 ? 8.022 -2.191 -0.627 1.00 80.12 299 ALA A N 1
ATOM 2164 C CA . ALA A 1 299 ? 9.119 -2.870 0.058 1.00 80.12 299 ALA A CA 1
ATOM 2165 C C . ALA A 1 299 ? 9.100 -4.396 -0.171 1.00 80.12 299 ALA A C 1
ATOM 2167 O O . ALA A 1 299 ? 10.143 -4.995 -0.460 1.00 80.12 299 ALA A O 1
ATOM 2168 N N . ASP A 1 300 ? 7.926 -5.023 -0.076 1.00 80.31 300 ASP A N 1
ATOM 2169 C CA . ASP A 1 300 ? 7.775 -6.472 -0.236 1.00 80.31 300 ASP A CA 1
ATOM 2170 C C . ASP A 1 300 ? 8.015 -6.927 -1.687 1.00 80.31 300 ASP A C 1
ATOM 2172 O O . ASP A 1 300 ? 8.865 -7.790 -1.933 1.00 80.31 300 ASP A O 1
ATOM 2176 N N . GLU A 1 301 ? 7.350 -6.309 -2.671 1.00 84.69 301 GLU A N 1
ATOM 2177 C CA . GLU A 1 301 ? 7.465 -6.727 -4.074 1.00 84.69 301 GLU A CA 1
ATOM 2178 C C . GLU A 1 301 ? 8.883 -6.533 -4.621 1.00 84.69 301 GLU A C 1
ATOM 2180 O O . GLU A 1 301 ? 9.430 -7.429 -5.276 1.00 84.69 301 GLU A O 1
ATOM 2185 N N . TYR A 1 302 ? 9.516 -5.392 -4.331 1.00 89.12 302 TYR A N 1
ATOM 2186 C CA . TYR A 1 302 ? 10.860 -5.118 -4.834 1.00 89.12 302 TYR A CA 1
ATOM 2187 C C . TYR A 1 302 ? 11.913 -5.981 -4.148 1.00 89.12 302 TYR A C 1
ATOM 2189 O O . TYR A 1 302 ? 12.828 -6.438 -4.825 1.00 89.12 302 TYR A O 1
ATOM 2197 N N . SER A 1 303 ? 11.803 -6.268 -2.847 1.00 86.19 303 SER A N 1
ATOM 2198 C CA . SER A 1 303 ? 12.786 -7.132 -2.176 1.00 86.19 303 SER A CA 1
ATOM 2199 C C . SER A 1 303 ? 12.772 -8.565 -2.728 1.00 86.19 303 SER A C 1
ATOM 2201 O O . SER A 1 303 ? 13.837 -9.143 -2.988 1.00 86.19 303 SER A O 1
ATOM 2203 N N . LYS A 1 304 ? 11.582 -9.111 -3.020 1.00 88.06 304 LYS A N 1
ATOM 2204 C CA . LYS A 1 304 ? 11.419 -10.404 -3.705 1.00 88.06 304 LYS A CA 1
ATOM 2205 C C . LYS A 1 304 ? 11.991 -10.361 -5.121 1.00 88.06 304 LYS A C 1
ATOM 2207 O O . LYS A 1 304 ? 12.736 -11.265 -5.501 1.00 88.06 304 LYS A O 1
ATOM 2212 N N . ALA A 1 305 ? 11.698 -9.305 -5.880 1.00 93.19 305 ALA A N 1
ATOM 2213 C CA . ALA A 1 305 ? 12.183 -9.144 -7.248 1.00 93.19 305 ALA A CA 1
ATOM 2214 C C . ALA A 1 305 ? 13.714 -8.968 -7.325 1.00 93.19 305 ALA A C 1
ATOM 2216 O O . ALA A 1 305 ? 14.366 -9.615 -8.144 1.00 93.19 305 ALA A O 1
ATOM 2217 N N . LEU A 1 306 ? 14.300 -8.163 -6.433 1.00 95.31 306 LEU A N 1
ATOM 2218 C CA . LEU A 1 306 ? 15.750 -7.986 -6.289 1.00 95.31 306 LEU A CA 1
ATOM 2219 C C . LEU A 1 306 ? 16.432 -9.324 -6.000 1.00 95.31 306 LEU A C 1
ATOM 2221 O O . LEU A 1 306 ? 17.392 -9.690 -6.677 1.00 95.31 306 LEU A O 1
ATOM 2225 N N . THR A 1 307 ? 15.900 -10.081 -5.038 1.00 93.88 307 THR A N 1
ATOM 2226 C CA . THR A 1 307 ? 16.416 -11.413 -4.694 1.00 93.88 307 THR A CA 1
ATOM 2227 C C . THR A 1 307 ? 16.330 -12.372 -5.883 1.00 93.88 307 THR A C 1
ATOM 2229 O O . THR A 1 307 ? 17.304 -13.055 -6.197 1.00 93.88 307 THR A O 1
ATOM 2232 N N . ALA A 1 308 ? 15.193 -12.398 -6.587 1.00 94.31 308 ALA A N 1
ATOM 2233 C CA . ALA A 1 308 ? 14.987 -13.263 -7.749 1.00 94.31 308 ALA A CA 1
ATOM 2234 C C . ALA A 1 308 ? 15.962 -12.959 -8.901 1.00 94.31 308 ALA A C 1
ATOM 2236 O O . ALA A 1 308 ? 16.392 -13.876 -9.601 1.00 94.31 308 ALA A O 1
ATOM 2237 N N . LEU A 1 309 ? 16.344 -11.690 -9.076 1.00 95.38 309 LEU A N 1
ATOM 2238 C CA . LEU A 1 309 ? 17.283 -11.238 -10.109 1.00 95.38 309 LEU A CA 1
ATOM 2239 C C . LEU A 1 309 ? 18.742 -11.188 -9.630 1.00 95.38 309 LEU A C 1
ATOM 2241 O O . LEU A 1 309 ? 19.602 -10.635 -10.311 1.00 95.38 309 LEU A O 1
ATOM 2245 N N . GLY A 1 310 ? 19.048 -11.820 -8.493 1.00 93.50 310 GLY A N 1
ATOM 2246 C CA . GLY A 1 310 ? 20.421 -12.025 -8.038 1.00 93.50 310 GLY A CA 1
ATOM 2247 C C . GLY A 1 310 ? 21.107 -10.763 -7.516 1.00 93.50 310 GLY A C 1
ATOM 2248 O O . GLY A 1 310 ? 22.332 -10.667 -7.603 1.00 93.50 310 GLY A O 1
ATOM 2249 N N . ALA A 1 311 ? 20.344 -9.805 -6.978 1.00 95.69 311 ALA A N 1
ATOM 2250 C CA . ALA A 1 311 ? 20.909 -8.689 -6.226 1.00 95.69 311 ALA A CA 1
ATOM 2251 C C . ALA A 1 311 ? 21.838 -9.196 -5.109 1.00 95.69 311 ALA A C 1
ATOM 2253 O O . ALA A 1 311 ? 21.590 -10.233 -4.485 1.00 95.69 311 ALA A O 1
ATOM 2254 N N . SER A 1 312 ? 22.911 -8.456 -4.834 1.00 93.94 312 SER A N 1
ATOM 2255 C CA . SER A 1 312 ? 23.818 -8.792 -3.740 1.00 93.94 312 SER A CA 1
ATOM 2256 C C . SER A 1 312 ? 23.121 -8.658 -2.381 1.00 93.94 312 SER A C 1
ATOM 2258 O O . SER A 1 312 ? 22.175 -7.886 -2.215 1.00 93.94 312 SER A O 1
ATOM 2260 N N . GLY A 1 313 ? 23.622 -9.373 -1.368 1.00 91.88 313 GLY A N 1
ATOM 2261 C CA . GLY A 1 313 ? 23.075 -9.275 -0.010 1.00 91.88 313 GLY A CA 1
ATOM 2262 C C . GLY A 1 313 ? 23.083 -7.842 0.538 1.00 91.88 313 GLY A C 1
ATOM 2263 O O . GLY A 1 313 ? 22.146 -7.453 1.231 1.00 91.88 313 GLY A O 1
ATOM 2264 N N . SER A 1 314 ? 24.085 -7.028 0.178 1.00 93.75 314 SER A N 1
ATOM 2265 C CA . SER A 1 314 ? 24.115 -5.609 0.544 1.00 93.75 314 SER A CA 1
ATOM 2266 C C . SER A 1 314 ? 23.060 -4.792 -0.200 1.00 93.75 314 SER A C 1
ATOM 2268 O O . SER A 1 314 ? 22.391 -4.001 0.443 1.00 93.75 314 SER A O 1
ATOM 2270 N N . GLN A 1 315 ? 22.842 -5.020 -1.500 1.00 94.56 315 GLN A N 1
ATOM 2271 C CA . GLN A 1 315 ? 21.806 -4.314 -2.269 1.00 94.56 315 GLN A CA 1
ATOM 2272 C C . GLN A 1 315 ? 20.397 -4.592 -1.732 1.00 94.56 315 GLN A C 1
ATOM 2274 O O . GLN A 1 315 ? 19.594 -3.672 -1.596 1.00 94.56 315 GLN A O 1
ATOM 2279 N N . VAL A 1 316 ? 20.101 -5.852 -1.393 1.00 93.19 316 VAL A N 1
ATOM 2280 C CA . VAL A 1 316 ? 18.820 -6.221 -0.766 1.00 93.19 316 VAL A CA 1
ATOM 2281 C C . VAL A 1 316 ? 18.689 -5.573 0.614 1.00 93.19 316 VAL A C 1
ATOM 2283 O O . VAL A 1 316 ? 17.632 -5.037 0.937 1.00 93.19 316 VAL A O 1
ATOM 2286 N N . THR A 1 317 ? 19.762 -5.578 1.412 1.00 92.75 317 THR A N 1
ATOM 2287 C CA . THR A 1 317 ? 19.771 -4.959 2.748 1.00 92.75 317 THR A CA 1
ATOM 2288 C C . THR A 1 317 ? 19.551 -3.450 2.671 1.00 92.75 317 THR A C 1
ATOM 2290 O O . THR A 1 317 ? 18.654 -2.952 3.341 1.00 92.75 317 THR A O 1
ATOM 2293 N N . ASP A 1 318 ? 20.288 -2.744 1.807 1.00 92.94 318 ASP A N 1
ATOM 2294 C CA . ASP A 1 318 ? 20.172 -1.293 1.618 1.00 92.94 318 ASP A CA 1
ATOM 2295 C C . ASP A 1 318 ? 18.745 -0.905 1.177 1.00 92.94 318 ASP A C 1
ATOM 2297 O O . ASP A 1 318 ? 18.162 0.043 1.701 1.00 92.94 318 ASP A O 1
ATOM 2301 N N . PHE A 1 319 ? 18.137 -1.673 0.262 1.00 92.75 319 PHE A N 1
ATOM 2302 C CA . PHE A 1 319 ? 16.758 -1.432 -0.172 1.00 92.75 319 PHE A CA 1
ATOM 2303 C C . PHE A 1 319 ? 15.740 -1.661 0.959 1.00 92.75 319 PHE A C 1
ATOM 2305 O O . PHE A 1 319 ? 14.835 -0.850 1.161 1.00 92.75 319 PHE A O 1
ATOM 2312 N N . LEU A 1 320 ? 15.888 -2.748 1.724 1.00 90.38 320 LEU A N 1
ATOM 2313 C CA . LEU A 1 320 ? 15.020 -3.049 2.869 1.00 90.38 320 LEU A CA 1
ATOM 2314 C C . LEU A 1 320 ? 15.198 -2.054 4.024 1.00 90.38 320 LEU A C 1
ATOM 2316 O O . LEU A 1 320 ? 14.235 -1.776 4.738 1.00 90.38 320 LEU A O 1
ATOM 2320 N N . ASP A 1 321 ? 16.408 -1.534 4.237 1.00 91.75 321 ASP A N 1
ATOM 2321 C CA . ASP A 1 321 ? 16.675 -0.455 5.191 1.00 91.75 321 ASP A CA 1
ATOM 2322 C C . ASP A 1 321 ? 15.956 0.828 4.758 1.00 91.75 321 ASP A C 1
ATOM 2324 O O . ASP A 1 321 ? 15.225 1.406 5.561 1.00 91.75 321 ASP A O 1
ATOM 2328 N N . ALA A 1 322 ? 16.059 1.218 3.481 1.00 91.88 322 ALA A N 1
ATOM 2329 C CA . ALA A 1 322 ? 15.339 2.372 2.941 1.00 91.88 322 ALA A CA 1
ATOM 2330 C C . ALA A 1 322 ? 13.814 2.228 3.102 1.00 91.88 322 ALA A C 1
ATOM 2332 O O . ALA A 1 322 ? 13.150 3.155 3.573 1.00 91.88 322 ALA A O 1
ATOM 2333 N N . GLY A 1 323 ? 13.256 1.057 2.773 1.00 89.94 323 GLY A N 1
ATOM 2334 C CA . GLY A 1 323 ? 11.831 0.764 2.962 1.00 89.94 323 GLY A CA 1
ATOM 2335 C C . GLY A 1 323 ? 11.398 0.846 4.431 1.00 89.94 323 GLY A C 1
ATOM 2336 O O . GLY A 1 323 ? 10.384 1.466 4.747 1.00 89.94 323 GLY A O 1
ATOM 2337 N N . ARG A 1 324 ? 12.199 0.304 5.361 1.00 88.38 324 ARG A N 1
ATOM 2338 C CA . ARG A 1 324 ? 11.943 0.438 6.806 1.00 88.38 324 ARG A CA 1
ATOM 2339 C C . ARG A 1 324 ? 12.006 1.893 7.269 1.00 88.38 324 ARG A C 1
ATOM 2341 O O . ARG A 1 324 ? 11.139 2.317 8.025 1.00 88.38 324 ARG A O 1
ATOM 2348 N N . SER A 1 325 ? 12.972 2.676 6.794 1.00 91.06 325 SER A N 1
ATOM 2349 C CA . SER A 1 325 ? 13.071 4.108 7.099 1.00 91.06 325 SER A CA 1
ATOM 2350 C C . SER A 1 325 ? 11.876 4.915 6.584 1.00 91.06 325 SER A C 1
ATOM 2352 O O . SER A 1 325 ? 11.436 5.840 7.274 1.00 91.06 325 SER A O 1
ATOM 2354 N N . LEU A 1 326 ? 11.311 4.553 5.427 1.00 90.50 326 LEU A N 1
ATOM 2355 C CA . LEU A 1 326 ? 10.069 5.146 4.922 1.00 90.50 326 LEU A CA 1
ATOM 2356 C C . LEU A 1 326 ? 8.901 4.870 5.879 1.00 90.50 326 LEU A C 1
ATOM 2358 O O . LEU A 1 326 ? 8.214 5.799 6.303 1.00 90.50 326 LEU A O 1
ATOM 2362 N N . MET A 1 327 ? 8.727 3.613 6.293 1.00 87.69 327 MET A N 1
ATOM 2363 C CA . MET A 1 327 ? 7.652 3.226 7.214 1.00 87.69 327 MET A CA 1
ATOM 2364 C C . MET A 1 327 ? 7.806 3.863 8.599 1.00 87.69 327 MET A C 1
ATOM 2366 O O . MET A 1 327 ? 6.822 4.329 9.173 1.00 87.69 327 MET A O 1
ATOM 2370 N N . THR A 1 328 ? 9.030 3.967 9.118 1.00 89.50 328 THR A N 1
ATOM 2371 C CA . THR A 1 328 ? 9.307 4.702 10.362 1.00 89.50 328 THR A CA 1
ATOM 2372 C C . THR A 1 328 ? 8.992 6.192 10.215 1.00 89.50 328 THR A C 1
ATOM 2374 O O . THR A 1 328 ? 8.449 6.805 11.131 1.00 89.50 328 THR A O 1
ATOM 2377 N N . SER A 1 329 ? 9.287 6.795 9.058 1.00 91.81 329 SER A N 1
ATOM 2378 C CA . SER A 1 329 ? 8.931 8.195 8.794 1.00 91.81 329 SER A CA 1
ATOM 2379 C C . SER A 1 329 ? 7.418 8.402 8.832 1.00 91.81 329 SER A C 1
ATOM 2381 O O . SER A 1 329 ? 6.953 9.340 9.473 1.00 91.81 329 SER A O 1
ATOM 2383 N N . PHE A 1 330 ? 6.641 7.500 8.231 1.00 90.12 330 PHE A N 1
ATOM 2384 C CA . PHE A 1 330 ? 5.178 7.576 8.273 1.00 90.12 330 PHE A CA 1
ATOM 2385 C C . PHE A 1 330 ? 4.632 7.439 9.698 1.00 90.12 330 PHE A C 1
ATOM 2387 O O . PHE A 1 330 ? 3.699 8.149 10.063 1.00 90.12 330 PHE A O 1
ATOM 2394 N N . GLU A 1 331 ? 5.250 6.594 10.524 1.00 88.50 331 GLU A N 1
ATOM 2395 C CA . GLU A 1 331 ? 4.866 6.412 11.931 1.00 88.50 331 GLU A CA 1
ATOM 2396 C C . GLU A 1 331 ? 5.114 7.680 12.748 1.00 88.50 331 GLU A C 1
ATOM 2398 O O . GLU A 1 331 ? 4.273 8.112 13.538 1.00 88.50 331 GLU A O 1
ATOM 2403 N N . ASN A 1 332 ? 6.253 8.327 12.508 1.00 90.06 332 ASN A N 1
ATOM 2404 C CA . ASN A 1 332 ? 6.576 9.595 13.144 1.00 90.06 332 ASN A CA 1
ATOM 2405 C C . ASN A 1 332 ? 5.610 10.709 12.717 1.00 90.06 332 ASN A C 1
ATOM 2407 O O . ASN A 1 332 ? 5.212 11.511 13.562 1.00 90.06 332 ASN A O 1
ATOM 2411 N N . LEU A 1 333 ? 5.195 10.742 11.445 1.00 90.88 333 LEU A N 1
ATOM 2412 C CA . LEU A 1 333 ? 4.188 11.692 10.962 1.00 90.88 333 LEU A CA 1
ATOM 2413 C C . LEU A 1 333 ? 2.824 11.446 11.617 1.00 90.88 333 LEU A C 1
ATOM 2415 O O . LEU A 1 333 ? 2.182 12.390 12.071 1.00 90.88 333 LEU A O 1
ATOM 2419 N N . GLU A 1 334 ? 2.398 10.192 11.754 1.00 88.25 334 GLU A N 1
ATOM 2420 C CA . GLU A 1 334 ? 1.155 9.846 12.456 1.00 88.25 334 GLU A CA 1
ATOM 2421 C C . GLU A 1 334 ? 1.170 10.306 13.919 1.00 88.25 334 GLU A C 1
ATOM 2423 O O . GLU A 1 334 ? 0.190 10.875 14.402 1.00 88.25 334 GLU A O 1
ATOM 2428 N N . ALA A 1 335 ? 2.299 10.128 14.607 1.00 87.44 335 ALA A N 1
ATOM 2429 C CA . ALA A 1 335 ? 2.490 10.616 15.968 1.00 87.44 335 ALA A CA 1
ATOM 2430 C C . ALA A 1 335 ? 2.511 12.155 16.044 1.00 87.44 335 ALA A C 1
ATOM 2432 O O . ALA A 1 335 ? 1.932 12.745 16.957 1.00 87.44 335 ALA A O 1
ATOM 2433 N N . GLN A 1 336 ? 3.160 12.821 15.085 1.00 88.62 336 GLN A N 1
ATOM 2434 C CA . GLN A 1 336 ? 3.260 14.282 15.023 1.00 88.62 336 GLN A CA 1
ATOM 2435 C C . GLN A 1 336 ? 1.898 14.946 14.771 1.00 88.62 336 GLN A C 1
ATOM 2437 O O . GLN A 1 336 ? 1.585 15.982 15.366 1.00 88.62 336 GLN A O 1
ATOM 2442 N N . TYR A 1 337 ? 1.078 14.337 13.915 1.00 89.69 337 TYR A N 1
ATOM 2443 C CA . TYR A 1 337 ? -0.254 14.814 13.550 1.00 89.69 337 TYR A CA 1
ATOM 2444 C C . TYR A 1 337 ? -1.371 14.102 14.329 1.00 89.69 337 TYR A C 1
ATOM 2446 O O . TYR A 1 337 ? -2.533 14.185 13.944 1.00 89.69 337 TYR A O 1
ATOM 2454 N N . ALA A 1 338 ? -1.065 13.453 15.459 1.00 88.00 338 ALA A N 1
ATOM 2455 C CA . ALA A 1 338 ? -2.028 12.654 16.225 1.00 88.00 338 ALA A CA 1
ATOM 2456 C C . ALA A 1 338 ? -3.333 13.403 16.573 1.00 88.00 338 ALA A C 1
ATOM 2458 O O . ALA A 1 338 ? -4.423 12.831 16.514 1.00 88.00 338 ALA A O 1
ATOM 2459 N N . GLY A 1 339 ? -3.231 14.701 16.875 1.00 84.94 339 GLY A N 1
ATOM 2460 C CA . GLY A 1 339 ? -4.397 15.546 17.144 1.00 84.94 339 GLY A CA 1
ATOM 2461 C C . GLY A 1 339 ? -5.276 15.786 15.927 1.00 84.94 339 GLY A C 1
ATOM 2462 O O . GLY A 1 339 ? -6.489 15.845 16.071 1.00 84.94 339 GLY A O 1
ATOM 2463 N N . PHE A 1 340 ? -4.687 15.852 14.735 1.00 88.62 340 PHE A N 1
ATOM 2464 C CA . PHE A 1 340 ? -5.430 16.022 13.494 1.00 88.62 340 PHE A CA 1
ATOM 2465 C C . PHE A 1 340 ? -6.287 14.790 13.178 1.00 88.62 340 PHE A C 1
ATOM 2467 O O . PHE A 1 340 ? -7.446 14.933 12.817 1.00 88.62 340 PHE A O 1
ATOM 2474 N N . TYR A 1 341 ? -5.778 13.578 13.425 1.00 86.75 341 TYR A N 1
ATOM 2475 C CA . TYR A 1 341 ? -6.566 12.339 13.291 1.00 86.75 341 TYR A CA 1
ATOM 2476 C C . TYR A 1 341 ? -7.690 12.200 14.331 1.00 86.75 341 TYR A C 1
ATOM 2478 O O . TYR A 1 341 ? -8.583 11.371 14.173 1.00 86.75 341 TYR A O 1
ATOM 2486 N N . THR A 1 342 ? -7.635 12.979 15.412 1.00 84.25 342 THR A N 1
ATOM 2487 C CA . THR A 1 342 ? -8.578 12.904 16.534 1.00 84.25 342 THR A CA 1
ATOM 2488 C C . THR A 1 342 ? -9.665 13.974 16.410 1.00 84.25 342 THR A C 1
ATOM 2490 O O . THR A 1 342 ? -10.848 13.667 16.557 1.00 84.25 342 THR A O 1
ATOM 2493 N N . ASP A 1 343 ? -9.264 15.214 16.136 1.00 86.44 343 ASP A N 1
ATOM 2494 C CA . ASP A 1 343 ? -10.117 16.397 16.023 1.00 86.44 343 ASP A CA 1
ATOM 2495 C C . ASP A 1 343 ? -9.522 17.368 14.978 1.00 86.44 343 ASP A C 1
ATOM 2497 O O . ASP A 1 343 ? -8.779 18.289 15.341 1.00 86.44 343 ASP A O 1
ATOM 2501 N N . PRO A 1 344 ? -9.789 17.146 13.675 1.00 88.62 344 PRO A N 1
ATOM 2502 C CA . PRO A 1 344 ? -9.243 17.962 12.594 1.00 88.62 344 PRO A CA 1
ATOM 2503 C C . PRO A 1 344 ? -9.502 19.462 12.765 1.00 88.62 344 PRO A C 1
ATOM 2505 O O . PRO A 1 344 ? -8.572 20.265 12.644 1.00 88.62 344 PRO A O 1
ATOM 2508 N N . GLU A 1 345 ? -10.746 19.837 13.078 1.00 88.94 345 GLU A N 1
ATOM 2509 C CA . GLU A 1 345 ? -11.161 21.234 13.244 1.00 88.94 345 GLU A CA 1
ATOM 2510 C C . GLU A 1 345 ? -10.460 21.885 14.441 1.00 88.94 345 GLU A C 1
ATOM 2512 O O . GLU A 1 345 ? -9.866 22.960 14.312 1.00 88.94 345 GLU A O 1
ATOM 2517 N N . GLY A 1 346 ? -10.454 21.219 15.602 1.00 88.50 346 GLY A N 1
ATOM 2518 C CA . GLY A 1 346 ? -9.767 21.723 16.791 1.00 88.50 346 GLY A CA 1
ATOM 2519 C C . GLY A 1 346 ? -8.254 21.842 16.593 1.00 88.50 346 GLY A C 1
ATOM 2520 O O . GLY A 1 346 ? -7.649 22.841 16.997 1.00 88.50 346 GLY A O 1
ATOM 2521 N N . TYR A 1 347 ? -7.634 20.872 15.914 1.00 89.38 347 TYR A N 1
ATOM 2522 C CA . TYR A 1 347 ? -6.206 20.902 15.601 1.00 89.38 347 TYR A CA 1
ATOM 2523 C C . TYR A 1 347 ? -5.855 22.060 14.658 1.00 89.38 347 TYR A C 1
ATOM 2525 O O . TYR A 1 347 ? -4.928 22.822 14.949 1.00 89.38 347 TYR A O 1
ATOM 2533 N N . ALA A 1 348 ? -6.615 22.247 13.575 1.00 89.00 348 ALA A N 1
ATOM 2534 C CA . ALA A 1 348 ? -6.421 23.358 12.645 1.00 89.00 348 ALA A CA 1
ATOM 2535 C C . ALA A 1 348 ? -6.618 24.719 13.335 1.00 89.00 348 ALA A C 1
ATOM 2537 O O . ALA A 1 348 ? -5.763 25.605 13.219 1.00 89.00 348 ALA A O 1
ATOM 2538 N N . ALA A 1 349 ? -7.674 24.856 14.144 1.00 90.06 349 ALA A N 1
ATOM 2539 C CA . ALA A 1 349 ? -7.941 26.064 14.919 1.00 90.06 349 ALA A CA 1
ATOM 2540 C C . ALA A 1 349 ? -6.810 26.381 15.912 1.00 90.06 349 ALA A C 1
ATOM 2542 O O . ALA A 1 349 ? -6.398 27.537 16.021 1.00 90.06 349 ALA A O 1
ATOM 2543 N N . SER A 1 350 ? -6.248 25.368 16.585 1.00 90.19 350 SER A N 1
ATOM 2544 C CA . SER A 1 350 ? -5.123 25.542 17.521 1.00 90.19 350 SER A CA 1
ATOM 2545 C C . SER A 1 350 ? -3.852 26.080 16.854 1.00 90.19 350 SER A C 1
ATOM 2547 O O . SER A 1 350 ? -3.041 26.742 17.501 1.00 90.19 350 SER A O 1
ATOM 2549 N N . LYS A 1 351 ? -3.703 25.837 15.546 1.00 88.50 351 LYS A N 1
ATOM 2550 C CA . LYS A 1 351 ? -2.612 26.345 14.708 1.00 88.50 351 LYS A CA 1
ATOM 2551 C C . LYS A 1 351 ? -2.962 27.646 13.979 1.00 88.50 351 LYS A C 1
ATOM 2553 O O . LYS A 1 351 ? -2.129 28.168 13.244 1.00 88.50 351 LYS A O 1
ATOM 2558 N N . GLY A 1 352 ? -4.169 28.183 14.175 1.00 92.62 352 GLY A N 1
ATOM 2559 C CA . GLY A 1 352 ? -4.628 29.396 13.497 1.00 92.62 352 GLY A CA 1
ATOM 2560 C C . GLY A 1 352 ? -4.772 29.230 11.981 1.00 92.62 352 GLY A C 1
ATOM 2561 O O . GLY A 1 352 ? -4.544 30.188 11.246 1.00 92.62 352 GLY A O 1
ATOM 2562 N N . THR A 1 353 ? -5.114 28.026 11.512 1.00 93.94 353 THR A N 1
ATOM 2563 C CA . THR A 1 353 ? -5.252 27.696 10.086 1.00 93.94 353 THR A CA 1
ATOM 2564 C C . THR A 1 353 ? -6.523 26.876 9.820 1.00 93.94 353 THR A C 1
ATOM 2566 O O . THR A 1 353 ? -7.394 26.775 10.682 1.00 93.94 353 THR A O 1
ATOM 2569 N N . THR A 1 354 ? -6.663 26.330 8.612 1.00 91.00 354 THR A N 1
ATOM 2570 C CA . THR A 1 354 ? -7.804 25.507 8.180 1.00 91.00 354 THR A CA 1
ATOM 2571 C C . THR A 1 354 ? -7.412 24.039 8.029 1.00 91.00 354 THR A C 1
ATOM 2573 O O . THR A 1 354 ? -6.231 23.723 7.870 1.00 91.00 354 THR A O 1
ATOM 2576 N N . VAL A 1 355 ? -8.406 23.148 8.052 1.00 86.81 355 VAL A N 1
ATOM 2577 C CA . VAL A 1 355 ? -8.227 21.706 7.818 1.00 86.81 355 VAL A CA 1
ATOM 2578 C C . VAL A 1 355 ? -7.502 21.449 6.492 1.00 86.81 355 VAL A C 1
ATOM 2580 O O . VAL A 1 355 ? -6.495 20.747 6.494 1.00 86.81 355 VAL A O 1
ATOM 2583 N N . ASP A 1 356 ? -7.926 22.097 5.402 1.00 87.62 356 ASP A N 1
ATOM 2584 C CA . ASP A 1 356 ? -7.322 21.942 4.068 1.00 87.62 356 ASP A CA 1
ATOM 2585 C C . ASP A 1 356 ? -5.815 22.257 4.054 1.00 87.62 356 ASP A C 1
ATOM 2587 O O . ASP A 1 356 ? -5.034 21.585 3.381 1.00 87.62 356 ASP A O 1
ATOM 2591 N N . VAL A 1 357 ? -5.384 23.270 4.816 1.00 88.88 357 VAL A N 1
ATOM 2592 C CA . VAL A 1 357 ? -3.960 23.633 4.915 1.00 88.88 357 VAL A CA 1
ATOM 2593 C C . VAL A 1 357 ? -3.173 22.552 5.653 1.00 88.88 357 VAL A C 1
ATOM 2595 O O . VAL A 1 357 ? -2.106 22.166 5.187 1.00 88.88 357 VAL A O 1
ATOM 2598 N N . ILE A 1 358 ? -3.701 22.024 6.763 1.00 89.62 358 ILE A N 1
ATOM 2599 C CA . ILE A 1 358 ? -3.044 20.935 7.505 1.00 89.62 358 ILE A CA 1
ATOM 2600 C C . ILE A 1 358 ? -2.979 19.650 6.672 1.00 89.62 358 ILE A C 1
ATOM 2602 O O . ILE A 1 358 ? -1.967 18.953 6.717 1.00 89.62 358 ILE A O 1
ATOM 2606 N N . GLN A 1 359 ? -4.015 19.346 5.886 1.00 86.69 359 GLN A N 1
ATOM 2607 C CA . GLN A 1 359 ? -3.991 18.214 4.954 1.00 86.69 359 GLN A CA 1
ATOM 2608 C C . GLN A 1 359 ? -2.899 18.384 3.893 1.00 86.69 359 GLN A C 1
ATOM 2610 O O . GLN A 1 359 ? -2.160 17.435 3.635 1.00 86.69 359 GLN A O 1
ATOM 2615 N N . GLY A 1 360 ? -2.744 19.593 3.339 1.00 86.19 360 GLY A N 1
ATOM 2616 C CA . GLY A 1 360 ? -1.644 19.920 2.429 1.00 86.19 360 GLY A CA 1
ATOM 2617 C C . GLY A 1 360 ? -0.266 19.735 3.075 1.00 86.19 360 GLY A C 1
ATOM 2618 O O . GLY A 1 360 ? 0.585 19.053 2.512 1.00 86.19 360 GLY A O 1
ATOM 2619 N N . GLU A 1 361 ? -0.066 20.249 4.295 1.00 89.69 361 GLU A N 1
ATOM 2620 C CA . GLU A 1 361 ? 1.185 20.070 5.054 1.00 89.69 361 GLU A CA 1
ATOM 2621 C C . GLU A 1 361 ? 1.510 18.589 5.306 1.00 89.69 361 GLU A C 1
ATOM 2623 O O . GLU A 1 361 ? 2.661 18.163 5.189 1.00 89.69 361 GLU A O 1
ATOM 2628 N N . LEU A 1 362 ? 0.496 17.795 5.657 1.00 88.75 362 LEU A N 1
ATOM 2629 C CA . LEU A 1 362 ? 0.646 16.365 5.893 1.00 88.75 362 LEU A CA 1
ATOM 2630 C C . LEU A 1 362 ? 0.999 15.619 4.595 1.00 88.75 362 LEU A C 1
ATOM 2632 O O . LEU A 1 362 ? 1.895 14.774 4.602 1.00 88.75 362 LEU A O 1
ATOM 2636 N N . GLN A 1 363 ? 0.347 15.955 3.479 1.00 86.38 363 GLN A N 1
ATOM 2637 C CA . GLN A 1 363 ? 0.646 15.390 2.161 1.00 86.38 363 GLN A CA 1
ATOM 2638 C C . GLN A 1 363 ? 2.081 15.711 1.718 1.00 86.38 363 GLN A C 1
ATOM 2640 O O . GLN A 1 363 ? 2.803 14.812 1.279 1.00 86.38 363 GLN A O 1
ATOM 2645 N N . ASP A 1 364 ? 2.520 16.958 1.892 1.00 85.38 364 ASP A N 1
ATOM 2646 C CA . ASP A 1 364 ? 3.891 17.379 1.597 1.00 85.38 364 ASP A CA 1
ATOM 2647 C C . ASP A 1 364 ? 4.908 16.621 2.460 1.00 85.38 364 ASP A C 1
ATOM 2649 O O . ASP A 1 364 ? 5.959 16.202 1.969 1.00 85.38 364 ASP A O 1
ATOM 2653 N N . ALA A 1 365 ? 4.588 16.373 3.734 1.00 89.38 365 ALA A N 1
ATOM 2654 C CA . ALA A 1 365 ? 5.449 15.612 4.633 1.00 89.38 365 ALA A CA 1
ATOM 2655 C C . ALA A 1 365 ? 5.579 14.134 4.216 1.00 89.38 365 ALA A C 1
ATOM 2657 O O . ALA A 1 365 ? 6.688 13.588 4.219 1.00 89.38 365 ALA A O 1
ATOM 2658 N N . TYR A 1 366 ? 4.482 13.495 3.794 1.00 87.12 366 TYR A N 1
ATOM 2659 C CA . TYR A 1 366 ? 4.522 12.146 3.219 1.00 87.12 366 TYR A CA 1
ATOM 2660 C C . TYR A 1 366 ? 5.346 12.102 1.923 1.00 87.12 366 TYR A C 1
ATOM 2662 O O . TYR A 1 366 ? 6.181 11.210 1.745 1.00 87.12 366 TYR A O 1
ATOM 2670 N N . GLN A 1 367 ? 5.179 13.093 1.043 1.00 84.62 367 GLN A N 1
ATOM 2671 C CA . GLN A 1 367 ? 5.958 13.207 -0.191 1.00 84.62 367 GLN A CA 1
ATOM 2672 C C . GLN A 1 367 ? 7.453 13.434 0.085 1.00 84.62 367 GLN A C 1
ATOM 2674 O O . GLN A 1 367 ? 8.308 12.880 -0.616 1.00 84.62 367 GLN A O 1
ATOM 2679 N N . ALA A 1 368 ? 7.793 14.211 1.114 1.00 84.75 368 ALA A N 1
ATOM 2680 C CA . ALA A 1 368 ? 9.173 14.418 1.539 1.00 84.75 368 ALA A CA 1
ATOM 2681 C C . ALA A 1 368 ? 9.808 13.107 2.026 1.00 84.75 368 ALA A C 1
ATOM 2683 O O . ALA A 1 368 ? 10.893 12.752 1.565 1.00 84.75 368 ALA A O 1
ATOM 2684 N N . ALA A 1 369 ? 9.105 12.341 2.869 1.00 88.25 369 ALA A N 1
ATOM 2685 C CA . ALA A 1 369 ? 9.568 11.029 3.326 1.00 88.25 369 ALA A CA 1
ATOM 2686 C C . ALA A 1 369 ? 9.810 10.061 2.153 1.00 88.25 369 ALA A C 1
ATOM 2688 O O . ALA A 1 369 ? 10.821 9.354 2.118 1.00 88.25 369 ALA A O 1
ATOM 2689 N N . PHE A 1 370 ? 8.937 10.076 1.145 1.00 86.12 370 PHE A N 1
ATOM 2690 C CA . PHE A 1 370 ? 9.133 9.278 -0.063 1.00 86.12 370 PHE A CA 1
ATOM 2691 C C . PHE A 1 370 ? 10.310 9.744 -0.921 1.00 86.12 370 PHE A C 1
ATOM 2693 O O . PHE A 1 370 ? 11.058 8.925 -1.450 1.00 86.12 370 PHE A O 1
ATOM 2700 N N . THR A 1 371 ? 10.530 11.053 -1.017 1.00 83.06 371 THR A N 1
ATOM 2701 C CA . THR A 1 371 ? 11.703 11.609 -1.708 1.00 83.06 371 THR A CA 1
ATOM 2702 C C . THR A 1 371 ? 12.998 11.146 -1.031 1.00 83.06 371 THR A C 1
ATOM 2704 O O . THR A 1 371 ? 13.945 10.742 -1.707 1.00 83.06 371 THR A O 1
ATOM 2707 N N . THR A 1 372 ? 13.026 11.104 0.306 1.00 86.38 372 THR A N 1
ATOM 2708 C CA . THR A 1 372 ? 14.147 10.530 1.067 1.00 86.38 372 THR A CA 1
ATOM 2709 C C . THR A 1 372 ? 14.336 9.039 0.780 1.00 86.38 372 THR A C 1
ATOM 2711 O O . THR A 1 372 ? 15.471 8.589 0.612 1.00 86.38 372 THR A O 1
ATOM 2714 N N . PHE A 1 373 ? 13.250 8.266 0.673 1.00 88.88 373 PHE A N 1
ATOM 2715 C CA . PHE A 1 373 ? 13.320 6.866 0.246 1.00 88.88 373 PHE A CA 1
ATOM 2716 C C . PHE A 1 373 ? 13.947 6.726 -1.149 1.00 88.88 373 PHE A C 1
ATOM 2718 O O . PHE A 1 373 ? 14.875 5.936 -1.317 1.00 88.88 373 PHE A O 1
ATOM 2725 N N . GLN A 1 374 ? 13.508 7.526 -2.128 1.00 84.94 374 GLN A N 1
ATOM 2726 C CA . GLN A 1 374 ? 14.050 7.501 -3.492 1.00 84.94 374 GLN A CA 1
ATOM 2727 C C . GLN A 1 374 ? 15.559 7.790 -3.525 1.00 84.94 374 GLN A C 1
ATOM 2729 O O . GLN A 1 374 ? 16.290 7.120 -4.253 1.00 84.94 374 GLN A O 1
ATOM 2734 N N . GLY A 1 375 ? 16.037 8.729 -2.704 1.00 84.06 375 GLY A N 1
ATOM 2735 C CA . GLY A 1 375 ? 17.472 8.982 -2.541 1.00 84.06 375 GLY A CA 1
ATOM 2736 C C . GLY A 1 375 ? 18.217 7.831 -1.859 1.00 84.06 375 GLY A C 1
ATOM 2737 O O . GLY A 1 375 ? 19.323 7.473 -2.259 1.00 84.06 375 GLY A O 1
ATOM 2738 N N . SER A 1 376 ? 17.595 7.202 -0.860 1.00 89.38 376 SER A N 1
ATOM 2739 C CA . SER A 1 376 ? 18.202 6.115 -0.077 1.00 89.38 376 SER A CA 1
ATOM 2740 C C . SER A 1 376 ? 18.385 4.820 -0.871 1.00 89.38 376 SER A C 1
ATOM 2742 O O . SER A 1 376 ? 19.243 4.010 -0.531 1.00 89.38 376 SER A O 1
ATOM 2744 N N . ILE A 1 377 ? 17.615 4.626 -1.945 1.00 91.00 377 ILE A N 1
ATOM 2745 C CA . ILE A 1 377 ? 17.770 3.482 -2.852 1.00 91.00 377 ILE A CA 1
ATOM 2746 C C . ILE A 1 377 ? 18.765 3.742 -3.991 1.00 91.00 377 ILE A C 1
ATOM 2748 O O . ILE A 1 377 ? 18.850 2.924 -4.907 1.00 91.00 377 ILE A O 1
ATOM 2752 N N . ALA A 1 378 ? 19.506 4.854 -3.982 1.00 91.31 378 ALA A N 1
ATOM 2753 C CA . ALA A 1 378 ? 20.585 5.080 -4.938 1.00 91.31 378 ALA A CA 1
ATOM 2754 C C . ALA A 1 378 ? 21.669 3.998 -4.792 1.00 91.31 378 ALA A C 1
ATOM 2756 O O . ALA A 1 378 ? 22.104 3.661 -3.691 1.00 91.31 378 ALA A O 1
ATOM 2757 N N . SER A 1 379 ? 22.133 3.445 -5.914 1.00 93.81 379 SER A N 1
ATOM 2758 C CA . SER A 1 379 ? 23.176 2.414 -5.884 1.00 93.81 379 SER A CA 1
ATOM 2759 C C . SER A 1 379 ? 24.502 2.991 -5.404 1.00 93.81 379 SER A C 1
ATOM 2761 O O . SER A 1 379 ? 24.861 4.129 -5.723 1.00 93.81 379 SER A O 1
ATOM 2763 N N . LYS A 1 380 ? 25.296 2.181 -4.703 1.00 93.44 380 LYS A N 1
ATOM 2764 C CA . LYS A 1 380 ? 26.647 2.582 -4.300 1.00 93.44 380 LYS A CA 1
ATOM 2765 C C . LYS A 1 380 ? 27.564 2.680 -5.530 1.00 93.44 380 LYS A C 1
ATOM 2767 O O . LYS A 1 380 ? 27.388 1.922 -6.488 1.00 93.44 380 LYS A O 1
ATOM 2772 N N . PRO A 1 381 ? 28.606 3.536 -5.510 1.00 92.56 381 PRO A N 1
ATOM 2773 C CA . PRO A 1 381 ? 29.565 3.631 -6.617 1.00 92.56 381 PRO A CA 1
ATOM 2774 C C . PRO A 1 381 ? 30.214 2.290 -6.997 1.00 92.56 381 PRO A C 1
ATOM 2776 O O . PRO A 1 381 ? 30.493 2.037 -8.167 1.00 92.56 381 PRO A O 1
ATOM 2779 N N . THR A 1 382 ? 30.425 1.399 -6.024 1.00 94.38 382 THR A N 1
ATOM 2780 C CA . THR A 1 382 ? 30.951 0.044 -6.252 1.00 94.38 382 THR A CA 1
ATOM 2781 C C . THR A 1 382 ? 30.011 -0.822 -7.086 1.00 94.38 382 THR A C 1
ATOM 2783 O O . THR A 1 382 ? 30.473 -1.560 -7.959 1.00 94.38 382 THR A O 1
ATOM 2786 N N . ASP A 1 383 ? 28.702 -0.706 -6.866 1.00 95.81 383 ASP A N 1
ATOM 2787 C CA . ASP A 1 383 ? 27.691 -1.463 -7.607 1.00 95.81 383 ASP A CA 1
ATOM 2788 C C . ASP A 1 383 ? 27.567 -0.929 -9.035 1.00 95.81 383 ASP A C 1
ATOM 2790 O O . ASP A 1 383 ? 27.551 -1.710 -9.986 1.00 95.81 383 ASP A O 1
ATOM 2794 N N . ILE A 1 384 ? 27.601 0.399 -9.206 1.00 95.88 384 ILE A N 1
ATOM 2795 C CA . ILE A 1 384 ? 27.642 1.040 -10.528 1.00 95.88 384 ILE A CA 1
ATOM 2796 C C . ILE A 1 384 ? 28.875 0.588 -11.320 1.00 95.88 384 ILE A C 1
ATOM 2798 O O . ILE A 1 384 ? 28.761 0.232 -12.492 1.00 95.88 384 ILE A O 1
ATOM 2802 N N . ASN A 1 385 ? 30.053 0.541 -10.693 1.00 94.50 385 ASN A N 1
ATOM 2803 C CA . ASN A 1 385 ? 31.276 0.077 -11.354 1.00 94.50 385 ASN A CA 1
ATOM 2804 C C . ASN A 1 385 ? 31.217 -1.414 -11.721 1.00 94.50 385 ASN A C 1
ATOM 2806 O O . ASN A 1 385 ? 31.684 -1.808 -12.794 1.00 94.50 385 ASN A O 1
ATOM 2810 N N . THR A 1 386 ? 30.612 -2.240 -10.866 1.00 95.06 386 THR A N 1
ATOM 2811 C CA . THR A 1 386 ? 30.392 -3.669 -11.139 1.00 95.06 386 THR A CA 1
ATOM 2812 C C . THR A 1 386 ? 29.437 -3.865 -12.317 1.00 95.06 386 THR A C 1
ATOM 2814 O O . THR A 1 386 ? 29.728 -4.643 -13.231 1.00 95.06 386 THR A O 1
ATOM 2817 N N . MET A 1 387 ? 28.342 -3.103 -12.355 1.00 96.12 387 MET A N 1
ATOM 2818 C CA . MET A 1 387 ? 27.402 -3.076 -13.474 1.00 96.12 387 MET A CA 1
ATOM 2819 C C . MET A 1 387 ? 28.103 -2.651 -14.771 1.00 96.12 387 MET A C 1
ATOM 2821 O O . MET A 1 387 ? 28.040 -3.378 -15.759 1.00 96.12 387 MET A O 1
ATOM 2825 N N . LYS A 1 388 ? 28.827 -1.520 -14.768 1.00 95.12 388 LYS A N 1
ATOM 2826 C CA . LYS A 1 388 ? 29.601 -1.029 -15.927 1.00 95.12 388 LYS A CA 1
ATOM 2827 C C . LYS A 1 388 ? 30.555 -2.091 -16.463 1.00 95.12 388 LYS A C 1
ATOM 2829 O O . LYS A 1 388 ? 30.591 -2.335 -17.665 1.00 95.12 388 LYS A O 1
ATOM 2834 N N . THR A 1 389 ? 31.291 -2.746 -15.567 1.00 94.00 389 THR A N 1
ATOM 2835 C CA . THR A 1 389 ? 32.219 -3.826 -15.926 1.00 94.00 389 THR A CA 1
ATOM 2836 C C . THR A 1 389 ? 31.477 -4.982 -16.592 1.00 94.00 389 THR A C 1
ATOM 2838 O O . THR A 1 389 ? 31.898 -5.441 -17.647 1.00 94.00 389 THR A O 1
ATOM 2841 N N . SER A 1 390 ? 30.342 -5.404 -16.029 1.00 93.38 390 SER A N 1
ATOM 2842 C CA . SER A 1 390 ? 29.521 -6.491 -16.579 1.00 93.38 390 SER A CA 1
ATOM 2843 C C . SER A 1 390 ? 28.951 -6.160 -17.961 1.00 93.38 390 SER A C 1
ATOM 2845 O O . SER A 1 390 ? 28.877 -7.027 -18.822 1.00 93.38 390 SER A O 1
ATOM 2847 N N . VAL A 1 391 ? 28.572 -4.904 -18.208 1.00 93.00 391 VAL A N 1
ATOM 2848 C CA . VAL A 1 391 ? 28.125 -4.469 -19.539 1.00 93.00 391 VAL A CA 1
ATOM 2849 C C . VAL A 1 391 ? 29.296 -4.448 -20.526 1.00 93.00 391 VAL A C 1
ATOM 2851 O O . VAL A 1 391 ? 29.162 -4.913 -21.652 1.00 93.00 391 VAL A O 1
ATOM 2854 N N . LEU A 1 392 ? 30.468 -3.954 -20.125 1.00 91.69 392 LEU A N 1
ATOM 2855 C CA . LEU A 1 392 ? 31.633 -3.893 -21.012 1.00 91.69 392 LEU A CA 1
ATOM 2856 C C . LEU A 1 392 ? 32.131 -5.278 -21.453 1.00 91.69 392 LEU A C 1
ATOM 2858 O O . LEU A 1 392 ? 32.627 -5.397 -22.570 1.00 91.69 392 LEU A O 1
ATOM 2862 N N . THR A 1 393 ? 31.982 -6.326 -20.634 1.00 90.19 393 THR A N 1
ATOM 2863 C CA . THR A 1 393 ? 32.418 -7.687 -21.007 1.00 90.19 393 THR A CA 1
ATOM 2864 C C . THR A 1 393 ? 31.583 -8.321 -22.119 1.00 90.19 393 THR A C 1
ATOM 2866 O O . THR A 1 393 ? 32.078 -9.220 -22.797 1.00 90.19 393 THR A O 1
ATOM 2869 N N . ILE A 1 394 ? 30.342 -7.870 -22.319 1.00 88.94 394 ILE A N 1
ATOM 2870 C CA . ILE A 1 394 ? 29.440 -8.391 -23.360 1.00 88.94 394 ILE A CA 1
ATOM 2871 C C . ILE A 1 394 ? 29.411 -7.524 -24.623 1.00 88.94 394 ILE A C 1
ATOM 2873 O O . ILE A 1 394 ? 28.830 -7.922 -25.635 1.00 88.94 394 ILE A O 1
ATOM 2877 N N . LEU A 1 395 ? 30.007 -6.332 -24.572 1.00 85.00 395 LEU A N 1
ATOM 2878 C CA . LEU A 1 395 ? 30.142 -5.451 -25.724 1.00 85.00 395 LEU A CA 1
ATOM 2879 C C . LEU A 1 395 ? 31.390 -5.811 -26.551 1.00 85.00 395 LEU A C 1
ATOM 2881 O O . LEU A 1 395 ? 32.314 -6.455 -26.049 1.00 85.00 395 LEU A O 1
ATOM 2885 N N . PRO A 1 396 ? 31.452 -5.397 -27.832 1.00 83.44 396 PRO A N 1
ATOM 2886 C CA . PRO A 1 396 ? 32.644 -5.582 -28.651 1.00 83.44 396 PRO A CA 1
ATOM 2887 C C . PRO A 1 396 ? 33.898 -4.990 -27.995 1.00 83.44 396 PRO A C 1
ATOM 2889 O O . PRO A 1 396 ? 33.848 -3.936 -27.360 1.00 83.44 396 PRO A O 1
ATOM 2892 N N . HIS A 1 397 ? 35.043 -5.646 -28.194 1.00 80.06 397 HIS A N 1
ATOM 2893 C CA . HIS A 1 397 ? 36.317 -5.199 -27.632 1.00 80.06 397 HIS A CA 1
ATOM 2894 C C . HIS A 1 397 ? 36.629 -3.745 -28.028 1.00 80.06 397 HIS A C 1
ATOM 2896 O O . HIS A 1 397 ? 36.675 -3.414 -29.213 1.00 80.06 397 HIS A O 1
ATOM 2902 N N . GLY A 1 398 ? 36.891 -2.893 -27.032 1.00 79.38 398 GLY A N 1
ATOM 2903 C CA . GLY A 1 398 ? 37.157 -1.463 -27.221 1.00 79.38 398 GLY A CA 1
ATOM 2904 C C . GLY A 1 398 ? 35.918 -0.563 -27.176 1.00 79.38 398 GLY A C 1
ATOM 2905 O O . GLY A 1 398 ? 36.065 0.648 -27.325 1.00 79.38 398 GLY A O 1
ATOM 2906 N N . ALA A 1 399 ? 34.718 -1.112 -26.952 1.00 84.00 399 ALA A N 1
ATOM 2907 C CA . ALA A 1 399 ? 33.539 -0.305 -26.653 1.00 84.00 399 ALA A CA 1
ATOM 2908 C C . ALA A 1 399 ? 33.748 0.518 -25.370 1.00 84.00 399 ALA A C 1
ATOM 2910 O O . ALA A 1 399 ? 34.345 0.047 -24.401 1.00 84.00 399 ALA A O 1
ATOM 2911 N N . MET A 1 400 ? 33.230 1.745 -25.366 1.00 84.75 400 MET A N 1
ATOM 2912 C CA . MET A 1 400 ? 33.213 2.629 -24.203 1.00 84.75 400 MET A CA 1
ATOM 2913 C C . MET A 1 400 ? 31.765 2.956 -23.849 1.00 84.75 400 MET A C 1
ATOM 2915 O O . MET A 1 400 ? 30.936 3.156 -24.737 1.00 84.75 400 MET A O 1
ATOM 2919 N N . LEU A 1 401 ? 31.466 2.997 -22.553 1.00 86.88 401 LEU A N 1
ATOM 2920 C CA . LEU A 1 401 ? 30.190 3.505 -22.056 1.00 86.88 401 LEU A CA 1
ATOM 2921 C C . LEU A 1 401 ? 30.273 5.033 -21.920 1.00 86.88 401 LEU A C 1
ATOM 2923 O O . LEU A 1 401 ? 31.364 5.537 -21.647 1.00 86.88 401 LEU A O 1
ATOM 2927 N N . PRO A 1 402 ? 29.154 5.762 -22.069 1.00 86.50 402 PRO A N 1
ATOM 2928 C CA . PRO A 1 402 ? 29.087 7.176 -21.711 1.00 86.50 402 PRO A CA 1
ATOM 2929 C C . PRO A 1 402 ? 29.561 7.427 -20.273 1.00 86.50 402 PRO A C 1
ATOM 2931 O O . PRO A 1 402 ? 29.345 6.592 -19.388 1.00 86.50 402 PRO A O 1
ATOM 2934 N N . ASP A 1 403 ? 30.186 8.579 -20.029 1.00 81.50 403 ASP A N 1
ATOM 2935 C CA . ASP A 1 403 ? 30.734 8.925 -18.709 1.00 81.50 403 ASP A CA 1
ATOM 2936 C C . ASP A 1 403 ? 29.642 8.977 -17.621 1.00 81.50 403 ASP A C 1
ATOM 2938 O O . ASP A 1 403 ? 29.869 8.571 -16.477 1.00 81.50 403 ASP A O 1
ATOM 2942 N N . ASP A 1 404 ? 28.435 9.395 -18.004 1.00 85.19 404 ASP A N 1
ATOM 2943 C CA . ASP A 1 404 ? 27.222 9.480 -17.185 1.00 85.19 404 ASP A CA 1
ATOM 2944 C C . ASP A 1 404 ? 26.404 8.175 -17.140 1.00 85.19 404 ASP A C 1
ATOM 2946 O O . ASP A 1 404 ? 25.362 8.103 -16.489 1.00 85.19 404 ASP A O 1
ATOM 2950 N N . PHE A 1 405 ? 26.867 7.093 -17.776 1.00 89.31 405 PHE A N 1
ATOM 2951 C CA . PHE A 1 405 ? 26.199 5.800 -17.650 1.00 89.31 405 PHE A CA 1
ATOM 2952 C C . PHE A 1 405 ? 26.168 5.382 -16.173 1.00 89.31 405 PHE A C 1
ATOM 2954 O O . PHE A 1 405 ? 27.193 5.420 -15.493 1.00 89.31 405 PHE A O 1
ATOM 2961 N N . GLY A 1 406 ? 25.015 4.965 -15.653 1.00 90.12 406 GLY A N 1
ATOM 2962 C CA . GLY A 1 406 ? 24.870 4.662 -14.226 1.00 90.12 406 GLY A CA 1
ATOM 2963 C C . GLY A 1 406 ? 24.542 5.865 -13.335 1.00 90.12 406 GLY A C 1
ATOM 2964 O O . GLY A 1 406 ? 24.424 5.678 -12.125 1.00 90.12 406 GLY A O 1
ATOM 2965 N N . THR A 1 407 ? 24.376 7.068 -13.891 1.00 90.44 407 THR A N 1
ATOM 2966 C CA . THR A 1 407 ? 23.901 8.251 -13.160 1.00 90.44 407 THR A CA 1
ATOM 2967 C C . THR A 1 407 ? 22.728 8.928 -13.878 1.00 90.44 407 THR A C 1
ATOM 2969 O O . THR A 1 407 ? 22.426 8.638 -15.036 1.00 90.44 407 THR A O 1
ATOM 2972 N N . TYR A 1 408 ? 21.991 9.779 -13.165 1.00 84.88 408 TYR A N 1
ATOM 2973 C CA . TYR A 1 408 ? 20.928 10.609 -13.730 1.00 84.88 408 TYR A CA 1
ATOM 2974 C C . TYR A 1 408 ? 20.925 12.000 -13.093 1.00 84.88 408 TYR A C 1
ATOM 2976 O O . TYR A 1 408 ? 21.312 12.174 -11.936 1.00 84.88 408 TYR A O 1
ATOM 2984 N N . THR A 1 409 ? 20.469 12.997 -13.850 1.00 80.38 409 THR A N 1
ATOM 2985 C CA . THR A 1 409 ? 20.265 14.355 -13.337 1.00 80.38 409 THR A CA 1
ATOM 2986 C C . THR A 1 409 ? 18.969 14.424 -12.536 1.00 80.38 409 THR A C 1
ATOM 2988 O O . THR A 1 409 ? 17.899 14.059 -13.024 1.00 80.38 409 THR A O 1
ATOM 2991 N N . MET A 1 410 ? 19.050 14.927 -11.307 1.00 72.44 410 MET A N 1
ATOM 2992 C CA . MET A 1 410 ? 17.889 15.170 -10.458 1.00 72.44 410 MET A CA 1
ATOM 2993 C C . MET A 1 410 ? 17.314 16.551 -10.767 1.00 72.44 410 MET A C 1
ATOM 2995 O O . MET A 1 410 ? 17.820 17.567 -10.298 1.00 72.44 410 MET A O 1
ATOM 2999 N N . PHE A 1 411 ? 16.236 16.598 -11.547 1.00 62.50 411 PHE A N 1
ATOM 3000 C CA . PHE A 1 411 ? 15.595 17.862 -11.934 1.00 62.50 411 PHE A CA 1
ATOM 3001 C C . PHE A 1 411 ? 14.850 18.567 -10.786 1.00 62.50 411 PHE A C 1
ATOM 3003 O O . PHE A 1 411 ? 14.446 19.718 -10.930 1.00 62.50 411 PHE A O 1
ATOM 3010 N N . THR A 1 412 ? 14.644 17.886 -9.657 1.00 61.66 412 THR A N 1
ATOM 3011 C CA . THR A 1 412 ? 13.873 18.388 -8.510 1.00 61.66 412 THR A CA 1
ATOM 3012 C C . THR A 1 412 ? 14.709 19.152 -7.484 1.00 61.66 412 THR A C 1
ATOM 3014 O O . THR A 1 412 ? 14.140 19.904 -6.697 1.00 61.66 412 THR A O 1
ATOM 3017 N N . ALA A 1 413 ? 16.036 19.004 -7.492 1.00 66.38 413 ALA A N 1
ATOM 3018 C CA . ALA A 1 413 ? 16.927 19.702 -6.570 1.00 66.38 413 ALA A CA 1
ATOM 3019 C C . ALA A 1 413 ? 17.400 21.026 -7.188 1.00 66.38 413 ALA A C 1
ATOM 3021 O O . ALA A 1 413 ? 18.147 21.036 -8.167 1.00 66.38 413 ALA A O 1
ATOM 3022 N N . GLN A 1 414 ? 16.944 22.146 -6.624 1.00 76.06 414 GLN A N 1
ATOM 3023 C CA . GLN A 1 414 ? 17.257 23.491 -7.125 1.00 76.06 414 GLN A CA 1
ATOM 3024 C C . GLN A 1 414 ? 18.572 24.047 -6.562 1.00 76.06 414 GLN A C 1
ATOM 3026 O O . GLN A 1 414 ? 19.123 25.000 -7.114 1.00 76.06 414 GLN A O 1
ATOM 3031 N N . ASP A 1 415 ? 19.081 23.455 -5.481 1.00 79.56 415 ASP A N 1
ATOM 3032 C CA . ASP A 1 415 ? 20.298 23.876 -4.797 1.00 79.56 415 ASP A CA 1
ATOM 3033 C C . ASP A 1 415 ? 21.074 22.683 -4.210 1.00 79.56 415 ASP A C 1
ATOM 3035 O O . ASP A 1 415 ? 20.626 21.534 -4.224 1.00 79.56 415 ASP A O 1
ATOM 3039 N N . GLN A 1 416 ? 22.279 22.955 -3.707 1.00 81.38 416 GLN A N 1
ATOM 3040 C CA . GLN A 1 416 ? 23.138 21.930 -3.118 1.00 81.38 416 GLN A CA 1
ATOM 3041 C C . GLN A 1 416 ? 22.511 21.254 -1.877 1.00 81.38 416 GLN A C 1
ATOM 3043 O O . GLN A 1 416 ? 22.524 20.024 -1.837 1.00 81.38 416 GLN A O 1
ATOM 3048 N N . PRO A 1 417 ? 21.928 21.976 -0.895 1.00 81.12 417 PRO A N 1
ATOM 3049 C CA . PRO A 1 417 ? 21.291 21.335 0.259 1.00 81.12 417 PRO A CA 1
ATOM 3050 C C . PRO A 1 417 ? 20.152 20.376 -0.112 1.00 81.12 417 PRO A C 1
ATOM 3052 O O . PRO A 1 417 ? 20.083 19.270 0.421 1.00 81.12 417 PRO A O 1
ATOM 3055 N N . THR A 1 418 ? 19.275 20.767 -1.042 1.00 74.69 418 THR A N 1
ATOM 3056 C CA . THR A 1 418 ? 18.183 19.904 -1.525 1.00 74.69 418 THR A CA 1
ATOM 3057 C C . THR A 1 418 ? 18.712 18.707 -2.305 1.00 74.69 418 THR A C 1
ATOM 3059 O O . THR A 1 418 ? 18.166 17.612 -2.185 1.00 74.69 418 THR A O 1
ATOM 3062 N N . CYS A 1 419 ? 19.805 18.885 -3.049 1.00 79.62 419 CYS A N 1
ATOM 3063 C CA . CYS A 1 419 ? 20.480 17.800 -3.750 1.00 79.62 419 CYS A CA 1
ATOM 3064 C C . CYS A 1 419 ? 21.037 16.750 -2.786 1.00 79.62 419 CYS A C 1
ATOM 3066 O O . CYS A 1 419 ? 20.742 15.566 -2.932 1.00 79.62 419 CYS A O 1
ATOM 3068 N N . GLU A 1 420 ? 21.787 17.181 -1.771 1.00 79.12 420 GLU A N 1
ATOM 3069 C CA . GLU A 1 420 ? 22.368 16.286 -0.766 1.00 79.12 420 GLU A CA 1
ATOM 3070 C C . GLU A 1 420 ? 21.275 15.572 0.046 1.00 79.12 420 GLU A C 1
ATOM 3072 O O . GLU A 1 420 ? 21.359 14.363 0.264 1.00 79.12 420 GLU A O 1
ATOM 3077 N N . ALA A 1 421 ? 20.203 16.280 0.421 1.00 69.25 421 ALA A N 1
ATOM 3078 C CA . ALA A 1 421 ? 19.061 15.698 1.131 1.00 69.25 421 ALA A CA 1
ATOM 3079 C C . ALA A 1 421 ? 18.309 14.635 0.307 1.00 69.25 421 ALA A C 1
ATOM 3081 O O . ALA A 1 421 ? 17.758 13.691 0.871 1.00 69.25 421 ALA A O 1
ATOM 3082 N N . ALA A 1 422 ? 18.305 14.770 -1.021 1.00 67.31 422 ALA A N 1
ATOM 3083 C CA . ALA A 1 422 ? 17.702 13.810 -1.940 1.00 67.31 422 ALA A CA 1
ATOM 3084 C C . ALA A 1 422 ? 18.672 12.686 -2.370 1.00 67.31 422 ALA A C 1
ATOM 3086 O O . ALA A 1 422 ? 18.338 11.894 -3.249 1.00 67.31 422 ALA A O 1
ATOM 3087 N N . GLY A 1 423 ? 19.863 12.597 -1.761 1.00 74.75 423 GLY A N 1
ATOM 3088 C CA . GLY A 1 423 ? 20.867 11.563 -2.051 1.00 74.75 423 GLY A CA 1
ATOM 3089 C C . GLY A 1 423 ? 21.736 11.838 -3.286 1.00 74.75 423 GLY A C 1
ATOM 3090 O O . GLY A 1 423 ? 22.448 10.947 -3.751 1.00 74.75 423 GLY A O 1
ATOM 3091 N N . GLY A 1 424 ? 21.683 13.053 -3.830 1.00 82.44 424 GLY A N 1
ATOM 3092 C CA . GLY A 1 424 ? 22.478 13.488 -4.972 1.00 82.44 424 GLY A CA 1
ATOM 3093 C C . GLY A 1 424 ? 23.812 14.136 -4.588 1.00 82.44 424 GLY A C 1
ATOM 3094 O O . GLY A 1 424 ? 24.088 14.463 -3.437 1.00 82.44 424 GLY A O 1
ATOM 3095 N N . THR A 1 425 ? 24.658 14.339 -5.596 1.00 83.19 425 THR A N 1
ATOM 3096 C CA . THR A 1 425 ? 25.895 15.124 -5.530 1.00 83.19 425 THR A CA 1
ATOM 3097 C C . THR A 1 425 ? 25.755 16.351 -6.424 1.00 83.19 425 THR A C 1
ATOM 3099 O O . THR A 1 425 ? 25.418 16.236 -7.605 1.00 83.19 425 THR A O 1
ATOM 3102 N N . TRP A 1 426 ? 26.027 17.535 -5.874 1.00 82.69 426 TRP A N 1
ATOM 3103 C CA . TRP A 1 426 ? 25.964 18.782 -6.631 1.00 82.69 426 TRP A CA 1
ATOM 3104 C C . TRP A 1 426 ? 27.219 18.971 -7.494 1.00 82.69 426 TRP A C 1
ATOM 3106 O O . TRP A 1 426 ? 28.338 19.009 -6.979 1.00 82.69 426 TRP A O 1
ATOM 3116 N N . GLY A 1 427 ? 27.036 19.096 -8.809 1.00 75.75 427 GLY A N 1
ATOM 3117 C CA . GLY A 1 427 ? 28.105 19.304 -9.787 1.00 75.75 427 GLY A CA 1
ATOM 3118 C C . GLY A 1 427 ? 27.898 20.548 -10.654 1.00 75.75 427 GLY A C 1
ATOM 3119 O O . GLY A 1 427 ? 26.900 21.258 -10.550 1.00 75.75 427 GLY A O 1
ATOM 3120 N N . MET A 1 428 ? 28.845 20.809 -11.563 1.00 68.06 428 MET A N 1
ATOM 3121 C CA . MET A 1 428 ? 28.773 21.949 -12.495 1.00 68.06 428 MET A CA 1
ATOM 3122 C C . MET A 1 428 ? 27.577 21.882 -13.460 1.00 68.06 428 MET A C 1
ATOM 3124 O O . MET A 1 428 ? 27.157 22.911 -13.981 1.00 68.06 428 MET A O 1
ATOM 3128 N N . THR A 1 429 ? 27.037 20.686 -13.699 1.00 69.19 429 THR A N 1
ATOM 3129 C CA . THR A 1 429 ? 25.878 20.424 -14.565 1.00 69.19 429 THR A CA 1
ATOM 3130 C C . THR A 1 429 ? 24.561 20.286 -13.789 1.00 69.19 429 THR A C 1
ATOM 3132 O O . THR A 1 429 ? 23.534 19.987 -14.393 1.00 69.19 429 THR A O 1
ATOM 3135 N N . GLY A 1 430 ? 24.573 20.526 -12.470 1.00 78.19 430 GLY A N 1
ATOM 3136 C CA . GLY A 1 430 ? 23.419 20.398 -11.576 1.00 78.19 430 GLY A CA 1
ATOM 3137 C C . GLY A 1 430 ? 23.543 19.229 -10.596 1.00 78.19 430 GLY A C 1
ATOM 3138 O O . GLY A 1 430 ? 24.632 18.703 -10.362 1.00 78.19 430 GLY A O 1
ATOM 3139 N N . CYS A 1 431 ? 22.418 18.832 -10.002 1.00 84.44 431 CYS A N 1
ATOM 3140 C CA . CYS A 1 431 ? 22.358 17.704 -9.078 1.00 84.44 431 CYS A CA 1
ATOM 3141 C C . CYS A 1 431 ? 22.359 16.366 -9.831 1.00 84.44 431 CYS A C 1
ATOM 3143 O O . CYS A 1 431 ? 21.529 16.153 -10.716 1.00 84.44 431 CYS A O 1
ATOM 3145 N N . VAL A 1 432 ? 23.265 15.453 -9.476 1.00 86.62 432 VAL A N 1
ATOM 3146 C CA . VAL A 1 432 ? 23.392 14.129 -10.106 1.00 86.62 432 VAL A CA 1
ATOM 3147 C C . VAL A 1 432 ? 23.329 13.039 -9.040 1.00 86.62 432 VAL A C 1
ATOM 3149 O O . VAL A 1 432 ? 23.980 13.155 -8.006 1.00 86.62 432 VAL A O 1
ATOM 3152 N N . ALA A 1 433 ? 22.596 11.959 -9.300 1.00 87.38 433 ALA A N 1
ATOM 3153 C CA . ALA A 1 433 ? 22.549 10.779 -8.439 1.00 87.38 433 ALA A CA 1
ATOM 3154 C C . ALA A 1 433 ? 22.906 9.507 -9.215 1.00 87.38 433 ALA A C 1
ATOM 3156 O O . ALA A 1 433 ? 22.757 9.439 -10.438 1.00 87.38 433 ALA A O 1
ATOM 3157 N N . ASN A 1 434 ? 23.381 8.486 -8.501 1.00 91.69 434 ASN A N 1
ATOM 3158 C CA . ASN A 1 434 ? 23.551 7.153 -9.076 1.00 91.69 434 ASN A CA 1
ATOM 3159 C C . ASN A 1 434 ? 22.186 6.541 -9.393 1.00 91.69 434 ASN A C 1
ATOM 3161 O O . ASN A 1 434 ? 21.210 6.799 -8.692 1.00 91.69 434 ASN A O 1
ATOM 3165 N N . TRP A 1 435 ? 22.131 5.671 -10.402 1.00 92.12 435 TRP A N 1
ATOM 3166 C CA . TRP A 1 435 ? 20.927 4.891 -10.685 1.00 92.12 435 TRP A CA 1
ATOM 3167 C C . TRP A 1 435 ? 20.443 4.129 -9.443 1.00 92.12 435 TRP A C 1
ATOM 3169 O O . TRP A 1 435 ? 21.262 3.644 -8.650 1.00 92.12 435 TRP A O 1
ATOM 3179 N N . PRO A 1 436 ? 19.122 3.987 -9.263 1.00 92.12 436 PRO A N 1
ATOM 3180 C CA . PRO A 1 436 ? 18.574 3.275 -8.119 1.00 92.12 436 PRO A CA 1
ATOM 3181 C C . PRO A 1 436 ? 18.909 1.775 -8.188 1.00 92.12 436 PRO A C 1
ATOM 3183 O O . PRO A 1 436 ? 19.091 1.216 -9.274 1.00 92.12 436 PRO A O 1
ATOM 3186 N N . ILE A 1 437 ? 18.978 1.116 -7.027 1.00 94.56 437 ILE A N 1
ATOM 3187 C CA . ILE A 1 437 ? 19.327 -0.308 -6.870 1.00 94.56 437 ILE A CA 1
ATOM 3188 C C . ILE A 1 437 ? 18.560 -1.210 -7.859 1.00 94.56 437 ILE A C 1
ATOM 3190 O O . ILE A 1 437 ? 19.220 -1.997 -8.542 1.00 94.56 437 ILE A O 1
ATOM 3194 N N . PRO A 1 438 ? 17.223 -1.084 -8.031 1.00 93.44 438 PRO A N 1
ATOM 3195 C CA . PRO A 1 438 ? 16.470 -1.885 -9.002 1.00 93.44 438 PRO A CA 1
ATOM 3196 C C . PRO A 1 438 ? 17.012 -1.808 -10.434 1.00 93.44 438 PRO A C 1
ATOM 3198 O O . PRO A 1 438 ? 17.170 -2.836 -11.094 1.00 93.44 438 PRO A O 1
ATOM 3201 N N . GLN A 1 439 ? 17.359 -0.606 -10.902 1.00 92.56 439 GLN A N 1
ATOM 3202 C CA . GLN A 1 439 ? 17.868 -0.399 -12.256 1.00 92.56 439 GLN A CA 1
ATOM 3203 C C . GLN A 1 439 ? 19.273 -0.990 -12.419 1.00 92.56 439 GLN A C 1
ATOM 3205 O O . GLN A 1 439 ? 19.542 -1.679 -13.405 1.00 92.56 439 GLN A O 1
ATOM 3210 N N . THR A 1 440 ? 20.153 -0.776 -11.438 1.00 94.94 440 THR A N 1
ATOM 3211 C CA . THR A 1 440 ? 21.516 -1.327 -11.447 1.00 94.94 440 THR A CA 1
ATOM 3212 C C . THR A 1 440 ? 21.510 -2.853 -11.427 1.00 94.94 440 THR A C 1
ATOM 3214 O O . THR A 1 440 ? 22.243 -3.484 -12.193 1.00 94.94 440 THR A O 1
ATOM 3217 N N . VAL A 1 441 ? 20.658 -3.461 -10.595 1.00 96.06 441 VAL A N 1
ATOM 3218 C CA . VAL A 1 441 ? 20.484 -4.920 -10.530 1.00 96.06 441 VAL A CA 1
ATOM 3219 C C . VAL A 1 441 ? 19.961 -5.456 -11.854 1.00 96.06 441 VAL A C 1
ATOM 3221 O O . VAL A 1 441 ? 20.541 -6.396 -12.390 1.00 96.06 441 VAL A O 1
ATOM 3224 N N . MET A 1 442 ? 18.930 -4.834 -12.429 1.00 94.88 442 MET A N 1
ATOM 3225 C CA . MET A 1 442 ? 18.340 -5.299 -13.684 1.00 94.88 442 MET A CA 1
ATOM 3226 C C . MET A 1 442 ? 19.344 -5.273 -14.849 1.00 94.88 442 MET A C 1
ATOM 3228 O O . MET A 1 442 ? 19.455 -6.247 -15.596 1.00 94.88 442 MET A O 1
ATOM 3232 N N . VAL A 1 443 ? 20.125 -4.195 -14.985 1.00 94.38 443 VAL A N 1
ATOM 3233 C CA . VAL A 1 443 ? 21.163 -4.087 -16.027 1.00 94.38 443 VAL A CA 1
ATOM 3234 C C . VAL A 1 443 ? 22.299 -5.087 -15.792 1.00 94.38 443 VAL A C 1
ATOM 3236 O O . VAL A 1 443 ? 22.766 -5.718 -16.742 1.00 94.38 443 VAL A O 1
ATOM 3239 N N . THR A 1 444 ? 22.715 -5.281 -14.537 1.00 95.56 444 THR A N 1
ATOM 3240 C CA . THR A 1 444 ? 23.749 -6.269 -14.178 1.00 95.56 444 THR A CA 1
ATOM 3241 C C . THR A 1 444 ? 23.285 -7.695 -14.477 1.00 95.56 444 THR A C 1
ATOM 3243 O O . THR A 1 444 ? 24.029 -8.478 -15.065 1.00 95.56 444 THR A O 1
ATOM 3246 N N . TRP A 1 445 ? 22.039 -8.023 -14.131 1.00 95.62 445 TRP A N 1
ATOM 3247 C CA . TRP A 1 445 ? 21.429 -9.323 -14.400 1.00 95.62 445 TRP A CA 1
ATOM 3248 C C . TRP A 1 445 ? 21.334 -9.606 -15.902 1.00 95.62 445 TRP A C 1
ATOM 3250 O O . TRP A 1 445 ? 21.746 -10.676 -16.357 1.00 95.62 445 TRP A O 1
ATOM 3260 N N . LEU A 1 446 ? 20.873 -8.626 -16.688 1.00 95.31 446 LEU A N 1
ATOM 3261 C CA . LEU A 1 446 ? 20.788 -8.740 -18.144 1.00 95.31 446 LEU A CA 1
ATOM 3262 C C . LEU A 1 446 ? 22.165 -8.996 -18.771 1.00 95.31 446 LEU A C 1
ATOM 3264 O O . LEU A 1 446 ? 22.308 -9.881 -19.616 1.00 95.31 446 LEU A O 1
ATOM 3268 N N . ALA A 1 447 ? 23.188 -8.263 -18.323 1.00 94.50 447 ALA A N 1
ATOM 3269 C CA . ALA A 1 447 ? 24.557 -8.480 -18.770 1.00 94.50 447 ALA A CA 1
ATOM 3270 C C . ALA A 1 447 ? 25.073 -9.881 -18.394 1.00 94.50 447 ALA A C 1
ATOM 3272 O O . ALA A 1 447 ? 25.698 -10.553 -19.214 1.00 94.50 447 ALA A O 1
ATOM 3273 N N . GLY A 1 448 ? 24.748 -10.361 -17.190 1.00 94.19 448 GLY A N 1
ATOM 3274 C CA . GLY A 1 448 ? 25.098 -11.703 -16.725 1.00 94.19 448 GLY A CA 1
ATOM 3275 C C . GLY A 1 448 ? 24.500 -12.821 -17.585 1.00 94.19 448 GLY A C 1
ATOM 3276 O O . GLY A 1 448 ? 25.205 -13.769 -17.927 1.00 94.19 448 GLY A O 1
ATOM 3277 N N . ILE A 1 449 ? 23.233 -12.705 -17.994 1.00 94.81 449 ILE A N 1
ATOM 3278 C CA . ILE A 1 449 ? 22.599 -13.677 -18.904 1.00 94.81 449 ILE A CA 1
ATOM 3279 C C . ILE A 1 449 ? 23.354 -13.769 -20.223 1.00 94.81 449 ILE A C 1
ATOM 3281 O O . ILE A 1 449 ? 23.675 -14.867 -20.680 1.00 94.81 449 ILE A O 1
ATOM 3285 N N . LEU A 1 450 ? 23.646 -12.616 -20.823 1.00 93.75 450 LEU A N 1
ATOM 3286 C CA . LEU A 1 450 ? 24.355 -12.553 -22.095 1.00 93.75 450 LEU A CA 1
ATOM 3287 C C . LEU A 1 450 ? 25.769 -13.131 -21.970 1.00 93.75 450 LEU A C 1
ATOM 3289 O O . LEU A 1 450 ? 26.192 -13.908 -22.825 1.00 93.75 450 LEU A O 1
ATOM 3293 N N . GLY A 1 451 ? 26.466 -12.834 -20.870 1.00 92.12 451 GLY A N 1
ATOM 3294 C CA . GLY A 1 451 ? 27.771 -13.422 -20.558 1.00 92.12 451 GLY A CA 1
ATOM 3295 C C . GLY A 1 451 ? 27.732 -14.946 -20.385 1.00 92.12 451 GLY A C 1
ATOM 3296 O O . GLY A 1 451 ? 28.686 -15.630 -20.747 1.00 92.12 451 GLY A O 1
ATOM 3297 N N . ASN A 1 452 ? 26.611 -15.495 -19.909 1.00 93.19 452 ASN A N 1
ATOM 3298 C CA . ASN A 1 452 ? 26.388 -16.936 -19.742 1.00 93.19 452 ASN A CA 1
ATOM 3299 C C . ASN A 1 452 ? 25.887 -17.640 -21.021 1.00 93.19 452 ASN A C 1
ATOM 3301 O O . ASN A 1 452 ? 25.473 -18.804 -20.969 1.00 93.19 452 ASN A O 1
ATOM 3305 N N . GLY A 1 453 ? 25.892 -16.952 -22.168 1.00 92.25 453 GLY A N 1
ATOM 3306 C CA . GLY A 1 453 ? 25.409 -17.485 -23.445 1.00 92.25 453 GLY A CA 1
ATOM 3307 C C . GLY A 1 453 ? 23.887 -17.628 -23.523 1.00 92.25 453 GLY A C 1
ATOM 3308 O O . GLY A 1 453 ? 23.390 -18.408 -24.335 1.00 92.25 453 GLY A O 1
ATOM 3309 N N . GLY A 1 454 ? 23.154 -16.933 -22.651 1.00 95.31 454 GLY A N 1
ATOM 3310 C CA . GLY A 1 454 ? 21.707 -16.801 -22.737 1.00 95.31 454 GLY A CA 1
ATOM 3311 C C . GLY A 1 454 ? 21.270 -15.717 -23.720 1.00 95.31 454 GLY A C 1
ATOM 3312 O O . GLY A 1 454 ? 22.081 -15.053 -24.367 1.00 95.31 454 GLY A O 1
ATOM 3313 N N . ASP A 1 455 ? 19.960 -15.540 -23.823 1.00 94.81 455 ASP A N 1
ATOM 3314 C CA . ASP A 1 455 ? 19.316 -14.565 -24.692 1.00 94.81 455 ASP A CA 1
ATOM 3315 C C . ASP A 1 455 ? 18.145 -13.882 -23.981 1.00 94.81 455 ASP A C 1
ATOM 3317 O O . ASP A 1 455 ? 17.518 -14.428 -23.074 1.00 94.81 455 ASP A O 1
ATOM 3321 N N . PHE A 1 456 ? 17.848 -12.658 -24.403 1.00 95.81 456 PHE A N 1
ATOM 3322 C CA . PHE A 1 456 ? 16.727 -11.881 -23.899 1.00 95.81 456 PHE A CA 1
ATOM 3323 C C . PHE A 1 456 ? 16.070 -11.152 -25.061 1.00 95.81 456 PHE A C 1
ATOM 3325 O O . PHE A 1 456 ? 16.739 -10.462 -25.833 1.00 95.81 456 PHE A O 1
ATOM 3332 N N . ALA A 1 457 ? 14.758 -11.307 -25.181 1.00 94.88 457 ALA A N 1
ATOM 3333 C CA . ALA A 1 457 ? 13.970 -10.654 -26.205 1.00 9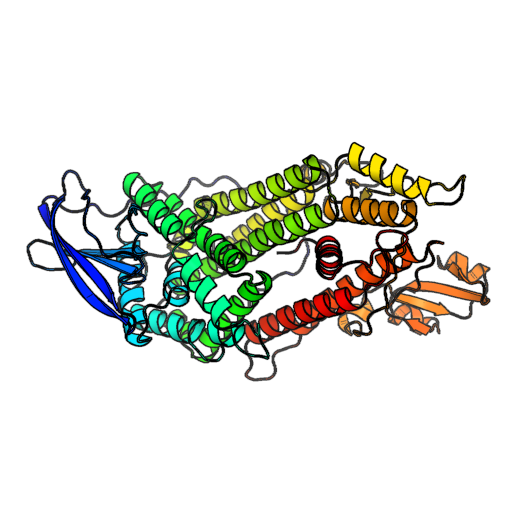4.88 457 ALA A CA 1
ATOM 3334 C C . ALA A 1 457 ? 12.610 -10.244 -25.647 1.00 94.88 457 ALA A C 1
ATOM 3336 O O . ALA A 1 457 ? 12.017 -10.923 -24.806 1.00 94.88 457 ALA A O 1
ATOM 3337 N N . TYR A 1 458 ? 12.098 -9.138 -26.167 1.00 96.44 458 TYR A N 1
ATOM 3338 C CA . TYR A 1 458 ? 10.824 -8.575 -25.763 1.00 96.44 458 TYR A CA 1
ATOM 3339 C C . TYR A 1 458 ? 10.022 -8.182 -26.998 1.00 96.44 458 TYR A C 1
ATOM 3341 O O . TYR A 1 458 ? 10.525 -7.501 -27.893 1.00 96.44 458 TYR A O 1
ATOM 3349 N N . THR A 1 459 ? 8.770 -8.630 -27.048 1.00 96.25 459 THR A N 1
ATOM 3350 C CA . THR A 1 459 ? 7.828 -8.191 -28.081 1.00 96.25 459 THR A CA 1
ATOM 3351 C C . THR A 1 459 ? 7.140 -6.923 -27.603 1.00 96.25 459 THR A C 1
ATOM 3353 O O . THR A 1 459 ? 6.527 -6.937 -26.539 1.00 96.25 459 THR A O 1
ATOM 3356 N N . ARG A 1 460 ? 7.219 -5.840 -28.384 1.00 93.25 460 ARG A N 1
ATOM 3357 C CA . ARG A 1 460 ? 6.633 -4.547 -28.008 1.00 93.25 460 ARG A CA 1
ATOM 3358 C C . ARG A 1 460 ? 5.134 -4.645 -27.745 1.00 93.25 460 ARG A C 1
ATOM 3360 O O . ARG A 1 460 ? 4.405 -5.418 -28.377 1.00 93.25 460 ARG A O 1
ATOM 3367 N N . ASP A 1 461 ? 4.676 -3.847 -26.794 1.00 93.94 461 ASP A N 1
ATOM 3368 C CA . ASP A 1 461 ? 3.266 -3.712 -26.504 1.00 93.94 461 ASP A CA 1
ATOM 3369 C C . ASP A 1 461 ? 2.527 -2.875 -27.551 1.00 93.94 461 ASP A C 1
ATOM 3371 O O . ASP A 1 461 ? 3.127 -2.112 -28.305 1.00 93.94 461 ASP A O 1
ATOM 3375 N N . THR A 1 462 ? 1.211 -3.058 -27.630 1.00 92.19 462 THR A N 1
ATOM 3376 C CA . THR A 1 462 ? 0.352 -2.348 -28.584 1.00 92.19 462 THR A CA 1
ATOM 3377 C C . THR A 1 462 ? -0.589 -1.365 -27.899 1.00 92.19 462 THR A C 1
ATOM 3379 O O . THR A 1 462 ? -1.426 -0.773 -28.578 1.00 92.19 462 THR A O 1
ATOM 3382 N N . THR A 1 463 ? -0.484 -1.177 -26.576 1.00 91.75 463 THR A N 1
ATOM 3383 C CA . THR A 1 463 ? -1.281 -0.179 -25.857 1.00 91.75 463 THR A CA 1
ATOM 3384 C C . THR A 1 463 ? -1.047 1.191 -26.492 1.00 91.75 463 THR A C 1
ATOM 3386 O O . THR A 1 463 ? 0.109 1.612 -26.624 1.00 91.75 463 THR A O 1
ATOM 3389 N N . PRO A 1 464 ? -2.101 1.886 -26.940 1.00 89.88 464 PRO A N 1
ATOM 3390 C CA . PRO A 1 464 ? -1.946 3.198 -27.544 1.00 89.88 464 PRO A CA 1
ATOM 3391 C C . PRO A 1 464 ? -1.464 4.210 -26.504 1.00 89.88 464 PRO A C 1
ATOM 3393 O O . PRO A 1 464 ? -1.867 4.152 -25.341 1.00 89.88 464 PRO A O 1
ATOM 3396 N N . LEU A 1 465 ? -0.633 5.161 -26.936 1.00 87.62 465 LEU A N 1
ATOM 3397 C CA . LEU A 1 465 ? -0.327 6.326 -26.115 1.00 87.62 465 LEU A CA 1
ATOM 3398 C C . LEU A 1 465 ? -1.615 7.156 -25.947 1.00 87.62 465 LEU A C 1
ATOM 3400 O O . LEU A 1 465 ? -2.299 7.409 -26.943 1.00 87.62 465 LEU A O 1
ATOM 3404 N N . PRO A 1 466 ? -1.968 7.583 -24.726 1.00 86.94 466 PRO A N 1
ATOM 3405 C CA . PRO A 1 466 ? -3.116 8.457 -24.520 1.00 86.94 466 PRO A CA 1
ATOM 3406 C C . PRO A 1 466 ? -2.975 9.794 -25.258 1.00 86.94 466 PRO A C 1
ATOM 3408 O O . PRO A 1 466 ? -1.883 10.354 -25.335 1.00 86.94 466 PRO A O 1
ATOM 3411 N N . SER A 1 467 ? -4.090 10.354 -25.735 1.00 85.56 467 SER A N 1
ATOM 3412 C CA . SER A 1 467 ? -4.094 11.594 -26.529 1.00 85.56 467 SER A CA 1
ATOM 3413 C C . SER A 1 467 ? -3.471 12.790 -25.803 1.00 85.56 467 SER A C 1
ATOM 3415 O O . SER A 1 467 ? -2.767 13.579 -26.427 1.00 85.56 467 SER A O 1
ATOM 3417 N N . PHE A 1 468 ? -3.681 12.912 -24.486 1.00 82.62 468 PHE A N 1
ATOM 3418 C CA . PHE A 1 468 ? -3.084 13.987 -23.687 1.00 82.62 468 PHE A CA 1
ATOM 3419 C C . PHE A 1 468 ? -1.547 13.913 -23.683 1.00 82.62 468 PHE A C 1
ATOM 3421 O O . PHE A 1 468 ? -0.881 14.947 -23.688 1.00 82.62 468 PHE A O 1
ATOM 3428 N N . ALA A 1 469 ? -0.988 12.700 -23.740 1.00 83.69 469 ALA A N 1
ATOM 3429 C CA . ALA A 1 469 ? 0.448 12.467 -23.747 1.00 83.69 469 ALA A CA 1
ATOM 3430 C C . ALA A 1 469 ? 1.098 12.739 -25.107 1.00 83.69 469 ALA A C 1
ATOM 3432 O O . ALA A 1 469 ? 2.264 13.118 -25.148 1.00 83.69 469 ALA A O 1
ATOM 3433 N N . GLU A 1 470 ? 0.363 12.660 -26.221 1.00 83.75 470 GLU A N 1
ATOM 3434 C CA . GLU A 1 470 ? 0.901 12.954 -27.563 1.00 83.75 470 GLU A CA 1
ATOM 3435 C C . GLU A 1 470 ? 1.487 14.376 -27.693 1.00 83.75 470 GLU A C 1
ATOM 3437 O O . GLU A 1 470 ? 2.340 14.627 -28.551 1.00 83.75 470 GLU A O 1
ATOM 3442 N N . GLY A 1 471 ? 1.027 15.306 -26.848 1.00 79.00 471 GLY A N 1
ATOM 3443 C CA . GLY A 1 471 ? 1.471 16.699 -26.818 1.00 79.00 471 GLY A CA 1
ATOM 3444 C C . GLY A 1 471 ? 2.777 16.953 -26.062 1.00 79.00 471 GLY A C 1
ATOM 3445 O O . GLY A 1 471 ? 3.349 18.022 -26.233 1.00 79.00 471 GLY A O 1
ATOM 3446 N N . PHE A 1 472 ? 3.267 16.013 -25.247 1.00 80.38 472 PHE A N 1
ATOM 3447 C CA . PHE A 1 472 ? 4.523 16.178 -24.495 1.00 80.38 472 PHE A CA 1
ATOM 3448 C C . PHE A 1 472 ? 5.467 14.976 -24.578 1.00 80.38 472 PHE A C 1
ATOM 3450 O O . PHE A 1 472 ? 6.660 15.123 -24.317 1.00 80.38 472 PHE A O 1
ATOM 3457 N N . TRP A 1 473 ? 4.968 13.808 -24.978 1.00 85.50 473 TRP A N 1
ATOM 3458 C CA . TRP A 1 473 ? 5.766 12.619 -25.231 1.00 85.50 473 TRP A CA 1
ATOM 3459 C C . TRP A 1 473 ? 6.648 12.827 -26.460 1.00 85.50 473 TRP A C 1
ATOM 3461 O O . TRP A 1 473 ? 6.154 13.060 -27.568 1.00 85.50 473 TRP A O 1
ATOM 3471 N N . GLY A 1 474 ? 7.961 12.742 -26.271 1.00 83.19 474 GLY A N 1
ATOM 3472 C CA . GLY A 1 474 ? 8.900 12.685 -27.382 1.00 83.19 474 GLY A CA 1
ATOM 3473 C C . GLY A 1 474 ? 8.829 11.300 -28.001 1.00 83.19 474 GLY A C 1
ATOM 3474 O O . GLY A 1 474 ? 9.460 10.402 -27.475 1.00 83.19 474 GLY A O 1
ATOM 3475 N N . GLY A 1 475 ? 8.029 11.125 -29.051 1.00 84.62 475 GLY A N 1
ATOM 3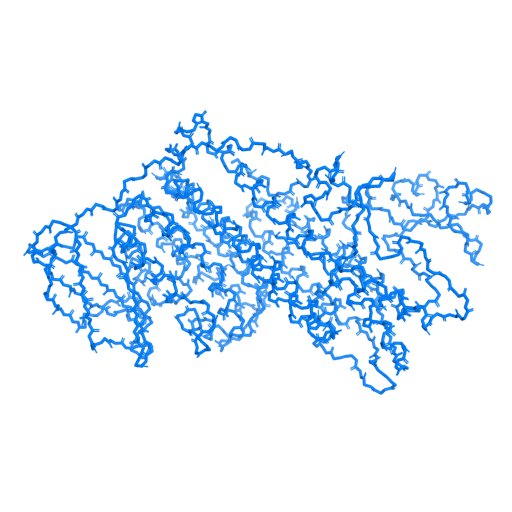476 C CA . GLY A 1 475 ? 7.994 9.892 -29.839 1.00 84.62 475 GLY A CA 1
ATOM 3477 C C . GLY A 1 475 ? 9.001 9.923 -30.988 1.00 84.62 475 GLY A C 1
ATOM 3478 O O . GLY A 1 475 ? 9.705 10.913 -31.201 1.00 84.62 475 GLY A O 1
ATOM 3479 N N . GLU A 1 476 ? 9.026 8.854 -31.772 1.00 87.56 476 GLU A N 1
ATOM 3480 C CA . GLU A 1 476 ? 9.884 8.723 -32.942 1.00 87.56 476 GLU A CA 1
ATOM 3481 C C . GLU A 1 476 ? 9.252 9.425 -34.151 1.00 87.56 476 GLU A C 1
ATOM 3483 O O . GLU A 1 476 ? 8.211 9.008 -34.655 1.00 87.56 476 GLU A O 1
ATOM 3488 N N . CYS A 1 477 ? 9.872 10.500 -34.634 1.00 86.12 477 CYS A N 1
ATOM 3489 C CA . CYS A 1 477 ? 9.462 11.185 -35.855 1.00 86.12 477 CYS A CA 1
ATOM 3490 C C . CYS A 1 477 ? 10.362 10.780 -37.018 1.00 86.12 477 CYS A C 1
ATOM 3492 O O . CYS A 1 477 ? 11.540 11.135 -37.030 1.00 86.12 477 CYS A O 1
ATOM 3494 N N . THR A 1 478 ? 9.808 10.089 -38.011 1.00 87.75 478 THR A N 1
ATOM 3495 C CA . THR A 1 478 ? 10.505 9.779 -39.261 1.00 87.75 478 THR A CA 1
ATOM 3496 C C . THR A 1 478 ? 10.164 10.825 -40.311 1.00 87.75 478 THR A C 1
ATOM 3498 O O . THR A 1 478 ? 8.997 11.040 -40.622 1.00 87.75 478 THR A O 1
ATOM 3501 N N . MET A 1 479 ? 11.168 11.466 -40.901 1.00 82.62 479 MET A N 1
ATOM 3502 C CA . MET A 1 479 ? 10.952 12.476 -41.935 1.00 82.62 479 MET A CA 1
ATOM 3503 C C . MET A 1 479 ? 11.880 12.304 -43.137 1.00 82.62 479 MET A C 1
ATOM 3505 O O . MET A 1 479 ? 13.024 11.851 -43.023 1.00 82.62 479 MET A O 1
ATOM 3509 N N . ALA A 1 480 ? 11.376 12.712 -44.303 1.00 72.81 480 ALA A N 1
ATOM 3510 C CA . ALA A 1 480 ? 12.158 12.843 -45.524 1.00 72.81 480 ALA A CA 1
ATOM 3511 C C . ALA A 1 480 ? 12.967 14.149 -45.467 1.00 72.81 480 ALA A C 1
ATOM 3513 O O . ALA A 1 480 ? 12.552 15.182 -45.984 1.00 72.81 480 ALA A O 1
ATOM 3514 N N . ALA A 1 481 ? 14.108 14.105 -44.787 1.00 69.75 481 ALA A N 1
ATOM 3515 C CA . ALA A 1 481 ? 15.093 15.182 -44.768 1.00 69.75 481 ALA A CA 1
ATOM 3516 C C . ALA A 1 481 ? 16.369 14.725 -45.488 1.00 69.75 481 ALA A C 1
ATOM 3518 O O . ALA A 1 481 ? 16.546 13.534 -45.719 1.00 69.75 481 ALA A O 1
ATOM 3519 N N . ASP A 1 482 ? 17.267 15.644 -45.841 1.00 79.81 482 ASP A N 1
ATOM 3520 C CA . ASP A 1 482 ? 18.655 15.275 -46.130 1.00 79.81 482 ASP A CA 1
ATOM 3521 C C . ASP A 1 482 ? 19.450 15.093 -44.822 1.00 79.81 482 ASP A C 1
ATOM 3523 O O . ASP A 1 482 ? 19.028 15.521 -43.743 1.00 79.81 482 ASP A O 1
ATOM 3527 N N . GLN A 1 483 ? 20.614 14.445 -44.903 1.00 77.12 483 GLN A N 1
ATOM 3528 C CA . GLN A 1 483 ? 21.437 14.143 -43.729 1.00 77.12 483 GLN A CA 1
ATOM 3529 C C . GLN A 1 483 ? 21.897 15.406 -42.980 1.00 77.12 483 GLN A C 1
ATOM 3531 O O . GLN A 1 483 ? 22.015 15.386 -41.755 1.00 77.12 483 GLN A O 1
ATOM 3536 N N . ALA A 1 484 ? 22.139 16.512 -43.690 1.00 78.44 484 ALA A N 1
ATOM 3537 C CA . ALA A 1 484 ? 22.571 17.761 -43.069 1.00 78.44 484 ALA A CA 1
ATOM 3538 C C . ALA A 1 484 ? 21.443 18.372 -42.226 1.00 78.44 484 ALA A C 1
ATOM 3540 O O . ALA A 1 484 ? 21.655 18.731 -41.069 1.00 78.44 484 ALA A O 1
ATOM 3541 N N . THR A 1 485 ? 20.233 18.404 -42.777 1.00 77.19 485 THR A N 1
ATOM 3542 C CA . THR A 1 485 ? 19.008 18.846 -42.108 1.00 77.19 485 THR A CA 1
ATOM 3543 C C . THR A 1 485 ? 18.692 17.954 -40.912 1.00 77.19 485 THR A C 1
ATOM 3545 O O . THR A 1 485 ? 18.384 18.462 -39.837 1.00 77.19 485 THR A O 1
ATOM 3548 N N . CYS A 1 486 ? 18.871 16.638 -41.056 1.00 76.62 486 CYS A N 1
ATOM 3549 C CA . CYS A 1 486 ? 18.678 15.693 -39.963 1.00 76.62 486 CYS A CA 1
ATOM 3550 C C . CYS A 1 486 ? 19.589 15.982 -38.764 1.00 76.62 486 CYS A C 1
ATOM 3552 O O . CYS A 1 486 ? 19.119 16.105 -37.634 1.00 76.62 486 CYS A O 1
ATOM 3554 N N . ASN A 1 487 ? 20.885 16.170 -39.021 1.00 77.44 487 ASN A N 1
ATOM 3555 C CA . ASN A 1 487 ? 21.867 16.432 -37.971 1.00 77.44 487 ASN A CA 1
ATOM 3556 C C . ASN A 1 487 ? 21.619 17.779 -37.268 1.00 77.44 487 ASN A C 1
ATOM 3558 O O . ASN A 1 487 ? 21.787 17.873 -36.054 1.00 77.44 487 ASN A O 1
ATOM 3562 N N . MET A 1 488 ? 21.197 18.818 -38.001 1.00 76.00 488 MET A N 1
ATOM 3563 C CA . MET A 1 488 ? 20.884 20.130 -37.409 1.00 76.00 488 MET A CA 1
ATOM 3564 C C . MET A 1 488 ? 19.668 20.094 -36.477 1.00 76.00 488 MET A C 1
ATOM 3566 O O . MET A 1 488 ? 19.597 20.883 -35.539 1.00 76.00 488 MET A O 1
ATOM 3570 N N . SER A 1 489 ? 18.728 19.181 -36.715 1.00 67.12 489 SER A N 1
ATOM 3571 C CA . SER A 1 489 ? 17.556 18.970 -35.860 1.00 67.12 489 SER A CA 1
ATOM 3572 C C . SER A 1 489 ? 17.813 18.001 -34.700 1.00 67.12 489 SER A C 1
ATOM 3574 O O . SER A 1 489 ? 16.868 17.624 -34.013 1.00 67.12 489 SER A O 1
ATOM 3576 N N . GLY A 1 490 ? 19.067 17.581 -34.480 1.00 70.38 490 GLY A N 1
ATOM 3577 C CA . GLY A 1 490 ? 19.414 16.579 -33.467 1.00 70.38 490 GLY A CA 1
ATOM 3578 C C . GLY A 1 490 ? 18.918 15.168 -33.806 1.00 70.38 490 GLY A C 1
ATOM 3579 O O . GLY A 1 490 ? 18.788 14.334 -32.914 1.00 70.38 490 GLY A O 1
ATOM 3580 N N . GLY A 1 491 ? 18.603 14.911 -35.078 1.00 70.88 491 GLY A N 1
ATOM 3581 C CA . GLY A 1 491 ? 18.122 13.627 -35.570 1.00 70.88 491 GLY A CA 1
ATOM 3582 C C . GLY A 1 491 ? 19.229 12.614 -35.836 1.00 70.88 491 GLY A C 1
ATOM 3583 O O . GLY A 1 491 ? 20.385 12.956 -36.074 1.00 70.88 491 GLY A O 1
ATOM 3584 N N . MET A 1 492 ? 18.844 11.342 -35.848 1.00 76.00 492 MET A N 1
ATOM 3585 C CA . MET A 1 492 ? 19.663 10.221 -36.285 1.00 76.00 492 MET A CA 1
ATOM 3586 C C . MET A 1 492 ? 19.345 9.876 -37.741 1.00 76.00 492 MET A C 1
ATOM 3588 O O . MET A 1 492 ? 18.202 9.580 -38.093 1.00 76.00 492 MET A O 1
ATOM 3592 N N . TRP A 1 493 ? 20.369 9.876 -38.593 1.00 75.31 493 TRP A N 1
ATOM 3593 C CA . TRP A 1 493 ? 20.253 9.408 -39.973 1.00 75.31 493 TRP A CA 1
ATOM 3594 C C . TRP A 1 493 ? 20.303 7.878 -40.031 1.00 75.31 493 TRP A C 1
ATOM 3596 O O . TRP A 1 493 ? 21.283 7.267 -39.599 1.00 75.31 493 TRP A O 1
ATOM 3606 N N . THR A 1 494 ? 19.262 7.247 -40.569 1.00 73.94 494 THR A N 1
ATOM 3607 C CA . THR A 1 494 ? 19.161 5.783 -40.643 1.00 73.94 494 THR A CA 1
ATOM 3608 C C . THR A 1 494 ? 19.783 5.224 -41.926 1.00 73.94 494 THR A C 1
ATOM 3610 O O . THR A 1 494 ? 19.956 5.921 -42.927 1.00 73.94 494 THR A O 1
ATOM 3613 N N . GLN A 1 495 ? 20.075 3.918 -41.937 1.00 67.19 495 GLN A N 1
ATOM 3614 C CA . GLN A 1 495 ? 20.585 3.221 -43.130 1.00 67.19 495 GLN A CA 1
ATOM 3615 C C . GLN A 1 495 ? 19.572 3.169 -44.288 1.00 67.19 495 GLN A C 1
ATOM 3617 O O . GLN A 1 495 ? 19.955 2.942 -45.432 1.00 67.19 495 GLN A O 1
ATOM 3622 N N . SER A 1 496 ? 18.289 3.408 -44.008 1.00 66.62 496 SER A N 1
ATOM 3623 C CA . SER A 1 496 ? 17.214 3.520 -44.998 1.00 66.62 496 SER A CA 1
ATOM 3624 C C . SER A 1 496 ? 17.086 4.919 -45.621 1.00 66.62 496 SER A C 1
ATOM 3626 O O . SER A 1 496 ? 16.091 5.187 -46.287 1.00 66.62 496 SER A O 1
ATOM 3628 N N . ASN A 1 497 ? 18.076 5.805 -45.437 1.00 74.56 497 ASN A N 1
ATOM 3629 C CA . ASN A 1 497 ? 18.049 7.204 -45.890 1.00 74.56 497 ASN A CA 1
ATOM 3630 C C . ASN A 1 497 ? 16.846 7.996 -45.351 1.00 74.56 497 ASN A C 1
ATOM 3632 O O . ASN A 1 497 ? 16.267 8.820 -46.059 1.00 74.56 497 ASN A O 1
ATOM 3636 N N . SER A 1 498 ? 16.462 7.734 -44.102 1.00 78.50 498 SER A N 1
ATOM 3637 C CA . SER A 1 498 ? 15.445 8.511 -43.397 1.00 78.50 498 SER A CA 1
ATOM 3638 C C . SER A 1 498 ? 16.052 9.211 -42.187 1.00 78.50 498 SER A C 1
ATOM 3640 O O . SER A 1 498 ? 17.000 8.709 -41.576 1.00 78.50 498 SER A O 1
ATOM 3642 N N . CYS A 1 499 ? 15.507 10.375 -41.840 1.00 80.12 499 CYS A N 1
ATOM 3643 C CA . CYS A 1 499 ? 15.862 11.063 -40.611 1.00 80.12 499 CYS A CA 1
ATOM 3644 C C . CYS A 1 499 ? 14.889 10.686 -39.501 1.00 80.12 499 CYS A C 1
ATOM 3646 O O . CYS A 1 499 ? 13.679 10.777 -39.706 1.00 80.12 499 CYS A O 1
ATOM 3648 N N . VAL A 1 500 ? 15.416 10.309 -38.339 1.00 81.94 500 VAL A N 1
ATOM 3649 C CA . VAL A 1 500 ? 14.629 10.013 -37.144 1.00 81.94 500 VAL A CA 1
ATOM 3650 C C . VAL A 1 500 ? 14.963 11.017 -36.048 1.00 81.94 500 VAL A C 1
ATOM 3652 O O . VAL A 1 500 ? 16.115 11.121 -35.639 1.00 81.94 500 VAL A O 1
ATOM 3655 N N . VAL A 1 501 ? 13.971 11.744 -35.544 1.00 83.31 501 VAL A N 1
ATOM 3656 C CA . VAL A 1 501 ? 14.141 12.716 -34.452 1.00 83.31 501 VAL A CA 1
ATOM 3657 C C . VAL A 1 501 ? 13.169 12.385 -33.325 1.00 83.31 501 VAL A C 1
ATOM 3659 O O . VAL A 1 501 ? 12.015 12.054 -33.589 1.00 83.31 501 VAL A O 1
ATOM 3662 N N . MET A 1 502 ? 13.605 12.512 -32.071 1.00 83.31 502 MET A N 1
ATOM 3663 C CA . MET A 1 502 ? 12.701 12.406 -30.924 1.00 83.31 502 MET A CA 1
ATOM 3664 C C . MET A 1 502 ? 11.973 13.734 -30.719 1.00 83.31 502 MET A C 1
ATOM 3666 O O . MET A 1 502 ? 12.589 14.734 -30.352 1.00 83.31 502 MET A O 1
ATOM 3670 N N . MET A 1 503 ? 10.667 13.768 -30.987 1.00 83.00 503 MET A N 1
ATOM 3671 C CA . MET A 1 503 ? 9.863 14.979 -30.813 1.00 83.00 503 MET A CA 1
ATOM 3672 C C . MET A 1 503 ? 8.378 14.682 -30.595 1.00 83.00 503 MET A C 1
ATOM 3674 O O . MET A 1 503 ? 7.884 13.573 -30.806 1.00 83.00 503 MET A O 1
ATOM 3678 N N . GLN A 1 504 ? 7.652 15.710 -30.167 1.00 85.94 504 GLN A N 1
ATOM 3679 C CA . GLN A 1 504 ? 6.210 15.648 -29.951 1.00 85.94 504 GLN A CA 1
ATOM 3680 C C . GLN A 1 504 ? 5.458 15.482 -31.277 1.00 85.94 504 GLN A C 1
ATOM 3682 O O . GLN A 1 504 ? 5.886 15.990 -32.320 1.00 85.94 504 GLN A O 1
ATOM 3687 N N . LYS A 1 505 ? 4.287 14.834 -31.232 1.00 86.75 505 LYS A N 1
ATOM 3688 C CA . LYS A 1 505 ? 3.480 14.527 -32.425 1.00 86.75 505 LYS A CA 1
ATOM 3689 C C . LYS A 1 505 ? 3.150 15.769 -33.248 1.00 86.75 505 LYS A C 1
ATOM 3691 O O . LYS A 1 505 ? 3.320 15.765 -34.464 1.00 86.75 505 LYS A O 1
ATOM 3696 N N . GLY A 1 506 ? 2.720 16.847 -32.587 1.00 84.81 506 GLY A N 1
ATOM 3697 C CA . GLY A 1 506 ? 2.368 18.104 -33.252 1.00 84.81 506 GLY A CA 1
ATOM 3698 C C . GLY A 1 506 ? 3.544 18.738 -34.000 1.00 84.81 506 GLY A C 1
ATOM 3699 O O . GLY A 1 506 ? 3.366 19.231 -35.112 1.00 84.81 506 GLY A O 1
ATOM 3700 N N . MET A 1 507 ? 4.752 18.662 -33.432 1.00 84.62 507 MET A N 1
ATOM 3701 C CA . MET A 1 507 ? 5.968 19.151 -34.086 1.00 84.62 507 MET A CA 1
ATOM 3702 C C . MET A 1 507 ? 6.332 18.286 -35.293 1.00 84.62 507 MET A C 1
ATOM 3704 O O . MET A 1 507 ? 6.588 18.829 -36.364 1.00 84.62 507 MET A O 1
ATOM 3708 N N . CYS A 1 508 ? 6.278 16.959 -35.141 1.00 86.19 508 CYS A N 1
ATOM 3709 C CA . CYS A 1 508 ? 6.594 16.013 -36.209 1.00 86.19 508 CYS A CA 1
ATOM 3710 C C . CYS A 1 508 ? 5.670 16.171 -37.421 1.00 86.19 508 CYS A C 1
ATOM 3712 O O . CYS A 1 508 ? 6.125 16.334 -38.552 1.00 86.19 508 CYS A O 1
ATOM 3714 N N . VAL A 1 509 ? 4.358 16.195 -37.179 1.00 87.62 509 VAL A N 1
ATOM 3715 C CA . VAL A 1 509 ? 3.365 16.376 -38.243 1.00 87.62 509 VAL A CA 1
ATOM 3716 C C . VAL A 1 509 ? 3.485 17.772 -38.863 1.00 87.62 509 VAL A C 1
ATOM 3718 O O . VAL A 1 509 ? 3.354 17.916 -40.076 1.00 87.62 509 VAL A O 1
ATOM 3721 N N . GLY A 1 510 ? 3.795 18.797 -38.059 1.00 85.25 510 GLY A N 1
ATOM 3722 C CA . GLY A 1 510 ? 3.986 20.173 -38.529 1.00 85.25 510 GLY A CA 1
ATOM 3723 C C . GLY A 1 510 ? 5.135 20.342 -39.529 1.00 85.25 510 GLY A C 1
ATOM 3724 O O . GLY A 1 510 ? 5.066 21.220 -40.387 1.00 85.25 510 GLY A O 1
ATOM 3725 N N . ILE A 1 511 ? 6.152 19.480 -39.465 1.00 83.00 511 ILE A N 1
ATOM 3726 C CA . ILE A 1 511 ? 7.270 19.437 -40.423 1.00 83.00 511 ILE A CA 1
ATOM 3727 C C . ILE A 1 511 ? 7.096 18.355 -41.506 1.00 83.00 511 ILE A C 1
ATOM 3729 O O . ILE A 1 511 ? 8.032 18.084 -42.255 1.00 83.00 511 ILE A O 1
ATOM 3733 N N . GLY A 1 512 ? 5.909 17.744 -41.608 1.00 82.75 512 GLY A N 1
ATOM 3734 C CA . GLY A 1 512 ? 5.585 16.725 -42.612 1.00 82.75 512 GLY A CA 1
ATOM 3735 C C . GLY A 1 512 ? 6.168 15.334 -42.334 1.00 82.75 512 GLY A C 1
ATOM 3736 O O . GLY A 1 512 ? 6.270 14.534 -43.261 1.00 82.75 512 GLY A O 1
ATOM 3737 N N . GLY A 1 513 ? 6.577 15.054 -41.094 1.00 86.00 513 GLY A N 1
ATOM 3738 C CA . GLY A 1 513 ? 7.062 13.743 -40.666 1.00 86.00 513 GLY A CA 1
ATOM 3739 C C . GLY A 1 513 ? 5.944 12.771 -40.272 1.00 86.00 513 GLY A C 1
ATOM 3740 O O . GLY A 1 513 ? 4.820 13.166 -39.952 1.00 86.00 513 GLY A O 1
ATOM 3741 N N . GLU A 1 514 ? 6.279 11.484 -40.262 1.00 89.25 514 GLU A N 1
ATOM 3742 C CA . GLU A 1 514 ? 5.463 10.397 -39.726 1.00 89.25 514 GLU A CA 1
ATOM 3743 C C . GLU A 1 514 ? 5.863 10.126 -38.275 1.00 89.25 514 GLU A C 1
ATOM 3745 O O . GLU A 1 514 ? 7.006 9.775 -37.981 1.00 89.25 514 GLU A O 1
ATOM 3750 N N . TRP A 1 515 ? 4.916 10.302 -37.357 1.00 90.69 515 TRP A N 1
ATOM 3751 C CA . TRP A 1 515 ? 5.161 10.150 -35.927 1.00 90.69 515 TRP A CA 1
ATOM 3752 C C . TRP A 1 515 ? 4.716 8.780 -35.415 1.00 90.69 515 TRP A C 1
ATOM 3754 O O . TRP A 1 515 ? 3.589 8.349 -35.672 1.00 90.69 515 TRP A O 1
ATOM 3764 N N . ASN A 1 516 ? 5.568 8.138 -34.622 1.00 89.62 516 ASN A N 1
ATOM 3765 C CA . ASN A 1 516 ? 5.282 6.920 -33.880 1.00 89.62 516 ASN A CA 1
ATOM 3766 C C . ASN A 1 516 ? 5.457 7.177 -32.378 1.00 89.62 516 ASN A C 1
ATOM 3768 O O . ASN A 1 516 ? 6.429 7.785 -31.940 1.00 89.62 516 ASN A O 1
ATOM 3772 N N . ALA A 1 517 ? 4.519 6.684 -31.572 1.00 87.00 517 ALA A N 1
ATOM 3773 C CA . ALA A 1 517 ? 4.588 6.821 -30.123 1.00 87.00 517 ALA A CA 1
ATOM 3774 C C . ALA A 1 517 ? 5.750 6.040 -29.496 1.00 87.00 517 ALA A C 1
ATOM 3776 O O . ALA A 1 517 ? 6.176 6.381 -28.400 1.00 87.00 517 ALA A O 1
ATOM 3777 N N . ARG A 1 518 ? 6.230 4.980 -30.154 1.00 90.75 518 ARG A N 1
ATOM 3778 C CA . ARG A 1 518 ? 7.287 4.111 -29.630 1.00 90.75 518 ARG A CA 1
ATOM 3779 C C . ARG A 1 518 ? 8.585 4.296 -30.388 1.00 90.75 518 ARG A C 1
ATOM 3781 O O . ARG A 1 518 ? 8.567 4.419 -31.613 1.00 90.75 518 ARG A O 1
ATOM 3788 N N . HIS A 1 519 ? 9.688 4.218 -29.658 1.00 88.75 519 HIS A N 1
ATOM 3789 C CA . HIS A 1 519 ? 11.021 4.254 -30.236 1.00 88.75 519 HIS A CA 1
ATOM 3790 C C . HIS A 1 519 ? 11.465 2.887 -30.755 1.00 88.75 519 HIS A C 1
ATOM 3792 O O . HIS A 1 519 ? 11.249 1.833 -30.139 1.00 88.75 519 HIS A O 1
ATOM 3798 N N . THR A 1 520 ? 12.182 2.931 -31.872 1.00 86.69 520 THR A N 1
ATOM 3799 C CA . THR A 1 520 ? 12.962 1.824 -32.401 1.00 86.69 520 THR A CA 1
ATOM 3800 C C . THR A 1 520 ? 14.361 1.879 -31.795 1.00 86.69 520 THR A C 1
ATOM 3802 O O . THR A 1 520 ? 15.255 2.582 -32.264 1.00 86.69 520 THR A O 1
ATOM 3805 N N . PHE A 1 521 ? 14.576 1.114 -30.729 1.00 85.44 521 PHE A N 1
ATOM 3806 C CA . PHE A 1 521 ? 15.875 1.067 -30.063 1.00 85.44 521 PHE A CA 1
ATOM 3807 C C . PHE A 1 521 ? 16.913 0.290 -30.886 1.00 85.44 521 PHE A C 1
ATOM 3809 O O . PHE A 1 521 ? 16.667 -0.838 -31.316 1.00 85.44 521 PHE A O 1
ATOM 3816 N N . SER A 1 522 ? 18.097 0.882 -31.070 1.00 80.88 522 SER A N 1
ATOM 3817 C CA . SER A 1 522 ? 19.230 0.281 -31.786 1.00 80.88 522 SER A CA 1
ATOM 3818 C C . SER A 1 522 ? 20.546 0.495 -31.029 1.00 80.88 522 SER A C 1
ATOM 3820 O O . SER A 1 522 ? 21.456 1.180 -31.488 1.00 80.88 522 SER A O 1
ATOM 3822 N N . SER A 1 523 ? 20.664 -0.140 -29.865 1.00 74.06 523 SER A N 1
ATOM 3823 C CA . SER A 1 523 ? 21.856 -0.120 -29.000 1.00 74.06 523 SER A CA 1
ATOM 3824 C C . SER A 1 523 ? 23.005 -1.030 -29.471 1.00 74.06 523 SER A C 1
ATOM 3826 O O . SER A 1 523 ? 24.000 -1.191 -28.771 1.00 74.06 523 SER A O 1
ATOM 3828 N N . GLY A 1 524 ? 22.868 -1.684 -30.630 1.00 74.75 524 GLY A N 1
ATOM 3829 C CA . GLY A 1 524 ? 23.808 -2.710 -31.098 1.00 74.75 524 GLY A CA 1
ATOM 3830 C C . GLY A 1 524 ? 23.657 -4.070 -30.400 1.00 74.75 524 GLY A C 1
ATOM 3831 O O . GLY A 1 524 ? 24.343 -5.020 -30.769 1.00 74.75 524 GLY A O 1
ATOM 3832 N N . ASN A 1 525 ? 22.735 -4.196 -29.439 1.00 83.94 525 ASN A N 1
ATOM 3833 C CA . ASN A 1 525 ? 22.422 -5.449 -28.760 1.00 83.94 525 ASN A CA 1
ATOM 3834 C C . ASN A 1 525 ? 20.900 -5.605 -28.579 1.00 83.94 525 ASN A C 1
ATOM 3836 O O . ASN A 1 525 ? 20.233 -4.764 -27.975 1.00 83.94 525 ASN A O 1
ATOM 3840 N N . ALA A 1 526 ? 20.342 -6.704 -29.093 1.00 87.50 526 ALA A N 1
ATOM 3841 C CA . ALA A 1 526 ? 18.898 -6.945 -29.087 1.00 87.50 526 ALA A CA 1
ATOM 3842 C C . ALA A 1 526 ? 18.295 -7.027 -27.672 1.00 87.50 526 ALA A C 1
ATOM 3844 O O . ALA A 1 526 ? 17.153 -6.614 -27.471 1.00 87.50 526 ALA A O 1
ATOM 3845 N N . ALA A 1 527 ? 19.059 -7.500 -26.686 1.00 91.44 527 ALA A N 1
ATOM 3846 C CA . ALA A 1 527 ? 18.595 -7.598 -25.310 1.00 91.44 527 ALA A CA 1
ATOM 3847 C C . ALA A 1 527 ? 18.411 -6.219 -24.669 1.00 91.44 527 ALA A C 1
ATOM 3849 O O . ALA A 1 527 ? 17.385 -5.970 -24.038 1.00 91.44 527 ALA A O 1
ATOM 3850 N N . PHE A 1 528 ? 19.359 -5.300 -24.879 1.00 90.06 528 PHE A N 1
ATOM 3851 C CA . PHE A 1 528 ? 19.239 -3.922 -24.395 1.00 90.06 528 PHE A CA 1
ATOM 3852 C C . PHE A 1 528 ? 18.141 -3.145 -25.126 1.00 90.06 528 PHE A C 1
ATOM 3854 O O . PHE A 1 528 ? 17.441 -2.357 -24.493 1.00 90.06 528 PHE A O 1
ATOM 3861 N N . ASN A 1 529 ? 17.909 -3.426 -26.414 1.00 90.44 529 ASN A N 1
ATOM 3862 C CA . ASN A 1 529 ? 16.743 -2.895 -27.130 1.00 90.44 529 ASN A CA 1
ATOM 3863 C C . ASN A 1 529 ? 15.432 -3.394 -26.502 1.00 90.44 529 ASN A C 1
ATOM 3865 O O . ASN A 1 529 ? 14.491 -2.623 -26.327 1.00 90.44 529 ASN A O 1
ATOM 3869 N N . GLY A 1 530 ? 15.381 -4.681 -26.140 1.00 93.44 530 GLY A N 1
ATOM 3870 C CA . GLY A 1 530 ? 14.253 -5.267 -25.422 1.00 93.44 530 GLY A CA 1
ATOM 3871 C C . GLY A 1 530 ? 14.033 -4.608 -24.061 1.00 93.44 530 GLY A C 1
ATOM 3872 O O . GLY A 1 530 ? 12.911 -4.225 -23.750 1.00 93.44 530 GLY A O 1
ATOM 3873 N N . PHE A 1 531 ? 15.101 -4.412 -23.284 1.00 93.12 531 PHE A N 1
ATOM 3874 C CA . PHE A 1 531 ? 15.066 -3.715 -21.996 1.00 93.12 531 PHE A CA 1
ATOM 3875 C C . PHE A 1 531 ? 14.516 -2.287 -22.129 1.00 93.12 531 PHE A C 1
ATOM 3877 O O . PHE A 1 531 ? 13.542 -1.946 -21.462 1.00 93.12 531 PHE A O 1
ATOM 3884 N N . GLN A 1 532 ? 15.062 -1.473 -23.036 1.00 91.62 532 GLN A N 1
ATOM 3885 C CA . GLN A 1 532 ? 14.558 -0.114 -23.282 1.00 91.62 532 GLN A CA 1
ATOM 3886 C C . GLN A 1 532 ? 13.089 -0.133 -23.732 1.00 91.62 532 GLN A C 1
ATOM 3888 O O . GLN A 1 532 ? 12.286 0.687 -23.289 1.00 91.62 532 GLN A O 1
ATOM 3893 N N . GLY A 1 533 ? 12.707 -1.130 -24.537 1.00 93.50 533 GLY A N 1
ATOM 3894 C CA . GLY A 1 533 ? 11.325 -1.316 -24.961 1.00 93.50 533 GLY A CA 1
ATOM 3895 C C . GLY A 1 533 ? 10.350 -1.631 -23.832 1.00 93.50 533 GLY A C 1
ATOM 3896 O O . GLY A 1 533 ? 9.229 -1.127 -23.848 1.00 93.50 533 GLY A O 1
ATOM 3897 N N . ILE A 1 534 ? 10.772 -2.408 -22.833 1.00 95.06 534 ILE A N 1
ATOM 3898 C CA . ILE A 1 534 ? 9.958 -2.664 -21.638 1.00 95.06 534 ILE A CA 1
ATOM 3899 C C . ILE A 1 534 ? 9.792 -1.379 -20.823 1.00 95.06 534 ILE A C 1
ATOM 3901 O O . ILE A 1 534 ? 8.674 -1.082 -20.413 1.00 95.06 534 ILE A O 1
ATOM 3905 N N . GLN A 1 535 ? 10.866 -0.605 -20.606 1.00 91.62 535 GLN A N 1
ATOM 3906 C CA . GLN A 1 535 ? 10.781 0.661 -19.857 1.00 91.62 535 GLN A CA 1
ATOM 3907 C C . GLN A 1 535 ? 9.784 1.625 -20.509 1.00 91.62 535 GLN A C 1
ATOM 3909 O O . GLN A 1 535 ? 8.942 2.208 -19.829 1.00 91.62 535 GLN A O 1
ATOM 3914 N N . GLU A 1 536 ? 9.851 1.749 -21.834 1.00 92.06 536 GLU A N 1
ATOM 3915 C CA . GLU A 1 536 ? 8.932 2.585 -22.597 1.00 92.06 536 GLU A CA 1
ATOM 3916 C C . GLU A 1 536 ? 7.480 2.086 -22.505 1.00 92.06 536 GLU A C 1
ATOM 3918 O O . GLU A 1 536 ? 6.571 2.881 -22.279 1.00 92.06 536 GLU A O 1
ATOM 3923 N N . ASP A 1 537 ? 7.243 0.777 -22.628 1.00 94.94 537 ASP A N 1
ATOM 3924 C CA . ASP A 1 537 ? 5.887 0.221 -22.544 1.00 94.94 537 ASP A CA 1
ATOM 3925 C C . ASP A 1 537 ? 5.287 0.327 -21.133 1.00 94.94 537 ASP A C 1
ATOM 3927 O O . ASP A 1 537 ? 4.090 0.591 -21.006 1.00 94.94 537 ASP A O 1
ATOM 3931 N N . ILE A 1 538 ? 6.098 0.201 -20.076 1.00 93.12 538 ILE A N 1
ATOM 3932 C CA . ILE A 1 538 ? 5.664 0.476 -18.697 1.00 93.12 538 ILE A CA 1
ATOM 3933 C C . ILE A 1 538 ? 5.286 1.955 -18.544 1.00 93.12 538 ILE A C 1
ATOM 3935 O O . ILE A 1 538 ? 4.235 2.252 -17.980 1.00 93.12 538 ILE A O 1
ATOM 3939 N N . ALA A 1 539 ? 6.086 2.884 -19.078 1.00 90.00 539 ALA A N 1
ATOM 3940 C CA . ALA A 1 539 ? 5.772 4.313 -19.026 1.00 90.00 539 ALA A CA 1
ATOM 3941 C C . ALA A 1 539 ? 4.473 4.653 -19.782 1.00 90.00 539 ALA A C 1
ATOM 3943 O O . ALA A 1 539 ? 3.659 5.434 -19.291 1.00 90.00 539 ALA A O 1
ATOM 3944 N N . ILE A 1 540 ? 4.228 4.023 -20.936 1.00 90.44 540 ILE A N 1
ATOM 3945 C CA . ILE A 1 540 ? 2.966 4.174 -21.678 1.00 90.44 540 ILE A CA 1
ATOM 3946 C C . ILE A 1 540 ? 1.783 3.614 -20.875 1.00 90.44 540 ILE A C 1
ATOM 3948 O O . ILE A 1 540 ? 0.731 4.254 -20.827 1.00 90.44 540 ILE A O 1
ATOM 3952 N N . LEU A 1 541 ? 1.934 2.454 -20.223 1.00 91.31 541 LEU A N 1
ATOM 3953 C CA . LEU A 1 541 ? 0.897 1.907 -19.337 1.00 91.31 541 LEU A CA 1
ATOM 3954 C C . LEU A 1 541 ? 0.602 2.834 -18.157 1.00 91.31 541 LEU A C 1
ATOM 3956 O O . LEU A 1 541 ? -0.561 3.008 -17.800 1.00 91.31 541 LEU A O 1
ATOM 3960 N N . GLU A 1 542 ? 1.625 3.461 -17.584 1.00 88.31 542 GLU A N 1
ATOM 3961 C CA . GLU A 1 542 ? 1.475 4.424 -16.494 1.00 88.31 542 GLU A CA 1
ATOM 3962 C C . GLU A 1 542 ? 0.724 5.684 -16.956 1.00 88.31 542 GLU A C 1
ATOM 3964 O O . GLU A 1 542 ? -0.210 6.140 -16.296 1.00 88.31 542 GLU A O 1
ATOM 3969 N N . MET A 1 543 ? 1.042 6.202 -18.147 1.00 87.38 543 MET A N 1
ATOM 3970 C CA . MET A 1 543 ? 0.283 7.302 -18.754 1.00 87.38 543 MET A CA 1
ATOM 3971 C C . MET A 1 543 ? -1.154 6.901 -19.057 1.00 87.38 543 MET A C 1
ATOM 3973 O O . MET A 1 543 ? -2.067 7.705 -18.880 1.00 87.38 543 MET A O 1
ATOM 3977 N N . LYS A 1 544 ? -1.383 5.659 -19.493 1.00 87.69 544 LYS A N 1
ATOM 3978 C CA . LYS A 1 544 ? -2.736 5.141 -19.686 1.00 87.69 544 LYS A CA 1
ATOM 3979 C C . LYS A 1 544 ? -3.492 5.050 -18.363 1.00 87.69 544 LYS A C 1
ATOM 3981 O O . LYS A 1 544 ? -4.646 5.456 -18.329 1.00 87.69 544 LYS A O 1
ATOM 3986 N N . ARG A 1 545 ? -2.854 4.590 -17.285 1.00 86.12 545 ARG A N 1
ATOM 3987 C CA . ARG A 1 545 ? -3.431 4.594 -15.931 1.00 86.12 545 ARG A CA 1
ATOM 3988 C C . ARG A 1 545 ? -3.850 6.009 -15.524 1.00 86.12 545 ARG A C 1
ATOM 3990 O O . ARG A 1 545 ? -4.957 6.193 -15.028 1.00 86.12 545 ARG A O 1
ATOM 3997 N N . GLN A 1 546 ? -3.002 7.003 -15.793 1.00 83.38 546 GLN A N 1
ATOM 3998 C CA . GLN A 1 546 ? -3.309 8.414 -15.552 1.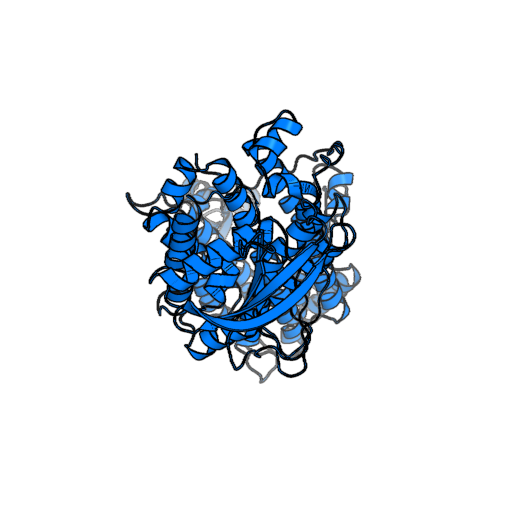00 83.38 546 GLN A CA 1
ATOM 3999 C C . GLN A 1 546 ? -4.492 8.904 -16.399 1.00 83.38 546 GLN A C 1
ATOM 4001 O O . GLN A 1 546 ? -5.409 9.514 -15.860 1.00 83.38 546 GLN A O 1
ATOM 4006 N N . ALA A 1 547 ? -4.519 8.600 -17.700 1.00 83.12 547 ALA A N 1
ATOM 4007 C CA . ALA A 1 547 ? -5.644 8.948 -18.573 1.00 83.12 547 ALA A CA 1
ATOM 4008 C C . ALA A 1 547 ? -6.951 8.308 -18.101 1.00 83.12 547 ALA A C 1
ATOM 4010 O O . ALA A 1 547 ? -7.980 8.975 -18.047 1.00 83.12 547 ALA A O 1
ATOM 4011 N N . ASP A 1 548 ? -6.910 7.023 -17.753 1.00 81.38 548 ASP A N 1
ATOM 4012 C CA . ASP A 1 548 ? -8.070 6.284 -17.262 1.00 81.38 548 ASP A CA 1
ATOM 4013 C C . ASP A 1 548 ? -8.583 6.905 -15.941 1.00 81.38 548 ASP A C 1
ATOM 4015 O O . ASP A 1 548 ? -9.788 6.894 -15.709 1.00 81.38 548 ASP A O 1
ATOM 4019 N N . ARG A 1 549 ? -7.704 7.512 -15.122 1.00 73.62 549 ARG A N 1
ATOM 4020 C CA . ARG A 1 549 ? -8.069 8.287 -13.918 1.00 73.62 549 ARG A CA 1
ATOM 4021 C C . ARG A 1 549 ? -8.658 9.666 -14.238 1.00 73.62 549 ARG A C 1
ATOM 4023 O O . ARG A 1 549 ? -9.616 10.082 -13.601 1.00 73.62 549 ARG A O 1
ATOM 4030 N N . GLU A 1 550 ? -8.065 10.393 -15.183 1.00 70.94 550 GLU A N 1
ATOM 4031 C CA . GLU A 1 550 ? -8.455 11.770 -15.538 1.00 70.94 550 GLU A CA 1
ATOM 4032 C C . GLU A 1 550 ? -9.659 11.849 -16.485 1.00 70.94 550 GLU A C 1
ATOM 4034 O O . GLU A 1 550 ? -10.238 12.924 -16.668 1.00 70.94 550 GLU A O 1
ATOM 4039 N N . THR A 1 551 ? -10.046 10.731 -17.104 1.00 70.31 551 THR A N 1
ATOM 4040 C CA . THR A 1 551 ? -11.244 10.668 -17.943 1.00 70.31 551 THR A CA 1
ATOM 4041 C C . THR A 1 551 ? -12.447 11.047 -17.084 1.00 70.31 551 THR A C 1
ATOM 4043 O O . THR A 1 551 ? -12.750 10.365 -16.108 1.00 70.31 551 THR A O 1
ATOM 4046 N N . MET A 1 552 ? -13.107 12.164 -17.423 1.00 56.03 552 MET A N 1
ATOM 4047 C CA . MET A 1 552 ? -14.239 12.673 -16.643 1.00 56.03 552 MET A CA 1
ATOM 4048 C C . MET A 1 552 ? -15.265 11.556 -16.437 1.00 56.03 552 MET A C 1
ATOM 4050 O O . MET A 1 552 ? -15.608 10.887 -17.420 1.00 56.03 552 MET A O 1
ATOM 4054 N N . PRO A 1 553 ? -15.787 11.376 -15.211 1.00 58.25 553 PRO A N 1
ATOM 4055 C CA . PRO A 1 553 ? -16.780 10.352 -14.967 1.00 58.25 553 PRO A CA 1
ATOM 4056 C C . PRO A 1 553 ? -17.954 10.530 -15.922 1.00 58.25 553 PRO A C 1
ATOM 4058 O O . PRO A 1 553 ? -18.471 11.643 -16.084 1.00 58.25 553 PRO A O 1
ATOM 4061 N N . ALA A 1 554 ? -18.394 9.440 -16.551 1.00 58.53 554 ALA A N 1
ATOM 4062 C CA . ALA A 1 554 ? -19.722 9.421 -17.143 1.00 58.53 554 ALA A CA 1
ATOM 4063 C C . ALA A 1 554 ? -20.733 9.879 -16.076 1.00 58.53 554 ALA A C 1
ATOM 4065 O O . ALA A 1 554 ? -20.561 9.593 -14.889 1.00 58.53 554 ALA A O 1
ATOM 4066 N N . ALA A 1 555 ? -21.765 10.627 -16.476 1.00 50.38 555 ALA A N 1
ATOM 4067 C CA . ALA A 1 555 ? -22.757 11.131 -15.532 1.00 50.38 555 ALA A CA 1
ATOM 4068 C C . ALA A 1 555 ? -23.323 9.970 -14.687 1.00 50.38 555 ALA A C 1
ATOM 4070 O O . ALA A 1 555 ? -23.997 9.096 -15.229 1.00 50.38 555 ALA A O 1
ATOM 4071 N N . GLY A 1 556 ? -23.029 9.969 -13.381 1.00 57.12 556 GLY A N 1
ATOM 4072 C CA . GLY A 1 556 ? -23.477 8.945 -12.432 1.00 57.12 556 GLY A CA 1
ATOM 4073 C C . GLY A 1 556 ? -22.425 7.935 -11.949 1.00 57.12 556 GLY A C 1
ATOM 4074 O O . GLY A 1 556 ? -22.800 7.059 -11.183 1.00 57.12 556 GLY A O 1
ATOM 4075 N N . GLU A 1 557 ? -21.149 8.029 -12.343 1.00 62.56 557 GLU A N 1
ATOM 4076 C CA . GLU A 1 557 ? -20.071 7.182 -11.789 1.00 62.56 557 GLU A CA 1
ATOM 4077 C C . GLU A 1 557 ? -19.144 7.969 -10.832 1.00 62.56 557 GLU A C 1
ATOM 4079 O O . GLU A 1 557 ? -18.847 9.144 -11.072 1.00 62.56 557 GLU A O 1
ATOM 4084 N N . SER A 1 558 ? -18.680 7.332 -9.745 1.00 65.88 558 SER A N 1
ATOM 4085 C CA . SER A 1 558 ? -17.768 7.939 -8.759 1.00 65.88 558 SER A CA 1
ATOM 4086 C C . SER A 1 558 ? -16.308 7.960 -9.233 1.00 65.88 558 SER A C 1
ATOM 4088 O O . SER A 1 558 ? -15.888 7.183 -10.089 1.00 65.88 558 SER A O 1
ATOM 4090 N N . GLU A 1 559 ? -15.500 8.862 -8.674 1.00 68.19 559 GLU A N 1
ATOM 4091 C CA . GLU A 1 559 ? -14.078 9.010 -9.022 1.00 68.19 559 GLU A CA 1
ATOM 4092 C C . GLU A 1 559 ? -13.243 7.800 -8.572 1.00 68.19 559 GLU A C 1
ATOM 4094 O O . GLU A 1 559 ? -12.365 7.345 -9.311 1.00 68.19 559 GLU A O 1
ATOM 4099 N N . GLN A 1 560 ? -13.584 7.191 -7.428 1.00 66.50 560 GLN A N 1
ATOM 4100 C CA . GLN A 1 560 ? -12.901 5.985 -6.952 1.00 66.50 560 GLN A CA 1
ATOM 4101 C C . GLN A 1 560 ? -13.127 4.785 -7.889 1.00 66.50 560 GLN A C 1
ATOM 4103 O O . GLN A 1 560 ? -12.266 3.907 -7.978 1.00 66.50 560 GLN A O 1
ATOM 4108 N N . LEU A 1 561 ? -14.240 4.746 -8.638 1.00 70.06 561 LEU A N 1
ATOM 4109 C CA . LEU A 1 561 ? -14.539 3.663 -9.583 1.00 70.06 561 LEU A CA 1
ATOM 4110 C C . LEU A 1 561 ? -13.584 3.692 -10.778 1.00 70.06 561 LEU A C 1
ATOM 4112 O O . LEU A 1 561 ? -13.105 2.641 -11.215 1.00 70.06 561 LEU A O 1
ATOM 4116 N N . TYR A 1 562 ? -13.254 4.887 -11.269 1.00 73.06 562 TYR A N 1
ATOM 4117 C CA . TYR A 1 562 ? -12.235 5.070 -12.303 1.00 73.06 562 TYR A CA 1
ATOM 4118 C C . TYR A 1 562 ? -10.845 4.737 -11.774 1.00 73.06 562 TYR A C 1
ATOM 4120 O O . TYR A 1 562 ? -10.106 4.014 -12.440 1.00 73.06 562 TYR A O 1
ATOM 4128 N N . GLU A 1 563 ? -10.508 5.168 -10.556 1.00 73.69 563 GLU A N 1
ATOM 4129 C CA . GLU A 1 563 ? -9.217 4.842 -9.949 1.00 73.69 563 GLU A CA 1
ATOM 4130 C C . GLU A 1 563 ? -9.032 3.325 -9.763 1.00 73.69 563 GLU A C 1
ATOM 4132 O O . GLU A 1 563 ? -7.985 2.773 -10.111 1.00 73.69 563 GLU A O 1
ATOM 4137 N N . MET A 1 564 ? -10.061 2.624 -9.278 1.00 76.81 564 MET A N 1
ATOM 4138 C CA . MET A 1 564 ? -10.068 1.164 -9.149 1.00 76.81 564 MET A CA 1
ATOM 4139 C C . MET A 1 564 ? -9.864 0.475 -10.510 1.00 76.81 564 MET A C 1
ATOM 4141 O O . MET A 1 564 ? -9.002 -0.401 -10.633 1.00 76.81 564 MET A O 1
ATOM 4145 N N . ARG A 1 565 ? -10.619 0.873 -11.549 1.00 80.56 565 ARG A N 1
ATOM 4146 C CA . ARG A 1 565 ? -10.475 0.312 -12.908 1.00 80.56 565 ARG A CA 1
ATOM 4147 C C . ARG A 1 565 ? -9.091 0.605 -13.491 1.00 80.56 565 ARG A C 1
ATOM 4149 O O . ARG A 1 565 ? -8.471 -0.303 -14.038 1.00 80.56 565 ARG A O 1
ATOM 4156 N N . ALA A 1 566 ? -8.584 1.827 -13.334 1.00 82.25 566 ALA A N 1
ATOM 4157 C CA . ALA A 1 566 ? -7.264 2.232 -13.810 1.00 82.25 566 ALA A CA 1
ATOM 4158 C C . ALA A 1 566 ? -6.146 1.405 -13.154 1.00 82.25 566 ALA A C 1
ATOM 4160 O O . ALA A 1 566 ? -5.267 0.901 -13.856 1.00 82.25 566 ALA A O 1
ATOM 4161 N N . LYS A 1 567 ? -6.200 1.190 -11.830 1.00 79.50 567 LYS A N 1
ATOM 4162 C CA . LYS A 1 567 ? -5.240 0.330 -11.112 1.00 79.50 567 LYS A CA 1
ATOM 4163 C C . LYS A 1 567 ? -5.316 -1.123 -11.573 1.00 79.50 567 LYS A C 1
ATOM 4165 O O . LYS A 1 567 ? -4.278 -1.714 -11.859 1.00 79.50 567 LYS A O 1
ATOM 4170 N N . LYS A 1 568 ? -6.520 -1.688 -11.723 1.00 82.12 568 LYS A N 1
ATOM 4171 C CA . LYS A 1 568 ? -6.676 -3.049 -12.260 1.00 82.12 568 LYS A CA 1
ATOM 4172 C C . LYS A 1 568 ? -6.090 -3.170 -13.671 1.00 82.12 568 LYS A C 1
ATOM 4174 O O . LYS A 1 568 ? -5.296 -4.074 -13.919 1.00 82.12 568 LYS A O 1
ATOM 4179 N N . ASN A 1 569 ? -6.459 -2.263 -14.576 1.00 86.38 569 ASN A N 1
ATOM 4180 C CA . ASN A 1 569 ? -5.974 -2.263 -15.958 1.00 86.38 569 ASN A CA 1
ATOM 4181 C C . ASN A 1 569 ? -4.448 -2.173 -16.015 1.00 86.38 569 ASN A C 1
ATOM 4183 O O . ASN A 1 569 ? -3.820 -2.828 -16.844 1.00 86.38 569 ASN A O 1
ATOM 4187 N N . PHE A 1 570 ? -3.853 -1.384 -15.120 1.00 87.06 570 PHE A N 1
ATOM 4188 C CA . PHE A 1 570 ? -2.408 -1.292 -14.990 1.00 87.06 570 PHE A CA 1
ATOM 4189 C C . PHE A 1 570 ? -1.787 -2.631 -14.570 1.00 87.06 570 PHE A C 1
ATOM 4191 O O . PHE A 1 570 ? -0.886 -3.110 -15.252 1.00 87.06 570 PHE A O 1
ATOM 4198 N N . VAL A 1 571 ? -2.307 -3.289 -13.527 1.00 85.62 571 VAL A N 1
ATOM 4199 C CA . VAL A 1 571 ? -1.819 -4.605 -13.063 1.00 85.62 571 VAL A CA 1
ATOM 4200 C C . VAL A 1 571 ? -1.948 -5.681 -14.150 1.00 85.62 571 VAL A C 1
ATOM 4202 O O . VAL A 1 571 ? -1.000 -6.432 -14.398 1.00 85.62 571 VAL A O 1
ATOM 4205 N N . ASP A 1 572 ? -3.092 -5.741 -14.835 1.00 88.31 572 ASP A N 1
ATOM 4206 C CA . ASP A 1 572 ? -3.319 -6.674 -15.947 1.00 88.31 572 ASP A CA 1
ATOM 4207 C C . ASP A 1 572 ? -2.383 -6.365 -17.133 1.00 88.31 572 ASP A C 1
ATOM 4209 O O . ASP A 1 572 ? -1.846 -7.273 -17.780 1.00 88.31 572 ASP A O 1
ATOM 4213 N N . GLY A 1 573 ? -2.129 -5.077 -17.383 1.00 91.25 573 GLY A N 1
ATOM 4214 C CA . GLY A 1 573 ? -1.156 -4.591 -18.355 1.00 91.25 573 GLY A CA 1
ATOM 4215 C C . GLY A 1 573 ? 0.262 -5.055 -18.028 1.00 91.25 573 GLY A C 1
ATOM 4216 O O . GLY A 1 573 ? 0.913 -5.659 -18.877 1.00 91.25 573 GLY A O 1
ATOM 4217 N N . LEU A 1 574 ? 0.720 -4.877 -16.785 1.00 91.25 574 LEU A N 1
ATOM 4218 C CA . LEU A 1 574 ? 2.034 -5.339 -16.323 1.00 91.25 574 LEU A CA 1
ATOM 4219 C C . LEU A 1 574 ? 2.195 -6.860 -16.470 1.00 91.25 574 LEU A C 1
ATOM 4221 O O . LEU A 1 574 ? 3.233 -7.333 -16.939 1.00 91.25 574 LEU A O 1
ATOM 4225 N N . ALA A 1 575 ? 1.162 -7.636 -16.129 1.00 90.06 575 ALA A N 1
ATOM 4226 C CA . ALA A 1 575 ? 1.162 -9.085 -16.333 1.00 90.06 575 ALA A CA 1
ATOM 4227 C C . ALA A 1 575 ? 1.249 -9.455 -17.826 1.00 90.06 575 ALA A C 1
ATOM 4229 O O . ALA A 1 575 ? 1.962 -10.392 -18.198 1.00 90.06 575 ALA A O 1
ATOM 4230 N N . THR A 1 576 ? 0.575 -8.689 -18.686 1.00 94.31 576 THR A N 1
ATOM 4231 C CA . THR A 1 576 ? 0.659 -8.835 -20.144 1.00 94.31 576 THR A CA 1
ATOM 4232 C C . THR A 1 576 ? 2.069 -8.531 -20.654 1.00 94.31 576 THR A C 1
ATOM 4234 O O . THR A 1 576 ? 2.595 -9.306 -21.456 1.00 94.31 576 THR A O 1
ATOM 4237 N N . LEU A 1 577 ? 2.722 -7.472 -20.157 1.00 96.19 577 LEU A N 1
ATOM 4238 C CA . LEU A 1 577 ? 4.111 -7.153 -20.511 1.00 96.19 577 LEU A CA 1
ATOM 4239 C C . LEU A 1 577 ? 5.070 -8.270 -20.089 1.00 96.19 577 LEU A C 1
ATOM 4241 O O . LEU A 1 577 ? 5.910 -8.685 -20.888 1.00 96.19 577 LEU A O 1
ATOM 4245 N N . ALA A 1 578 ? 4.905 -8.823 -18.881 1.00 95.56 578 ALA A N 1
ATOM 4246 C CA . ALA A 1 578 ? 5.699 -9.964 -18.423 1.00 95.56 578 ALA A CA 1
ATOM 4247 C C . ALA A 1 578 ? 5.569 -11.160 -19.384 1.00 95.56 578 ALA A C 1
ATOM 4249 O O . ALA A 1 578 ? 6.564 -11.803 -19.720 1.00 95.56 578 ALA A O 1
ATOM 4250 N N . GLY A 1 579 ? 4.360 -11.431 -19.890 1.00 95.75 579 GLY A N 1
ATOM 4251 C CA . GLY A 1 579 ? 4.099 -12.488 -20.873 1.00 95.75 579 GLY A CA 1
ATOM 4252 C C . GLY A 1 579 ? 4.810 -12.298 -22.220 1.00 95.75 579 GLY A C 1
ATOM 4253 O O . GLY A 1 579 ? 5.051 -13.281 -22.922 1.00 95.75 579 GLY A O 1
ATOM 4254 N N . LYS A 1 580 ? 5.198 -11.064 -22.563 1.00 96.75 580 LYS A N 1
ATOM 4255 C CA . LYS A 1 580 ? 5.911 -10.714 -23.804 1.00 96.75 580 LYS A CA 1
ATOM 4256 C C . LYS A 1 580 ? 7.432 -10.852 -23.705 1.00 96.75 580 LYS A C 1
ATOM 4258 O O . LYS A 1 580 ? 8.120 -10.727 -24.721 1.00 96.75 580 LYS A O 1
ATOM 4263 N N . ILE A 1 581 ? 7.954 -11.134 -22.509 1.00 97.50 581 ILE A N 1
ATOM 4264 C CA . ILE A 1 581 ? 9.371 -11.423 -22.278 1.00 97.50 581 ILE A CA 1
ATOM 4265 C C . ILE A 1 581 ? 9.662 -12.876 -22.663 1.00 97.50 581 ILE A C 1
ATOM 4267 O O . ILE A 1 581 ? 8.989 -13.820 -22.230 1.00 97.50 581 ILE A O 1
ATOM 4271 N N . THR A 1 582 ? 10.712 -13.066 -23.454 1.00 96.31 582 THR A N 1
ATOM 4272 C CA . THR A 1 582 ? 11.203 -14.370 -23.907 1.00 96.31 582 THR A CA 1
ATOM 4273 C C . THR A 1 582 ? 12.725 -14.433 -23.805 1.00 96.31 582 THR A C 1
ATOM 4275 O O . THR A 1 582 ? 13.390 -13.411 -23.644 1.00 96.31 582 THR A O 1
ATOM 4278 N N . GLY A 1 583 ? 13.270 -15.645 -23.877 1.00 95.44 583 GLY A N 1
ATOM 4279 C CA . GLY A 1 583 ? 14.706 -15.888 -23.809 1.00 95.44 583 GLY A CA 1
ATOM 4280 C C . GLY A 1 583 ? 15.077 -16.930 -22.763 1.00 95.44 583 GLY A C 1
ATOM 4281 O O . GLY A 1 583 ? 14.217 -17.636 -22.214 1.00 95.44 583 GLY A O 1
ATOM 4282 N N . ARG A 1 584 ? 16.374 -17.030 -22.500 1.00 96.31 584 ARG A N 1
ATOM 4283 C CA . ARG A 1 584 ? 17.004 -18.019 -21.636 1.00 96.31 584 ARG A CA 1
ATOM 4284 C C . ARG A 1 584 ? 18.084 -17.363 -20.792 1.00 96.31 584 ARG A C 1
ATOM 4286 O O . ARG A 1 584 ? 18.864 -16.563 -21.289 1.00 96.31 584 ARG A O 1
ATOM 4293 N N . ILE A 1 585 ? 18.183 -17.761 -19.528 1.00 94.88 585 ILE A N 1
ATOM 4294 C CA . ILE A 1 585 ? 19.199 -17.236 -18.600 1.00 94.88 585 ILE A CA 1
ATOM 4295 C C . ILE A 1 585 ? 20.617 -17.771 -18.883 1.00 94.88 585 ILE A C 1
ATOM 4297 O O . ILE A 1 585 ? 21.598 -17.287 -18.326 1.00 94.88 585 ILE A O 1
ATOM 4301 N N . ASN A 1 586 ? 20.714 -18.802 -19.720 1.00 92.50 586 ASN A N 1
ATOM 4302 C CA . ASN A 1 586 ? 21.933 -19.424 -20.235 1.00 92.50 586 ASN A CA 1
ATOM 4303 C C . ASN A 1 586 ? 21.580 -20.152 -21.549 1.00 92.50 586 ASN A C 1
ATOM 4305 O O . ASN A 1 586 ? 20.458 -20.038 -22.035 1.00 92.50 586 ASN A O 1
ATOM 4309 N N . ALA A 1 587 ? 22.483 -20.963 -22.098 1.00 88.88 587 ALA A N 1
ATOM 4310 C CA . ALA A 1 587 ? 22.240 -21.679 -23.354 1.00 88.88 587 ALA A CA 1
ATOM 4311 C C . ALA A 1 587 ? 20.998 -22.612 -23.376 1.00 88.88 587 ALA A C 1
ATOM 4313 O O . ALA A 1 587 ? 20.536 -22.982 -24.455 1.00 88.88 587 ALA A O 1
ATOM 4314 N N . ALA A 1 588 ? 20.451 -23.018 -22.223 1.00 91.44 588 ALA A N 1
ATOM 4315 C CA . ALA A 1 588 ? 19.398 -24.032 -22.127 1.00 91.44 588 ALA A CA 1
ATOM 4316 C C . ALA A 1 588 ? 18.151 -23.598 -21.337 1.00 91.44 588 ALA A C 1
ATOM 4318 O O . ALA A 1 588 ? 17.040 -23.955 -21.727 1.00 91.44 588 ALA A O 1
ATOM 4319 N N . THR A 1 589 ? 18.304 -22.854 -20.241 1.00 96.44 589 THR A N 1
ATOM 4320 C CA . THR A 1 589 ? 17.236 -22.626 -19.257 1.00 96.44 589 THR A CA 1
ATOM 4321 C C . THR A 1 589 ? 16.360 -21.426 -19.630 1.00 96.44 589 THR A C 1
ATOM 4323 O O . THR A 1 589 ? 16.862 -20.302 -19.594 1.00 96.44 589 THR A O 1
ATOM 4326 N N . PRO A 1 590 ? 15.058 -21.604 -19.930 1.00 96.81 590 PRO A N 1
ATOM 4327 C CA . PRO A 1 590 ? 14.152 -20.488 -20.202 1.00 96.81 590 PRO A CA 1
ATOM 4328 C C . PRO A 1 590 ? 13.996 -19.550 -19.002 1.00 96.81 590 PRO A C 1
ATOM 4330 O O . PRO A 1 590 ? 14.056 -19.986 -17.852 1.00 96.81 590 PRO A O 1
ATOM 4333 N N . ILE A 1 591 ? 13.728 -18.271 -19.267 1.00 96.81 591 ILE A N 1
ATOM 4334 C CA . ILE A 1 591 ? 13.344 -17.317 -18.217 1.00 96.81 591 ILE A CA 1
ATOM 4335 C C . ILE A 1 591 ? 11.978 -17.744 -17.651 1.00 96.81 591 ILE A C 1
ATOM 4337 O O . ILE A 1 591 ? 10.997 -17.830 -18.398 1.00 96.81 591 ILE A O 1
ATOM 4341 N N . SER A 1 592 ? 11.916 -18.028 -16.347 1.00 95.94 592 SER A N 1
ATOM 4342 C CA . SER A 1 592 ? 10.693 -18.484 -15.673 1.00 95.94 592 SER A CA 1
ATOM 4343 C C . SER A 1 592 ? 9.652 -17.369 -15.538 1.00 95.94 592 SER A C 1
ATOM 4345 O O . SER A 1 592 ? 9.965 -16.188 -15.688 1.00 95.94 592 SER A O 1
ATOM 4347 N N . THR A 1 593 ? 8.402 -17.726 -15.237 1.00 93.50 593 THR A N 1
ATOM 4348 C CA . THR A 1 593 ? 7.322 -16.750 -15.009 1.00 93.50 593 THR A CA 1
ATOM 4349 C C . THR A 1 593 ? 7.655 -15.792 -13.865 1.00 93.50 593 THR A C 1
ATOM 4351 O O . THR A 1 593 ? 7.418 -14.592 -13.979 1.00 93.50 593 THR A O 1
ATOM 4354 N N . GLU A 1 594 ? 8.258 -16.306 -12.797 1.00 91.62 594 GLU A N 1
ATOM 4355 C CA . GLU A 1 594 ? 8.650 -15.544 -11.611 1.00 91.62 594 GLU A CA 1
ATOM 4356 C C . GLU A 1 594 ? 9.735 -14.518 -11.959 1.00 91.62 594 GLU A C 1
ATOM 4358 O O . GLU A 1 594 ? 9.631 -13.356 -11.575 1.00 91.62 594 GLU A O 1
ATOM 4363 N N . LEU A 1 595 ? 10.733 -14.907 -12.764 1.00 95.69 595 LEU A N 1
ATOM 4364 C CA . LEU A 1 595 ? 11.768 -13.984 -13.239 1.00 95.69 595 LEU A CA 1
ATOM 4365 C C . LEU A 1 595 ? 11.186 -12.894 -14.144 1.00 95.69 595 LEU A C 1
ATOM 4367 O O . LEU A 1 595 ? 11.557 -11.732 -14.012 1.00 95.69 595 LEU A O 1
ATOM 4371 N N . LYS A 1 596 ? 10.241 -13.233 -15.031 1.00 96.31 596 LYS A N 1
ATOM 4372 C CA . LYS A 1 596 ? 9.557 -12.239 -15.880 1.00 96.31 596 LYS A CA 1
ATOM 4373 C C . LYS A 1 596 ? 8.787 -11.216 -15.050 1.00 96.31 596 LYS A C 1
ATOM 4375 O O . LYS A 1 596 ? 8.821 -10.033 -15.371 1.00 96.31 596 LYS A O 1
ATOM 4380 N N . GLN A 1 597 ? 8.118 -11.657 -13.986 1.00 92.50 597 GLN A N 1
ATOM 4381 C CA . GLN A 1 597 ? 7.430 -10.756 -13.061 1.00 92.50 597 GLN A CA 1
ATOM 4382 C C . GLN A 1 597 ? 8.424 -9.868 -12.307 1.00 92.50 597 GLN A C 1
ATOM 4384 O O . GLN A 1 597 ? 8.229 -8.658 -12.275 1.00 92.50 597 GLN A O 1
ATOM 4389 N N . ALA A 1 598 ? 9.525 -10.436 -11.802 1.00 94.06 598 ALA A N 1
ATOM 4390 C CA . ALA A 1 598 ? 10.576 -9.673 -11.133 1.00 94.06 598 ALA A CA 1
ATOM 4391 C C . ALA A 1 598 ? 11.186 -8.586 -12.038 1.00 94.06 598 ALA A C 1
ATOM 4393 O O . ALA A 1 598 ? 11.404 -7.466 -11.580 1.00 94.06 598 ALA A O 1
ATOM 4394 N N . ILE A 1 599 ? 11.400 -8.885 -13.327 1.00 94.94 599 ILE A N 1
ATOM 4395 C CA . ILE A 1 599 ? 11.865 -7.903 -14.321 1.00 94.94 599 ILE A CA 1
ATOM 4396 C C . ILE A 1 599 ? 10.893 -6.726 -14.405 1.00 94.94 599 ILE A C 1
ATOM 4398 O O . ILE A 1 599 ? 11.310 -5.580 -14.267 1.00 94.94 599 ILE A O 1
ATOM 4402 N N . ILE A 1 600 ? 9.598 -6.998 -14.596 1.00 94.31 600 ILE A N 1
ATOM 4403 C CA . ILE A 1 600 ? 8.590 -5.935 -14.681 1.00 94.31 600 ILE A CA 1
ATOM 4404 C C . ILE A 1 600 ? 8.547 -5.119 -13.384 1.00 94.31 600 ILE A C 1
ATOM 4406 O O . ILE A 1 600 ? 8.528 -3.894 -13.455 1.00 94.31 600 ILE A O 1
ATOM 4410 N N . THR A 1 601 ? 8.608 -5.764 -12.215 1.00 91.00 601 THR A N 1
ATOM 4411 C CA . THR A 1 601 ? 8.633 -5.076 -10.916 1.00 91.00 601 THR A CA 1
ATOM 4412 C C . THR A 1 601 ? 9.817 -4.118 -10.792 1.00 91.00 601 THR A C 1
ATOM 4414 O O . THR A 1 601 ? 9.604 -2.947 -10.494 1.00 91.00 601 THR A O 1
ATOM 4417 N N . LEU A 1 602 ? 11.053 -4.552 -11.079 1.00 92.25 602 LEU A N 1
ATOM 4418 C CA . LEU A 1 602 ? 12.228 -3.673 -10.951 1.00 92.25 602 LEU A CA 1
ATOM 4419 C C . LEU A 1 602 ? 12.285 -2.554 -12.000 1.00 92.25 602 LEU A C 1
ATOM 4421 O O . LEU A 1 602 ? 12.998 -1.571 -11.801 1.00 92.25 602 LEU A O 1
ATOM 4425 N N . MET A 1 603 ? 11.566 -2.700 -13.116 1.00 89.00 603 MET A N 1
ATOM 4426 C CA . MET A 1 603 ? 11.510 -1.702 -14.189 1.00 89.00 603 MET A CA 1
ATOM 4427 C C . MET A 1 603 ? 10.394 -0.670 -13.999 1.00 89.00 603 MET A C 1
ATOM 4429 O O . MET A 1 603 ? 10.382 0.344 -14.699 1.00 89.00 603 MET A O 1
ATOM 4433 N N . ARG A 1 604 ? 9.486 -0.886 -13.041 1.00 84.88 604 ARG A N 1
ATOM 4434 C CA . ARG A 1 604 ? 8.562 0.151 -12.574 1.00 84.88 604 ARG A CA 1
ATOM 4435 C C . ARG A 1 604 ? 9.346 1.213 -11.812 1.00 84.88 604 ARG A C 1
ATOM 4437 O O . ARG A 1 604 ? 10.247 0.897 -11.030 1.00 84.88 604 ARG A O 1
ATOM 4444 N N . GLN A 1 605 ? 8.964 2.474 -11.988 1.00 71.06 605 GLN A N 1
ATOM 4445 C CA . GLN A 1 605 ? 9.362 3.487 -11.020 1.00 71.06 605 GLN A CA 1
ATOM 4446 C C . GLN A 1 605 ? 8.665 3.173 -9.694 1.00 71.06 605 GLN A C 1
ATOM 4448 O O . GLN A 1 605 ? 7.448 2.974 -9.704 1.00 71.06 605 GLN A O 1
ATOM 4453 N N . PRO A 1 606 ? 9.399 3.141 -8.568 1.00 66.06 606 PRO A N 1
ATOM 4454 C CA . PRO A 1 606 ? 8.774 3.170 -7.259 1.00 66.06 606 PRO A CA 1
ATOM 4455 C C . PRO A 1 606 ? 7.809 4.358 -7.204 1.00 66.06 606 PRO A C 1
ATOM 4457 O O . PRO A 1 606 ? 8.238 5.503 -7.362 1.00 66.06 606 PRO A O 1
ATOM 4460 N N . ASN A 1 607 ? 6.518 4.090 -7.028 1.00 60.84 607 ASN A N 1
ATOM 4461 C CA . ASN A 1 607 ? 5.473 5.095 -6.865 1.00 60.84 607 ASN A CA 1
ATOM 4462 C C . ASN A 1 607 ? 4.608 4.748 -5.642 1.00 60.84 607 ASN A C 1
ATOM 4464 O O . ASN A 1 607 ? 4.518 3.579 -5.265 1.00 60.84 607 ASN A O 1
ATOM 4468 N N . MET A 1 608 ? 4.041 5.775 -4.999 1.00 51.91 608 MET A N 1
ATOM 4469 C CA . MET A 1 608 ? 3.064 5.631 -3.910 1.00 51.91 608 MET A CA 1
ATOM 4470 C C . MET A 1 608 ? 1.643 5.801 -4.420 1.00 51.91 608 MET A C 1
ATOM 4472 O O . MET A 1 608 ? 1.459 6.610 -5.361 1.00 51.91 608 MET A O 1
#

Secondary structure (DSSP, 8-state):
------------------PPPP-PPPPPPPPSEEEEEEEEEEPTTS-EEEEEEEEEEEBTTB-----SS---TTT-SEEEEEEE-TTS-EEEEEEEEPPPTT--------HHHHHHHHHHHHHHHHHTS--HHHHHHHHHH---S---TTHHHHHHHHHHHHHHSTTSHHHHHHSTTTT---HHHHHHHHHHHH--TTSSS--HHHHHHHHHHHHHH-STTHHHHHHHHHHTHHHHHHHHHHHTT--HHHHHHHHHHHHHHHHHTTHHHHHHHH-HHHHHHHHHHHHHHHHHHHHHHHHHHHHHHHHHTT--HHHHHHHHHHHHHHHHHHHHHHHHTHHHHH-HHHHHHHTTS-HHHHHHHHHHHHHHHHHHHHHHTBPPHHHHHHHHHHHHHHSPTT----TTTTEEE-TT--SHHHHHHTT-EEETTEEEEEPBHHHHHHHHHHHHHHHTT-EEEEPPP-PPPPTTGGGT--EEEEE---HHHHHHTTPEEPTTS-EEEEE-HHHHHHTTPEEESS----SSSHHHHHHHHHHHHHHHHHHHHHHHHHSPPPTT--HHHHHHHHHHHHHHHHHHHHHTEEEESSSS-BPPHHHHHHHHHHHSPP--

Organism: NCBI:txid40983

Radius of gyration: 27.44 Å; chains: 1; bounding box: 63×53×89 Å

Sequence (608 aa):
MKQKLLSFASAAALVSTCAAPVAFAATAPLADGTYTITVSKFNSNGTLSTVSSNSAVATGEKLDFTLSSMPTKSDANFLLFELKAANGTVVRQGFAPAPPVSATNKLGINEMSDKQAKVVKEAAALAGSDDPILMSYLLVILRSPGITDADIPVIAQMGKAGILGSGGFEGFLTSPSGGNITTNQLKSLKDCLIYNSDGTQKTLRSFTEGYYDAVNMMTAEEQKEMQKAGGLMGEIFIDAATCAGIKPDLVLAAHNAAGVAVDDDGSMDTLWAQNPNFASAMDSAMTTFHLRISASNLADEYSKALTALGASGSQVTDFLDAGRSLMTSFENLEAQYAGFYTDPEGYAASKGTTVDVIQGELQDAYQAAFTTFQGSIASKPTDINTMKTSVLTILPHGAMLPDDFGTYTMFTAQDQPTCEAAGGTWGMTGCVANWPIPQTVMVTWLAGILGNGGDFAYTRDTTPLPSFAEGFWGGECTMAADQATCNMSGGMWTQSNSCVVMMQKGMCVGIGGEWNARHTFSSGNAAFNGFQGIQEDIAILEMKRQADRETMPAAGESEQLYEMRAKKNFVDGLATLAGKITGRINAATPISTELKQAIITLMRQPNM

pLDDT: mean 85.06, std 13.94, range [21.55, 97.5]